Protein AF-0000000084543017 (afdb_homodimer)

Structure (mmCIF, N/CA/C/O backbone):
data_AF-0000000084543017-model_v1
#
loop_
_entity.id
_entity.type
_entity.pdbx_description
1 polymer Acetamidase/Formamidase
#
loop_
_atom_site.group_PDB
_atom_site.id
_atom_site.type_symbol
_atom_site.label_atom_id
_atom_site.label_alt_id
_atom_site.label_comp_id
_atom_site.label_asym_id
_atom_site.label_entity_id
_atom_site.label_seq_id
_atom_site.pdbx_PDB_ins_code
_atom_site.Cartn_x
_atom_site.Cartn_y
_atom_site.Cartn_z
_atom_site.occupancy
_atom_site.B_iso_or_equiv
_atom_site.auth_seq_id
_atom_site.auth_comp_id
_atom_site.auth_asym_id
_atom_site.auth_atom_id
_atom_site.pdbx_PDB_model_num
ATOM 1 N N . MET A 1 1 ? 18.016 24.344 24.625 1 84.81 1 MET A N 1
ATOM 2 C CA . MET A 1 1 ? 16.719 23.828 24.188 1 84.81 1 MET A CA 1
ATOM 3 C C . MET A 1 1 ? 15.578 24.469 24.969 1 84.81 1 MET A C 1
ATOM 5 O O . MET A 1 1 ? 15.594 24.484 26.203 1 84.81 1 MET A O 1
ATOM 9 N N . VAL A 1 2 ? 14.766 25.203 24.266 1 90.69 2 VAL A N 1
ATOM 10 C CA . VAL A 1 2 ? 13.633 25.891 24.875 1 90.69 2 VAL A CA 1
ATOM 11 C C . VAL A 1 2 ? 12.336 25.156 24.547 1 90.69 2 VAL A C 1
ATOM 13 O O . VAL A 1 2 ? 12.211 24.578 23.469 1 90.69 2 VAL A O 1
ATOM 16 N N . ASN A 1 3 ? 11.422 25.078 25.516 1 94.81 3 ASN A N 1
ATOM 17 C CA . ASN A 1 3 ? 10.086 24.531 25.312 1 94.81 3 ASN A CA 1
ATOM 18 C C . ASN A 1 3 ? 9.055 25.641 25.141 1 94.81 3 ASN A C 1
ATOM 20 O O . ASN A 1 3 ? 8.883 26.469 26.016 1 94.81 3 ASN A O 1
ATOM 24 N N . TYR A 1 4 ? 8.414 25.672 24.047 1 98 4 TYR A N 1
ATOM 25 C CA . TYR A 1 4 ? 7.391 26.672 23.75 1 98 4 TYR A CA 1
ATOM 26 C C . TYR A 1 4 ? 6 26.047 23.797 1 98 4 TYR A C 1
ATOM 28 O O . TYR A 1 4 ? 5.855 24.828 23.75 1 98 4 TYR A O 1
ATOM 36 N N . THR A 1 5 ? 5.066 26.891 24.031 1 98.5 5 THR A N 1
ATOM 37 C CA . THR A 1 5 ? 3.666 26.547 23.797 1 98.5 5 THR A CA 1
ATOM 38 C C . THR A 1 5 ? 3.082 27.422 22.688 1 98.5 5 THR A C 1
ATOM 40 O O . THR A 1 5 ? 3.16 28.656 22.75 1 98.5 5 THR A O 1
ATOM 43 N N . LEU A 1 6 ? 2.631 26.828 21.688 1 98.75 6 LEU A N 1
ATOM 44 C CA . LEU A 1 6 ? 1.973 27.531 20.594 1 98.75 6 LEU A CA 1
ATOM 45 C C . LEU A 1 6 ? 0.487 27.188 20.531 1 98.75 6 LEU A C 1
ATOM 47 O O . LEU A 1 6 ? 0.089 26.234 19.859 1 98.75 6 LEU A O 1
ATOM 51 N N . LYS A 1 7 ? -0.303 28.031 21.172 1 98.44 7 LYS A N 1
ATOM 52 C CA . LYS A 1 7 ? -1.754 27.859 21.172 1 98.44 7 LYS A CA 1
ATOM 53 C C . LYS A 1 7 ? -2.346 28.203 19.812 1 98.44 7 LYS A C 1
ATOM 55 O O . LYS A 1 7 ? -1.787 29.031 19.062 1 98.44 7 LYS A O 1
ATOM 60 N N . ALA A 1 8 ? -3.424 27.562 19.516 1 98.56 8 ALA A N 1
ATOM 61 C CA . ALA A 1 8 ? -4.16 27.906 18.297 1 98.56 8 ALA A CA 1
ATOM 62 C C . ALA A 1 8 ? -5.137 29.047 18.562 1 98.56 8 ALA A C 1
ATOM 64 O O . ALA A 1 8 ? -6.129 28.875 19.266 1 98.56 8 ALA A O 1
ATOM 65 N N . THR A 1 9 ? -4.855 30.172 18.078 1 98.06 9 THR A N 1
ATOM 66 C CA . THR A 1 9 ? -5.676 31.375 18.219 1 98.06 9 THR A CA 1
ATOM 67 C C . THR A 1 9 ? -5.828 32.094 16.875 1 98.06 9 THR A C 1
ATOM 69 O O . THR A 1 9 ? -5.25 31.656 15.867 1 98.06 9 THR A O 1
ATOM 72 N N . ALA A 1 10 ? -6.625 33.156 16.859 1 97.31 10 ALA A N 1
ATOM 73 C CA . ALA A 1 10 ? -6.844 33.938 15.633 1 97.31 10 ALA A CA 1
ATOM 74 C C . ALA A 1 10 ? -5.543 34.562 15.148 1 97.31 10 ALA A C 1
ATOM 76 O O . ALA A 1 10 ? -5.402 34.875 13.961 1 97.31 10 ALA A O 1
ATOM 77 N N . ASN A 1 11 ? -4.551 34.719 16.016 1 96.5 11 ASN A N 1
ATOM 78 C CA . ASN A 1 11 ? -3.293 35.375 15.672 1 96.5 11 ASN A CA 1
ATOM 79 C C . ASN A 1 11 ? -2.203 34.344 15.336 1 96.5 11 ASN A C 1
ATOM 81 O O . ASN A 1 11 ? -1.146 34.719 14.82 1 96.5 11 ASN A O 1
ATOM 85 N N . THR A 1 12 ? -2.467 33.094 15.609 1 98.5 12 THR A N 1
ATOM 86 C CA . THR A 1 12 ? -1.419 32.094 15.43 1 98.5 12 THR A CA 1
ATOM 87 C C . THR A 1 12 ? -1.845 31.031 14.414 1 98.5 12 THR A C 1
ATOM 89 O O . THR A 1 12 ? -1.14 30.047 14.203 1 98.5 12 THR A O 1
ATOM 92 N N . THR A 1 13 ? -3.023 31.172 13.859 1 98.69 13 THR A N 1
ATOM 93 C CA . THR A 1 13 ? -3.512 30.234 12.852 1 98.69 13 THR A CA 1
ATOM 94 C C . THR A 1 13 ? -3.779 30.953 11.531 1 98.69 13 THR A C 1
ATOM 96 O O . THR A 1 13 ? -3.828 32.188 11.484 1 98.69 13 THR A O 1
ATOM 99 N N . HIS A 1 14 ? -3.768 30.234 10.492 1 98.62 14 HIS A N 1
ATOM 100 C CA . HIS A 1 14 ? -4.117 30.734 9.164 1 98.62 14 HIS A CA 1
ATOM 101 C C . HIS A 1 14 ? -4.879 29.688 8.359 1 98.62 14 HIS A C 1
ATOM 103 O O . HIS A 1 14 ? -4.797 28.5 8.656 1 98.62 14 HIS A O 1
ATOM 109 N N . VAL A 1 15 ? -5.629 30.109 7.387 1 97.94 15 VAL A N 1
ATOM 110 C CA . VAL A 1 15 ? -6.492 29.203 6.641 1 97.94 15 VAL A CA 1
ATOM 111 C C . VAL A 1 15 ? -6.156 29.266 5.152 1 97.94 15 VAL A C 1
ATOM 113 O O . VAL A 1 15 ? -5.762 30.328 4.648 1 97.94 15 VAL A O 1
ATOM 116 N N . GLY A 1 16 ? -6.16 28.188 4.543 1 97.25 16 GLY A N 1
ATOM 117 C CA . GLY A 1 16 ? -6.273 28.172 3.094 1 97.25 16 GLY A CA 1
ATOM 118 C C . GLY A 1 16 ? -4.98 27.781 2.402 1 97.25 16 GLY A C 1
ATOM 119 O O . GLY A 1 16 ? -4.988 27.406 1.228 1 97.25 16 GLY A O 1
ATOM 120 N N . GLY A 1 17 ? -3.881 27.922 3.102 1 97.69 17 GLY A N 1
ATOM 121 C CA . GLY A 1 17 ? -2.637 27.578 2.432 1 97.69 17 GLY A CA 1
ATOM 122 C C . GLY A 1 17 ? -1.407 28.109 3.152 1 97.69 17 GLY A C 1
ATOM 123 O O . GLY A 1 17 ? -1.419 28.266 4.375 1 97.69 17 GLY A O 1
ATOM 124 N N . PHE A 1 18 ? -0.319 28.188 2.393 1 98.25 18 PHE A N 1
ATOM 125 C CA . PHE A 1 18 ? 0.977 28.656 2.861 1 98.25 18 PHE A CA 1
ATOM 126 C C . PHE A 1 18 ? 1.38 29.938 2.131 1 98.25 18 PHE A C 1
ATOM 128 O O . PHE A 1 18 ? 1.098 30.094 0.941 1 98.25 18 PHE A O 1
ATOM 135 N N . SER A 1 19 ? 2.004 30.828 2.867 1 97.94 19 SER A N 1
ATOM 136 C CA . SER A 1 19 ? 2.445 32.094 2.26 1 97.94 19 SER A CA 1
ATOM 137 C C . SER A 1 19 ? 3.705 32.625 2.936 1 97.94 19 SER A C 1
ATOM 139 O O . SER A 1 19 ? 3.83 32.562 4.16 1 97.94 19 SER A O 1
ATOM 141 N N . PRO A 1 20 ? 4.621 33.156 2.078 1 97.75 20 PRO A N 1
ATOM 142 C CA . PRO A 1 20 ? 5.801 33.781 2.678 1 97.75 20 PRO A CA 1
ATOM 143 C C . PRO A 1 20 ? 5.484 35.125 3.346 1 97.75 20 PRO A C 1
ATOM 145 O O . PRO A 1 20 ? 6.324 35.656 4.066 1 97.75 20 PRO A O 1
ATOM 148 N N . GLU A 1 21 ? 4.258 35.562 3.176 1 96.88 21 GLU A N 1
ATOM 149 C CA . GLU A 1 21 ? 3.885 36.906 3.676 1 96.88 21 GLU A CA 1
ATOM 150 C C . GLU A 1 21 ? 3.283 36.812 5.074 1 96.88 21 GLU A C 1
ATOM 152 O O . GLU A 1 21 ? 3.102 37.812 5.746 1 96.88 21 GLU A O 1
ATOM 157 N N . LEU A 1 22 ? 2.975 35.625 5.5 1 97.88 22 LEU A N 1
ATOM 158 C CA . LEU A 1 22 ? 2.355 35.438 6.812 1 97.88 22 LEU A CA 1
ATOM 159 C C . LEU A 1 22 ? 3.332 35.812 7.922 1 97.88 22 LEU A C 1
ATOM 161 O O . LEU A 1 22 ? 4.484 35.375 7.918 1 97.88 22 LEU A O 1
ATOM 165 N N . GLU A 1 23 ? 2.863 36.719 8.812 1 97.38 23 GLU A N 1
ATOM 166 C CA . GLU A 1 23 ? 3.648 36.969 10.016 1 97.38 23 GLU A CA 1
ATOM 167 C C . GLU A 1 23 ? 3.824 35.719 10.844 1 97.38 23 GLU A C 1
ATOM 169 O O . GLU A 1 23 ? 2.855 35 11.102 1 97.38 23 GLU A O 1
ATOM 174 N N . PRO A 1 24 ? 5.031 35.375 11.258 1 98.69 24 PRO A N 1
ATOM 175 C CA . PRO A 1 24 ? 5.234 34.188 12.07 1 98.69 24 PRO A CA 1
ATOM 176 C C . PRO A 1 24 ? 4.414 34.188 13.359 1 98.69 24 PRO A C 1
ATOM 178 O O . PRO A 1 24 ? 4.285 35.25 14 1 98.69 24 PRO A O 1
ATOM 181 N N . ALA A 1 25 ? 3.885 33.094 13.688 1 98.69 25 ALA A N 1
ATOM 182 C CA . ALA A 1 25 ? 3.184 32.906 14.953 1 98.69 25 ALA A CA 1
ATOM 183 C C . ALA A 1 25 ? 4.168 32.688 16.094 1 98.69 25 ALA A C 1
ATOM 185 O O . ALA A 1 25 ? 3.846 32.938 17.266 1 98.69 25 ALA A O 1
ATOM 186 N N . LEU A 1 26 ? 5.324 32.188 15.797 1 98.75 26 LEU A N 1
ATOM 187 C CA . LEU A 1 26 ? 6.371 31.844 16.766 1 98.75 26 LEU A CA 1
ATOM 188 C C . LEU A 1 26 ? 7.742 31.828 16.094 1 98.75 26 LEU A C 1
ATOM 190 O O . LEU A 1 26 ? 7.867 31.438 14.93 1 98.75 26 LEU A O 1
ATOM 194 N N . VAL A 1 27 ? 8.75 32.312 16.719 1 98.81 27 VAL A N 1
ATOM 195 C CA . VAL A 1 27 ? 10.141 32.25 16.281 1 98.81 27 VAL A CA 1
ATOM 196 C C . VAL A 1 27 ? 10.938 31.359 17.219 1 98.81 27 VAL A C 1
ATOM 198 O O . VAL A 1 27 ? 10.906 31.547 18.438 1 98.81 27 VAL A O 1
ATOM 201 N N . ILE A 1 28 ? 11.641 30.422 16.656 1 98.88 28 ILE A N 1
ATOM 202 C CA . ILE A 1 28 ? 12.359 29.484 17.516 1 98.88 28 ILE A CA 1
ATOM 203 C C . ILE A 1 28 ? 13.773 29.281 16.969 1 98.88 28 ILE A C 1
ATOM 205 O O . ILE A 1 28 ? 14.078 29.688 15.844 1 98.88 28 ILE A O 1
ATOM 209 N N . ALA A 1 29 ? 14.633 28.625 17.812 1 98.62 29 ALA A N 1
ATOM 210 C CA . ALA A 1 29 ? 15.953 28.156 17.391 1 98.62 29 ALA A CA 1
ATOM 211 C C . ALA A 1 29 ? 15.945 26.656 17.125 1 98.62 29 ALA A C 1
ATOM 213 O O . ALA A 1 29 ? 15.062 25.938 17.594 1 98.62 29 ALA A O 1
ATOM 214 N N . SER A 1 30 ? 16.922 26.234 16.328 1 98.06 30 SER A N 1
ATOM 215 C CA . SER A 1 30 ? 17.094 24.812 16.094 1 98.06 30 SER A CA 1
ATOM 216 C C . SER A 1 30 ? 17.188 24.031 17.406 1 98.06 30 SER A C 1
ATOM 218 O O . SER A 1 30 ? 17.922 24.438 18.328 1 98.06 30 SER A O 1
ATOM 220 N N . GLY A 1 31 ? 16.391 22.984 17.453 1 98.06 31 GLY A N 1
ATOM 221 C CA . GLY A 1 31 ? 16.453 22.141 18.641 1 98.06 31 GLY A CA 1
ATOM 222 C C . GLY A 1 31 ? 15.367 22.438 19.641 1 98.06 31 GLY A C 1
ATOM 223 O O . GLY A 1 31 ? 15.141 21.656 20.578 1 98.06 31 GLY A O 1
ATOM 224 N N . ASP A 1 32 ? 14.633 23.562 19.469 1 98.62 32 ASP A N 1
ATOM 225 C CA . ASP A 1 32 ? 13.57 23.922 20.391 1 98.62 32 ASP A CA 1
ATOM 226 C C . ASP A 1 32 ? 12.375 22.984 20.25 1 98.62 32 ASP A C 1
ATOM 228 O O . ASP A 1 32 ? 12.164 22.391 19.203 1 98.62 32 ASP A O 1
ATOM 232 N N . ARG A 1 33 ? 11.656 22.828 21.312 1 98.44 33 ARG A N 1
ATOM 233 C CA . ARG A 1 33 ? 10.469 21.984 21.422 1 98.44 33 ARG A CA 1
ATOM 234 C C . ARG A 1 33 ? 9.211 22.844 21.562 1 98.44 33 ARG A C 1
ATOM 236 O O . ARG A 1 33 ? 9.227 23.859 22.25 1 98.44 33 ARG A O 1
ATOM 243 N N . ILE A 1 34 ? 8.109 22.422 20.922 1 98.88 34 ILE A N 1
ATOM 244 C CA . ILE A 1 34 ? 6.883 23.219 20.891 1 98.88 34 ILE A CA 1
ATOM 245 C C . ILE A 1 34 ? 5.691 22.312 21.234 1 98.88 34 ILE A C 1
ATOM 247 O O . ILE A 1 34 ? 5.453 21.312 20.547 1 98.88 34 ILE A O 1
ATOM 251 N N . GLN A 1 35 ? 4.965 22.594 22.297 1 98.81 35 GLN A N 1
ATOM 252 C CA . GLN A 1 35 ? 3.609 22.078 22.453 1 98.81 35 GLN A CA 1
ATOM 253 C C . GLN A 1 35 ? 2.621 22.844 21.594 1 98.81 35 GLN A C 1
ATOM 255 O O . GLN A 1 35 ? 2.414 24.047 21.781 1 98.81 35 GLN A O 1
ATOM 260 N N . VAL A 1 36 ? 1.984 22.188 20.672 1 98.81 36 VAL A N 1
ATOM 261 C CA . VAL A 1 36 ? 1.21 22.891 19.656 1 98.81 36 VAL A CA 1
ATOM 262 C C . VAL A 1 36 ? -0.257 22.469 19.75 1 98.81 36 VAL A C 1
ATOM 264 O O . VAL A 1 36 ? -0.562 21.312 20.016 1 98.81 36 VAL A O 1
ATOM 267 N N . GLU A 1 37 ? -1.126 23.406 19.531 1 98.81 37 GLU A N 1
ATOM 268 C CA . GLU A 1 37 ? -2.561 23.188 19.375 1 98.81 37 GLU A CA 1
ATOM 269 C C . GLU A 1 37 ? -3.008 23.406 17.938 1 98.81 37 GLU A C 1
ATOM 271 O O . GLU A 1 37 ? -2.494 24.297 17.25 1 98.81 37 GLU A O 1
ATOM 276 N N . THR A 1 38 ? -3.91 22.609 17.484 1 98.81 38 THR A N 1
ATOM 277 C CA . THR A 1 38 ? -4.5 22.797 16.156 1 98.81 38 THR A CA 1
ATOM 278 C C . THR A 1 38 ? -6.016 22.625 16.219 1 98.81 38 THR A C 1
ATOM 280 O O . THR A 1 38 ? -6.531 21.938 17.094 1 98.81 38 THR A O 1
ATOM 283 N N . TYR A 1 39 ? -6.734 23.281 15.383 1 98.44 39 TYR A N 1
ATOM 284 C CA . TYR A 1 39 ? -8.156 23.094 15.141 1 98.44 39 TYR A CA 1
ATOM 285 C C . TYR A 1 39 ? -8.422 22.719 13.688 1 98.44 39 TYR A C 1
ATOM 287 O O . TYR A 1 39 ? -7.574 22.938 12.82 1 98.44 39 TYR A O 1
ATOM 295 N N . THR A 1 40 ? -9.539 22.141 13.438 1 97.69 40 THR A N 1
ATOM 296 C CA . THR A 1 40 ? -10.008 21.844 12.086 1 97.69 40 THR A CA 1
ATOM 297 C C . THR A 1 40 ? -11.492 22.172 11.945 1 97.69 40 THR A C 1
ATOM 299 O O . THR A 1 40 ? -12.172 22.422 12.938 1 97.69 40 THR A O 1
ATOM 302 N N . GLY A 1 41 ? -11.961 22.281 10.742 1 96.5 41 GLY A N 1
ATOM 303 C CA . GLY A 1 41 ? -13.383 22.469 10.492 1 96.5 41 GLY A CA 1
ATOM 304 C C . GLY A 1 41 ? -13.789 23.938 10.445 1 96.5 41 GLY A C 1
ATOM 305 O O . GLY A 1 41 ? -14.883 24.297 10.875 1 96.5 41 GLY A O 1
ATOM 306 N N . TYR A 1 42 ? -12.883 24.75 10.055 1 96.5 42 TYR A N 1
ATOM 307 C CA . TYR A 1 42 ? -13.109 26.188 9.984 1 96.5 42 TYR A CA 1
ATOM 308 C C . TYR A 1 42 ? -14.383 26.516 9.219 1 96.5 42 TYR A C 1
ATOM 310 O O . TYR A 1 42 ? -15.164 27.375 9.625 1 96.5 42 TYR A O 1
ATOM 318 N N . TYR A 1 43 ? -14.648 25.875 8.133 1 94.56 43 TYR A N 1
ATOM 319 C CA . TYR A 1 43 ? -15.805 26.188 7.293 1 94.56 43 TYR A CA 1
ATOM 320 C C . TYR A 1 43 ? -17.016 25.344 7.691 1 94.56 43 TYR A C 1
ATOM 322 O O . TYR A 1 43 ? -18.047 25.375 7.02 1 94.56 43 TYR A O 1
ATOM 330 N N . LEU A 1 44 ? -16.891 24.578 8.734 1 94.44 44 LEU A N 1
ATOM 331 C CA . LEU A 1 44 ? -17.969 23.688 9.133 1 94.44 44 LEU A CA 1
ATOM 332 C C . LEU A 1 44 ? -18.438 24.016 10.547 1 94.44 44 LEU A C 1
ATOM 334 O O . LEU A 1 44 ? -19.422 23.438 11.023 1 94.44 44 LEU A O 1
ATOM 338 N N . TYR A 1 45 ? -17.75 24.969 11.219 1 92.19 45 TYR A N 1
ATOM 339 C CA . TYR A 1 45 ? -17.969 25.141 12.656 1 92.19 45 TYR A CA 1
ATOM 340 C C . TYR A 1 45 ? -19.406 25.578 12.938 1 92.19 45 TYR A C 1
ATOM 342 O O . TYR A 1 45 ? -19.953 25.281 14 1 92.19 45 TYR A O 1
ATOM 350 N N . ASN A 1 46 ? -20.078 26.156 11.906 1 92.88 46 ASN A N 1
ATOM 351 C CA . ASN A 1 46 ? -21.453 26.609 12.125 1 92.88 46 ASN A CA 1
ATOM 352 C C . ASN A 1 46 ? -22.438 25.438 12.078 1 92.88 46 ASN A C 1
ATOM 354 O O . ASN A 1 46 ? -23.578 25.578 12.516 1 92.88 46 ASN A O 1
ATOM 358 N N . GLN A 1 47 ? -22.016 24.328 11.547 1 93.38 47 GLN A N 1
ATOM 359 C CA . GLN A 1 47 ? -22.859 23.156 11.422 1 93.38 47 GLN A CA 1
ATOM 360 C C . GLN A 1 47 ? -22.453 22.078 12.414 1 93.38 47 GLN A C 1
ATOM 362 O O . GLN A 1 47 ? -23.094 21.016 12.484 1 93.38 47 GLN A O 1
ATOM 367 N N . ALA A 1 48 ? -21.484 22.328 13.148 1 95 48 ALA A N 1
ATOM 368 C CA . ALA A 1 48 ? -20.875 21.297 13.984 1 95 48 ALA A CA 1
ATOM 369 C C . ALA A 1 48 ? -21.641 21.141 15.297 1 95 48 ALA A C 1
ATOM 371 O O . ALA A 1 48 ? -22.219 22.109 15.797 1 95 48 ALA A O 1
ATOM 372 N N . PRO A 1 49 ? -21.672 19.938 15.812 1 95.81 49 PRO A N 1
ATOM 373 C CA . PRO A 1 49 ? -22.266 19.75 17.141 1 95.81 49 PRO A CA 1
ATOM 374 C C . PRO A 1 49 ? -21.438 20.375 18.25 1 95.81 49 PRO A C 1
ATOM 376 O O . PRO A 1 49 ? -20.281 20.734 18.031 1 95.81 49 PRO A O 1
ATOM 379 N N . GLU A 1 50 ? -22.062 20.516 19.391 1 93.06 50 GLU A N 1
ATOM 380 C CA . GLU A 1 50 ? -21.438 21.188 20.531 1 93.06 50 GLU A CA 1
ATOM 381 C C . GLU A 1 50 ? -20.109 20.531 20.922 1 93.06 50 GLU A C 1
ATOM 383 O O . GLU A 1 50 ? -19.156 21.203 21.281 1 93.06 50 GLU A O 1
ATOM 388 N N . GLY A 1 51 ? -20.031 19.234 20.828 1 93.19 51 GLY A N 1
ATOM 389 C CA . GLY A 1 51 ? -18.828 18.516 21.203 1 93.19 51 GLY A CA 1
ATOM 390 C C . GLY A 1 51 ? -17.641 18.812 20.312 1 93.19 51 GLY A C 1
ATOM 391 O O . GLY A 1 51 ? -16.5 18.625 20.703 1 93.19 51 GLY A O 1
ATOM 392 N N . PHE A 1 52 ? -17.906 19.359 19.156 1 96.38 52 PHE A N 1
ATOM 393 C CA . PHE A 1 52 ? -16.875 19.688 18.188 1 96.38 52 PHE A CA 1
ATOM 394 C C . PHE A 1 52 ? -16.391 21.125 18.359 1 96.38 52 PHE A C 1
ATOM 396 O O . PHE A 1 52 ? -15.344 21.5 17.828 1 96.38 52 PHE A O 1
ATOM 403 N N . LEU A 1 53 ? -17.141 21.906 19.156 1 96.19 53 LEU A N 1
ATOM 404 C CA . LEU A 1 53 ? -16.891 23.328 19.266 1 96.19 53 LEU A CA 1
ATOM 405 C C . LEU A 1 53 ? -16.359 23.688 20.641 1 96.19 53 LEU A C 1
ATOM 407 O O . LEU A 1 53 ? -16.969 23.344 21.656 1 96.19 53 LEU A O 1
ATOM 411 N N . THR A 1 54 ? -15.18 24.234 20.734 1 96.44 54 THR A N 1
ATOM 412 C CA . THR A 1 54 ? -14.688 24.844 21.969 1 96.44 54 THR A CA 1
ATOM 413 C C . THR A 1 54 ? -14.812 26.359 21.906 1 96.44 54 THR A C 1
ATOM 415 O O . THR A 1 54 ? -14.859 26.938 20.812 1 96.44 54 THR A O 1
ATOM 418 N N . PRO A 1 55 ? -14.891 26.953 23.078 1 96.62 55 PRO A N 1
ATOM 419 C CA . PRO A 1 55 ? -14.938 28.422 23.047 1 96.62 55 PRO A CA 1
ATOM 420 C C . PRO A 1 55 ? -13.766 29.047 22.297 1 96.62 55 PRO A C 1
ATOM 422 O O . PRO A 1 55 ? -13.938 30.031 21.578 1 96.62 55 PRO A O 1
ATOM 425 N N . GLU A 1 56 ? -12.648 28.484 22.484 1 97.06 56 GLU A N 1
ATOM 426 C CA . GLU A 1 56 ? -11.453 29 21.812 1 97.06 56 GLU A CA 1
ATOM 427 C C . GLU A 1 56 ? -11.562 28.859 20.297 1 97.06 56 GLU A C 1
ATOM 429 O O . GLU A 1 56 ? -11.164 29.766 19.562 1 97.06 56 GLU A O 1
ATOM 434 N N . PHE A 1 57 ? -12.125 27.766 19.828 1 97.81 57 PHE A N 1
ATOM 435 C CA . PHE A 1 57 ? -12.281 27.531 18.406 1 97.81 57 PHE A CA 1
ATOM 436 C C . PHE A 1 57 ? -13.281 28.516 17.797 1 97.81 57 PHE A C 1
ATOM 438 O O . PHE A 1 57 ? -13.039 29.078 16.734 1 97.81 57 PHE A O 1
ATOM 445 N N . ILE A 1 58 ? -14.344 28.688 18.516 1 97.31 58 ILE A N 1
ATOM 446 C CA . ILE A 1 58 ? -15.359 29.625 18.062 1 97.31 58 ILE A CA 1
ATOM 447 C C . ILE A 1 58 ? -14.766 31.031 17.953 1 97.31 58 ILE A C 1
ATOM 449 O O . ILE A 1 58 ? -14.977 31.719 16.953 1 97.31 58 ILE A O 1
ATOM 453 N N . GLU A 1 59 ? -14.078 31.375 18.969 1 97.62 59 GLU A N 1
ATOM 454 C CA . GLU A 1 59 ? -13.445 32.688 18.969 1 97.62 59 GLU A CA 1
ATOM 455 C C . GLU A 1 59 ? -12.477 32.844 17.797 1 97.62 59 GLU A C 1
ATOM 457 O O . GLU A 1 59 ? -12.445 33.875 17.141 1 97.62 59 GLU A O 1
ATOM 462 N N . LEU A 1 60 ? -11.672 31.844 17.625 1 97.56 60 LEU A N 1
ATOM 463 C CA . LEU A 1 60 ? -10.727 31.812 16.516 1 97.56 60 LEU A CA 1
ATOM 464 C C . LEU A 1 60 ? -11.445 32.031 15.18 1 97.56 60 LEU A C 1
ATOM 466 O O . LEU A 1 60 ? -11.031 32.844 14.375 1 97.56 60 LEU A O 1
ATOM 470 N N . CYS A 1 61 ? -12.508 31.281 14.93 1 96.81 61 CYS A N 1
ATOM 471 C CA . CYS A 1 61 ? -13.242 31.344 13.672 1 96.81 61 CYS A CA 1
ATOM 472 C C . CYS A 1 61 ? -13.852 32.719 13.469 1 96.81 61 CYS A C 1
ATOM 474 O O . CYS A 1 61 ? -13.875 33.25 12.352 1 96.81 61 CYS A O 1
ATOM 476 N N . ARG A 1 62 ? -14.266 33.375 14.547 1 96.38 62 ARG A N 1
ATOM 477 C CA . ARG A 1 62 ? -14.938 34.656 14.469 1 96.38 62 ARG A CA 1
ATOM 478 C C . ARG A 1 62 ? -13.938 35.812 14.289 1 96.38 62 ARG A C 1
ATOM 480 O O . ARG A 1 62 ? -14.266 36.844 13.711 1 96.38 62 ARG A O 1
ATOM 487 N N . ARG A 1 63 ? -12.727 35.562 14.727 1 97.38 63 ARG A N 1
ATOM 488 C CA . ARG A 1 63 ? -11.805 36.688 14.836 1 97.38 63 ARG A CA 1
ATOM 489 C C . ARG A 1 63 ? -10.617 36.531 13.891 1 97.38 63 ARG A C 1
ATOM 491 O O . ARG A 1 63 ? -9.68 37.312 13.914 1 97.38 63 ARG A O 1
ATOM 498 N N . LEU A 1 64 ? -10.664 35.469 13.109 1 96.62 64 LEU A N 1
ATOM 499 C CA . LEU A 1 64 ? -9.539 35.25 12.195 1 96.62 64 LEU A CA 1
ATOM 500 C C . LEU A 1 64 ? -9.375 36.469 11.266 1 96.62 64 LEU A C 1
ATOM 502 O O . LEU A 1 64 ? -10.328 36.875 10.617 1 96.62 64 LEU A O 1
ATOM 506 N N . SER A 1 65 ? -8.156 37 11.234 1 93.25 65 SER A N 1
ATOM 507 C CA . SER A 1 65 ? -7.875 38.188 10.406 1 93.25 65 SER A CA 1
ATOM 508 C C . SER A 1 65 ? -7.887 37.844 8.922 1 93.25 65 SER A C 1
ATOM 510 O O . SER A 1 65 ? -7.434 36.75 8.531 1 93.25 65 SER A O 1
ATOM 512 N N . PRO A 1 66 ? -8.352 38.75 8.062 1 93.31 66 PRO A N 1
ATOM 513 C CA . PRO A 1 66 ? -8.312 38.531 6.621 1 93.31 66 PRO A CA 1
ATOM 514 C C . PRO A 1 66 ? -6.898 38.25 6.105 1 93.31 66 PRO A C 1
ATOM 516 O O . PRO A 1 66 ? -6.723 37.531 5.129 1 93.31 66 PRO A O 1
ATOM 519 N N . GLU A 1 67 ? -5.949 38.812 6.797 1 94.19 67 GLU A N 1
ATOM 520 C CA . GLU A 1 67 ? -4.555 38.656 6.391 1 94.19 67 GLU A CA 1
ATOM 521 C C . GLU A 1 67 ? -4.086 37.219 6.598 1 94.19 67 GLU A C 1
ATOM 523 O O . GLU A 1 67 ? -3.059 36.812 6.051 1 94.19 67 GLU A O 1
ATOM 528 N N . ARG A 1 68 ? -4.844 36.469 7.367 1 96.88 68 ARG A N 1
ATOM 529 C CA . ARG A 1 68 ? -4.453 35.094 7.672 1 96.88 68 ARG A CA 1
ATOM 530 C C . ARG A 1 68 ? -5.262 34.094 6.848 1 96.88 68 ARG A C 1
ATOM 532 O O . ARG A 1 68 ? -5.152 32.875 7.047 1 96.88 68 ARG A O 1
ATOM 539 N N . ILE A 1 69 ? -6.031 34.562 5.98 1 95.44 69 ILE A N 1
ATOM 540 C CA . ILE A 1 69 ? -6.652 33.75 4.93 1 95.44 69 ILE A CA 1
ATOM 541 C C . ILE A 1 69 ? -5.816 33.844 3.652 1 95.44 69 ILE A C 1
ATOM 543 O O . ILE A 1 69 ? -5.836 34.875 2.955 1 95.44 69 ILE A O 1
ATOM 547 N N . VAL A 1 70 ? -5.133 32.844 3.262 1 94.38 70 VAL A N 1
ATOM 548 C CA . VAL A 1 70 ? -4.07 33.031 2.279 1 94.38 70 VAL A CA 1
ATOM 549 C C . VAL A 1 70 ? -4.379 32.219 1.023 1 94.38 70 VAL A C 1
ATOM 551 O O . VAL A 1 70 ? -3.566 32.156 0.099 1 94.38 70 VAL A O 1
ATOM 554 N N . GLY A 1 71 ? -5.395 31.453 0.907 1 89.25 71 GLY A N 1
ATOM 555 C CA . GLY A 1 71 ? -5.73 30.672 -0.264 1 89.25 71 GLY A CA 1
ATOM 556 C C . GLY A 1 71 ? -7.078 29.984 -0.154 1 89.25 71 GLY A C 1
ATOM 557 O O . GLY A 1 71 ? -7.801 30.172 0.825 1 89.25 71 GLY A O 1
ATOM 558 N N . PRO A 1 72 ? -7.375 29.266 -1.118 1 88.69 72 PRO A N 1
ATOM 559 C CA . PRO A 1 72 ? -8.727 28.719 -1.226 1 88.69 72 PRO A CA 1
ATOM 560 C C . PRO A 1 72 ? -8.891 27.391 -0.475 1 88.69 72 PRO A C 1
ATOM 562 O O . PRO A 1 72 ? -10.016 26.891 -0.325 1 88.69 72 PRO A O 1
ATOM 565 N N . GLY A 1 73 ? -7.828 26.797 -0.028 1 94.44 73 GLY A N 1
ATOM 566 C CA . GLY A 1 73 ? -7.957 25.531 0.67 1 94.44 73 GLY A CA 1
ATOM 567 C C . GLY A 1 73 ? -8.758 25.641 1.954 1 94.44 73 GLY A C 1
ATOM 568 O O . GLY A 1 73 ? -8.812 26.703 2.576 1 94.44 73 GLY A O 1
ATOM 569 N N . PRO A 1 74 ? -9.336 24.609 2.367 1 96.06 74 PRO A N 1
ATOM 570 C CA . PRO A 1 74 ? -10.234 24.656 3.521 1 96.06 74 PRO A CA 1
ATOM 571 C C . PRO A 1 74 ? -9.508 24.453 4.848 1 96.06 74 PRO A C 1
ATOM 573 O O . PRO A 1 74 ? -10.133 24.5 5.91 1 96.06 74 PRO A O 1
ATOM 576 N N . HIS A 1 75 ? -8.266 24.281 4.91 1 98.38 75 HIS A N 1
ATOM 577 C CA . HIS A 1 75 ? -7.578 23.781 6.094 1 98.38 75 HIS A CA 1
ATOM 578 C C . HIS A 1 75 ? -7.117 24.938 6.984 1 98.38 75 HIS A C 1
ATOM 580 O O . HIS A 1 75 ? -6.496 25.875 6.508 1 98.38 75 HIS A O 1
ATOM 586 N N . LEU A 1 76 ? -7.457 24.844 8.211 1 98.44 76 LEU A N 1
ATOM 587 C CA . LEU A 1 76 ? -6.93 25.719 9.25 1 98.44 76 LEU A CA 1
ATOM 588 C C . LEU A 1 76 ? -5.613 25.172 9.797 1 98.44 76 LEU A C 1
ATOM 590 O O . LEU A 1 76 ? -5.539 24.031 10.234 1 98.44 76 LEU A O 1
ATOM 594 N N . LEU A 1 77 ? -4.566 25.984 9.789 1 98.75 77 LEU A N 1
ATOM 595 C CA . LEU A 1 77 ? -3.23 25.547 10.18 1 98.75 77 LEU A CA 1
ATOM 596 C C . LEU A 1 77 ? -2.682 26.422 11.305 1 98.75 77 LEU A C 1
ATOM 598 O O . LEU A 1 77 ? -2.947 27.625 11.344 1 98.75 77 LEU A O 1
ATOM 602 N N . THR A 1 78 ? -1.959 25.828 12.156 1 98.88 78 THR A N 1
ATOM 603 C CA . THR A 1 78 ? -1.246 26.578 13.188 1 98.88 78 THR A CA 1
ATOM 604 C C . THR A 1 78 ? 0.171 26.906 12.734 1 98.88 78 THR A C 1
ATOM 606 O O . THR A 1 78 ? 0.903 26.031 12.266 1 98.88 78 THR A O 1
ATOM 609 N N . GLY A 1 79 ? 0.573 28.094 12.977 1 98.62 79 GLY A N 1
ATOM 610 C CA . GLY A 1 79 ? 1.826 28.641 12.484 1 98.62 79 GLY A CA 1
ATOM 611 C C . GLY A 1 79 ? 1.649 29.953 11.742 1 98.62 79 GLY A C 1
ATOM 612 O O . GLY A 1 79 ? 0.635 30.641 11.898 1 98.62 79 GLY A O 1
ATOM 613 N N . PRO A 1 80 ? 2.59 30.312 10.938 1 98.81 80 PRO A N 1
ATOM 614 C CA . PRO A 1 80 ? 3.822 29.562 10.688 1 98.81 80 PRO A CA 1
ATOM 615 C C . PRO A 1 80 ? 4.855 29.75 11.797 1 98.81 80 PRO A C 1
ATOM 617 O O . PRO A 1 80 ? 4.812 30.734 12.539 1 98.81 80 PRO A O 1
ATOM 620 N N . ILE A 1 81 ? 5.656 28.812 11.938 1 98.94 81 ILE A N 1
ATOM 621 C CA . ILE A 1 81 ? 6.797 28.844 12.844 1 98.94 81 ILE A CA 1
ATOM 622 C C . ILE A 1 81 ? 8.055 29.234 12.07 1 98.94 81 ILE A C 1
ATOM 624 O O . ILE A 1 81 ? 8.414 28.594 11.086 1 98.94 81 ILE A O 1
ATOM 628 N N . TYR A 1 82 ? 8.672 30.312 12.477 1 98.94 82 TYR A N 1
ATOM 629 C CA . TYR A 1 82 ? 9.922 30.781 11.898 1 98.94 82 TYR A CA 1
ATOM 630 C C . TYR A 1 82 ? 11.125 30.172 12.609 1 98.94 82 TYR A C 1
ATOM 632 O O . TYR A 1 82 ? 11.258 30.312 13.828 1 98.94 82 TYR A O 1
ATOM 640 N N . ILE A 1 83 ? 11.945 29.5 11.891 1 98.88 83 ILE A N 1
ATOM 641 C CA . ILE A 1 83 ? 13.141 28.891 12.461 1 98.88 83 ILE A CA 1
ATOM 642 C C . ILE A 1 83 ? 14.352 29.781 12.203 1 98.88 83 ILE A C 1
ATOM 644 O O . ILE A 1 83 ? 14.742 30 11.055 1 98.88 83 ILE A O 1
ATOM 648 N N . GLU A 1 84 ? 14.992 30.188 13.266 1 98.62 84 GLU A N 1
ATOM 649 C CA . GLU A 1 84 ? 16.141 31.094 13.164 1 98.62 84 GLU A CA 1
ATOM 650 C C . GLU A 1 84 ? 17.25 30.469 12.32 1 98.62 84 GLU A C 1
ATOM 652 O O . GLU A 1 84 ? 17.547 29.281 12.453 1 98.62 84 GLU A O 1
ATOM 657 N N . ASN A 1 85 ? 17.812 31.234 11.375 1 97.75 85 ASN A N 1
ATOM 658 C CA . ASN A 1 85 ? 18.984 30.922 10.562 1 97.75 85 ASN A CA 1
ATOM 659 C C . ASN A 1 85 ? 18.641 29.953 9.438 1 97.75 85 ASN A C 1
ATOM 661 O O . ASN A 1 85 ? 19.516 29.578 8.641 1 97.75 85 ASN A O 1
ATOM 665 N N . ALA A 1 86 ? 17.406 29.516 9.367 1 97.75 86 ALA A N 1
ATOM 666 C CA . ALA A 1 86 ? 17.016 28.641 8.258 1 97.75 86 ALA A CA 1
ATOM 667 C C . ALA A 1 86 ? 17.031 29.391 6.934 1 97.75 86 ALA A C 1
ATOM 669 O O . ALA A 1 86 ? 16.5 30.5 6.844 1 97.75 86 ALA A O 1
ATOM 670 N N . GLN A 1 87 ? 17.688 28.844 5.934 1 96.44 87 GLN A N 1
ATOM 671 C CA . GLN A 1 87 ? 17.781 29.406 4.598 1 96.44 87 GLN A CA 1
ATOM 672 C C . GLN A 1 87 ? 17.484 28.359 3.527 1 96.44 87 GLN A C 1
ATOM 674 O O . GLN A 1 87 ? 17.672 27.172 3.756 1 96.44 87 GLN A O 1
ATOM 679 N N . PRO A 1 88 ? 16.969 28.859 2.363 1 94.94 88 PRO A N 1
ATOM 680 C CA . PRO A 1 88 ? 16.828 27.906 1.266 1 94.94 88 PRO A CA 1
ATOM 681 C C . PRO A 1 88 ? 18.094 27.062 1.061 1 94.94 88 PRO A C 1
ATOM 683 O O . PRO A 1 88 ? 19.203 27.594 1.061 1 94.94 88 PRO A O 1
ATOM 686 N N . GLY A 1 89 ? 17.906 25.766 0.858 1 91.88 89 GLY A N 1
ATOM 687 C CA . GLY A 1 89 ? 19.016 24.844 0.774 1 91.88 89 GLY A CA 1
ATOM 688 C C . GLY A 1 89 ? 19.219 24.016 2.037 1 91.88 89 GLY A C 1
ATOM 689 O O . GLY A 1 89 ? 19.922 23 2.025 1 91.88 89 GLY A O 1
ATOM 690 N N . ASP A 1 90 ? 18.641 24.469 3.146 1 95.19 90 ASP A N 1
ATOM 691 C CA . ASP A 1 90 ? 18.672 23.719 4.402 1 95.19 90 ASP A CA 1
ATOM 692 C C . ASP A 1 90 ? 17.5 22.734 4.473 1 95.19 90 ASP A C 1
ATOM 694 O O . ASP A 1 90 ? 16.641 22.719 3.588 1 95.19 90 ASP A O 1
ATOM 698 N N . ILE A 1 91 ? 17.562 21.906 5.512 1 97.12 91 ILE A N 1
ATOM 699 C CA . ILE A 1 91 ? 16.5 20.938 5.766 1 97.12 91 ILE A CA 1
ATOM 700 C C . ILE A 1 91 ? 15.961 21.109 7.184 1 97.12 91 ILE A C 1
ATOM 702 O O . ILE A 1 91 ? 16.734 21.297 8.125 1 97.12 91 ILE A O 1
ATOM 706 N N . LEU A 1 92 ? 14.648 21.188 7.277 1 97.44 92 LEU A N 1
ATOM 707 C CA . LEU A 1 92 ? 14.016 21.109 8.586 1 97.44 92 LEU A CA 1
ATOM 708 C C . LEU A 1 92 ? 13.656 19.656 8.938 1 97.44 92 LEU A C 1
ATOM 710 O O . LEU A 1 92 ? 12.961 18.984 8.172 1 97.44 92 LEU A O 1
ATOM 714 N N . GLU A 1 93 ? 14.18 19.203 10.016 1 97.62 93 GLU A N 1
ATOM 715 C CA . GLU A 1 93 ? 13.711 17.969 10.633 1 97.62 93 GLU A CA 1
ATOM 716 C C . GLU A 1 93 ? 12.648 18.25 11.688 1 97.62 93 GLU A C 1
ATOM 718 O O . GLU A 1 93 ? 12.898 18.984 12.656 1 97.62 93 GLU A O 1
ATOM 723 N N . ILE A 1 94 ? 11.445 17.797 11.492 1 98.75 94 ILE A N 1
ATOM 724 C CA . ILE A 1 94 ? 10.367 17.906 12.469 1 98.75 94 ILE A CA 1
ATOM 725 C C . ILE A 1 94 ? 10.164 16.562 13.156 1 98.75 94 IL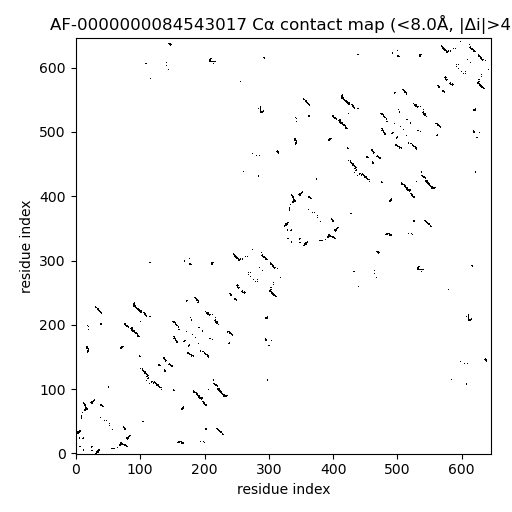E A C 1
ATOM 727 O O . ILE A 1 94 ? 9.711 15.594 12.539 1 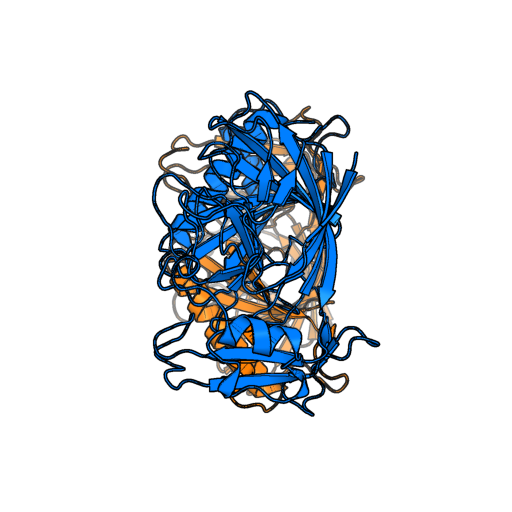98.75 94 ILE A O 1
ATOM 731 N N . GLN A 1 95 ? 10.5 16.516 14.406 1 98.75 95 GLN A N 1
ATOM 732 C CA . GLN A 1 95 ? 10.258 15.328 15.219 1 98.75 95 GLN A CA 1
ATOM 733 C C . GLN A 1 95 ? 8.875 15.375 15.859 1 98.75 95 GLN A C 1
ATOM 735 O O . GLN A 1 95 ? 8.555 16.312 16.594 1 98.75 95 GLN A O 1
ATOM 740 N N . LEU A 1 96 ? 8.062 14.406 15.547 1 98.94 96 LEU A N 1
ATOM 741 C CA . LEU A 1 96 ? 6.711 14.312 16.094 1 98.94 96 LEU A CA 1
ATOM 742 C C . LEU A 1 96 ? 6.703 13.492 17.391 1 98.94 96 LEU A C 1
ATOM 744 O O . LEU A 1 96 ? 6.637 12.266 17.344 1 98.94 96 LEU A O 1
ATOM 748 N N . GLU A 1 97 ? 6.648 14.156 18.484 1 98.81 97 GLU A N 1
ATOM 749 C CA . GLU A 1 97 ? 6.863 13.477 19.766 1 98.81 97 GLU A CA 1
ATOM 750 C C . GLU A 1 97 ? 5.551 12.953 20.344 1 98.81 97 GLU A C 1
ATOM 752 O O . GLU A 1 97 ? 5.512 11.875 20.938 1 98.81 97 GLU A O 1
ATOM 757 N N . SER A 1 98 ? 4.523 13.734 20.219 1 98.75 98 SER A N 1
ATOM 758 C CA . SER A 1 98 ? 3.189 13.305 20.625 1 98.75 98 SER A CA 1
ATOM 759 C C . SER A 1 98 ? 2.113 13.914 19.734 1 98.75 98 SER A C 1
ATOM 761 O O . SER A 1 98 ? 2.305 14.992 19.172 1 98.75 98 SER A O 1
ATOM 763 N N . ILE A 1 99 ? 1.062 13.266 19.547 1 98.88 99 ILE A N 1
ATOM 764 C CA . ILE A 1 99 ? -0.105 13.688 18.781 1 98.88 99 ILE A CA 1
ATOM 765 C C . ILE A 1 99 ? -1.36 13.023 19.344 1 98.88 99 ILE A C 1
ATOM 767 O O . ILE A 1 99 ? -1.429 11.797 19.453 1 98.88 99 ILE A O 1
ATOM 771 N N . TYR A 1 100 ? -2.379 13.766 19.688 1 98.62 100 TYR A N 1
ATOM 772 C CA . TYR A 1 100 ? -3.602 13.164 20.203 1 98.62 100 TYR A CA 1
ATOM 773 C C . TYR A 1 100 ? -4.793 14.094 20.016 1 98.62 100 TYR A C 1
ATOM 775 O O . TYR A 1 100 ? -4.641 15.32 20.047 1 98.62 100 TYR A O 1
ATOM 783 N N . PRO A 1 101 ? -5.938 13.523 19.781 1 98.56 101 PRO A N 1
ATOM 784 C CA . PRO A 1 101 ? -7.141 14.344 19.641 1 98.56 101 PRO A CA 1
ATOM 785 C C . PRO A 1 101 ? -7.422 15.195 20.875 1 98.56 101 PRO A C 1
ATOM 787 O O . PRO A 1 101 ? -7.289 14.711 22 1 98.56 101 PRO A O 1
ATOM 790 N N . ARG A 1 102 ? -7.766 16.438 20.594 1 95.88 102 ARG A N 1
ATOM 791 C CA . ARG A 1 102 ? -8.141 17.328 21.688 1 95.88 102 ARG A CA 1
ATOM 792 C C . ARG A 1 102 ? -9.633 17.234 21.984 1 95.88 102 ARG A C 1
ATOM 794 O O . ARG A 1 102 ? -10.094 17.688 23.031 1 95.88 102 ARG A O 1
ATOM 801 N N . LEU A 1 103 ? -10.352 16.703 21.094 1 97.19 103 LEU A N 1
ATOM 802 C CA . LEU A 1 103 ? -11.797 16.547 21.172 1 97.19 103 LEU A CA 1
ATOM 803 C C . LEU A 1 103 ? -12.203 15.086 21.047 1 97.19 103 LEU A C 1
ATOM 805 O O . LEU A 1 103 ? -11.477 14.281 20.453 1 97.19 103 LEU A O 1
ATOM 809 N N . ASN A 1 104 ? -13.367 14.742 21.547 1 97.62 104 ASN A N 1
ATOM 810 C CA . ASN A 1 104 ? -13.883 13.383 21.422 1 97.62 104 ASN A CA 1
ATOM 811 C C . ASN A 1 104 ? -14.844 13.25 20.25 1 97.62 104 ASN A C 1
ATOM 813 O O . ASN A 1 104 ? -15.688 12.352 20.234 1 97.62 104 ASN A O 1
ATOM 817 N N . VAL A 1 105 ? -14.75 14.188 19.359 1 97.94 105 VAL A N 1
ATOM 818 C CA . VAL A 1 105 ? -15.578 14.172 18.156 1 97.94 105 VAL A CA 1
ATOM 819 C C . VAL A 1 105 ? -14.742 14.602 16.953 1 97.94 105 VAL A C 1
ATOM 821 O O . VAL A 1 105 ? -13.906 15.508 17.047 1 97.94 105 VAL A O 1
ATOM 824 N N . GLY A 1 106 ? -14.852 13.922 15.867 1 98.31 106 GLY A N 1
ATOM 825 C CA . GLY A 1 106 ? -14.312 14.305 14.578 1 98.31 106 GLY A CA 1
ATOM 826 C C . GLY A 1 106 ? -15.352 14.289 13.469 1 98.31 106 GLY A C 1
ATOM 827 O O . GLY A 1 106 ? -16.547 14.141 13.734 1 98.31 106 GLY A O 1
ATOM 828 N N . PHE A 1 107 ? -14.922 14.547 12.289 1 98.44 107 PHE A N 1
ATOM 829 C CA . PHE A 1 107 ? -15.883 14.5 11.195 1 98.44 107 PHE A CA 1
ATOM 830 C C . PHE A 1 107 ? -15.273 13.852 9.961 1 98.44 107 PHE A C 1
ATOM 832 O O . PHE A 1 107 ? -14.047 13.742 9.852 1 98.44 107 PHE A O 1
ATOM 839 N N . ASN A 1 108 ? -16.062 13.367 9.109 1 98.75 108 ASN A N 1
ATOM 840 C CA . ASN A 1 108 ? -15.781 12.914 7.75 1 98.75 108 ASN A CA 1
ATOM 841 C C . ASN A 1 108 ? -16.75 13.523 6.746 1 98.75 108 ASN A C 1
ATOM 843 O O . ASN A 1 108 ? -17.938 13.703 7.043 1 98.75 108 ASN A O 1
ATOM 847 N N . ALA A 1 109 ? -16.219 13.82 5.547 1 98 109 ALA A N 1
ATOM 848 C CA . ALA A 1 109 ? -17.078 14.492 4.582 1 98 109 ALA A CA 1
ATOM 849 C C . ALA A 1 109 ? -16.891 13.922 3.182 1 98 109 ALA A C 1
ATOM 851 O O . ALA A 1 109 ? -15.758 13.703 2.742 1 98 109 ALA A O 1
ATOM 852 N N . ILE A 1 110 ? -17.953 13.578 2.514 1 97.88 110 ILE A N 1
ATOM 853 C CA . ILE A 1 110 ? -18 13.414 1.064 1 97.88 110 ILE A CA 1
ATOM 854 C C . ILE A 1 110 ? -18.328 14.758 0.405 1 97.88 110 ILE A C 1
ATOM 856 O O . ILE A 1 110 ? -19.281 15.438 0.795 1 97.88 110 ILE A O 1
ATOM 860 N N . ARG A 1 111 ? -17.516 15.156 -0.482 1 96.38 111 ARG A N 1
ATOM 861 C CA . ARG A 1 111 ? -17.734 16.406 -1.221 1 96.38 111 ARG A CA 1
ATOM 862 C C . ARG A 1 111 ? -18.078 16.109 -2.678 1 96.38 111 ARG A C 1
ATOM 864 O O . ARG A 1 111 ? -17.438 15.289 -3.326 1 96.38 111 ARG A O 1
ATOM 871 N N . THR A 1 112 ? -19.094 16.844 -3.125 1 96.62 112 THR A N 1
ATOM 872 C CA . THR A 1 112 ? -19.516 16.656 -4.508 1 96.62 112 THR A CA 1
ATOM 873 C C . THR A 1 112 ? -18.359 16.906 -5.465 1 96.62 112 THR A C 1
ATOM 875 O O . THR A 1 112 ? -17.688 17.938 -5.375 1 96.62 112 THR A O 1
ATOM 878 N N . GLY A 1 113 ? -18.172 15.945 -6.277 1 96.62 113 GLY A N 1
ATOM 879 C CA . GLY A 1 113 ? -17.156 16.094 -7.305 1 96.62 113 GLY A CA 1
ATOM 880 C C . GLY A 1 113 ? -15.766 15.688 -6.836 1 96.62 113 GLY A C 1
ATOM 881 O O . GLY A 1 113 ? -14.812 15.711 -7.613 1 96.62 113 GLY A O 1
ATOM 882 N N . TRP A 1 114 ? -15.633 15.367 -5.586 1 96.75 114 TRP A N 1
ATOM 883 C CA . TRP A 1 114 ? -14.336 15.008 -5.027 1 96.75 114 TRP A CA 1
ATOM 884 C C . TRP A 1 114 ? -14.312 13.531 -4.629 1 96.75 114 TRP A C 1
ATOM 886 O O . TRP A 1 114 ? -15.336 12.844 -4.715 1 96.75 114 TRP A O 1
ATOM 896 N N . GLY A 1 115 ? -13.102 13.086 -4.281 1 97.44 115 GLY A N 1
ATOM 897 C CA . GLY A 1 115 ? -12.953 11.711 -3.854 1 97.44 115 GLY A CA 1
ATOM 898 C C . GLY A 1 115 ? -12.57 10.766 -4.984 1 97.44 115 GLY A C 1
ATOM 899 O O . GLY A 1 115 ? -12.438 11.195 -6.133 1 97.44 115 GLY A O 1
ATOM 900 N N . ALA A 1 116 ? -12.414 9.516 -4.637 1 98.38 116 ALA A N 1
ATOM 901 C CA . ALA A 1 116 ? -11.953 8.508 -5.594 1 98.38 116 ALA A CA 1
ATOM 902 C C . ALA A 1 116 ? -13.078 8.086 -6.535 1 98.38 116 ALA A C 1
ATOM 904 O O . ALA A 1 116 ? -12.82 7.637 -7.652 1 98.38 116 ALA A O 1
ATOM 905 N N . LEU A 1 117 ? -14.367 8.219 -6.051 1 98.38 117 LEU A N 1
ATOM 906 C CA . LEU A 1 117 ? -15.516 7.781 -6.832 1 98.38 117 LEU A CA 1
ATOM 907 C C . LEU A 1 117 ? -16.578 8.867 -6.883 1 98.38 117 LEU A C 1
ATOM 909 O O . LEU A 1 117 ? -17.734 8.625 -6.496 1 98.38 117 LEU A O 1
ATOM 913 N N . PRO A 1 118 ? -16.25 10 -7.457 1 97.5 118 PRO A N 1
ATOM 914 C CA . PRO A 1 118 ? -17.203 11.109 -7.426 1 97.5 118 PRO A CA 1
ATOM 915 C C . PRO A 1 118 ? -18.469 10.828 -8.258 1 97.5 118 PRO A C 1
ATOM 917 O O . PRO A 1 118 ? -19.531 11.391 -7.98 1 97.5 118 PRO A O 1
ATOM 920 N N . GLN A 1 119 ? -18.375 9.953 -9.25 1 97.12 119 GLN A N 1
ATOM 921 C CA . GLN A 1 119 ? -19.547 9.648 -10.086 1 97.12 119 GLN A CA 1
ATOM 922 C C . GLN A 1 119 ? -20.531 8.75 -9.344 1 97.12 119 GLN A C 1
ATOM 924 O O . GLN A 1 119 ? -21.75 8.891 -9.508 1 97.12 119 GLN A O 1
ATOM 929 N N . ARG A 1 120 ? -19.969 7.855 -8.578 1 97.12 120 ARG A N 1
ATOM 930 C CA . ARG A 1 120 ? -20.812 6.93 -7.832 1 97.12 120 ARG A CA 1
ATOM 931 C C . ARG A 1 120 ? -21.391 7.598 -6.59 1 97.12 120 ARG A C 1
ATOM 933 O O . ARG A 1 120 ? -22.547 7.344 -6.227 1 97.12 120 ARG A O 1
ATOM 940 N N . PHE A 1 121 ? -20.578 8.375 -5.93 1 98.19 121 PHE A N 1
ATOM 941 C CA . PHE A 1 121 ? -21 9.086 -4.727 1 98.19 121 PHE A CA 1
ATOM 942 C C . PHE A 1 121 ? -20.984 10.594 -4.953 1 98.19 121 PHE A C 1
ATOM 944 O O . PHE A 1 121 ? -20.094 11.289 -4.465 1 98.19 121 PHE A O 1
ATOM 951 N N . SER A 1 122 ? -22.062 11.125 -5.551 1 96.75 122 SER A N 1
ATOM 952 C CA . SER A 1 122 ? -22.078 12.492 -6.051 1 96.75 122 SER A CA 1
ATOM 953 C C . SER A 1 122 ? -22.734 13.445 -5.051 1 96.75 122 SER A C 1
ATOM 955 O O . SER A 1 122 ? -22.609 14.664 -5.164 1 96.75 122 SER A O 1
ATOM 957 N N . GLN A 1 123 ? -23.453 12.93 -4.051 1 97.31 123 GLN A N 1
ATOM 958 C CA . GLN A 1 123 ? -24.125 13.773 -3.062 1 97.31 123 GLN A CA 1
ATOM 959 C C . GLN A 1 123 ? -23.219 14.039 -1.861 1 97.31 123 GLN A C 1
ATOM 961 O O . GLN A 1 123 ? -22.578 13.117 -1.341 1 97.31 123 GLN A O 1
ATOM 966 N N . PRO A 1 124 ? -23.188 15.273 -1.486 1 96.94 124 PRO A N 1
ATOM 967 C CA . PRO A 1 124 ? -22.391 15.578 -0.298 1 96.94 124 PRO A CA 1
ATOM 968 C C . PRO A 1 124 ? -22.953 14.938 0.971 1 96.94 124 PRO A C 1
ATOM 970 O O . PRO A 1 124 ? -24.172 14.781 1.099 1 96.94 124 PRO A O 1
ATOM 973 N N . LYS A 1 125 ? -22.078 14.547 1.81 1 96.81 125 LYS A N 1
ATOM 974 C CA . LYS A 1 125 ? -22.438 13.984 3.111 1 96.81 125 LYS A CA 1
ATOM 975 C C . LYS A 1 125 ? -21.438 14.406 4.184 1 96.81 125 LYS A C 1
ATOM 977 O O . LYS A 1 125 ? -20.219 14.391 3.947 1 96.81 125 LYS A O 1
ATOM 982 N N . LEU A 1 126 ? -21.969 14.898 5.359 1 97.62 126 LEU A N 1
ATOM 983 C CA . LEU A 1 126 ? -21.172 15.258 6.523 1 97.62 126 LEU A CA 1
ATOM 984 C C . LEU A 1 126 ? -21.531 14.391 7.723 1 97.62 126 LEU A C 1
ATOM 986 O O . LEU A 1 126 ? -22.703 14.32 8.117 1 97.62 126 LEU A O 1
ATOM 990 N N . ARG A 1 127 ? -20.516 13.633 8.188 1 97.56 127 ARG A N 1
ATOM 991 C CA . ARG A 1 127 ? -20.719 12.758 9.344 1 97.56 127 ARG A CA 1
ATOM 992 C C . ARG A 1 127 ? -19.844 13.18 10.516 1 97.56 127 ARG A C 1
ATOM 994 O O . ARG A 1 127 ? -18.625 13.281 10.375 1 97.56 127 ARG A O 1
ATOM 1001 N N . PHE A 1 128 ? -20.484 13.539 11.617 1 97.94 128 PHE A N 1
ATOM 1002 C CA . PHE A 1 128 ? -19.719 13.68 12.844 1 97.94 128 PHE A CA 1
ATOM 1003 C C . PHE A 1 128 ? -19.594 12.344 13.57 1 97.94 128 PHE A C 1
ATOM 1005 O O . PHE A 1 128 ? -20.562 11.57 13.617 1 97.94 128 PHE A O 1
ATOM 1012 N N . ILE A 1 129 ? -18.438 12 13.984 1 98.31 129 ILE A N 1
ATOM 1013 C CA . ILE A 1 129 ? -18.094 10.688 14.523 1 98.31 129 ILE A CA 1
ATOM 1014 C C . ILE A 1 129 ? -17.562 10.836 15.945 1 98.31 129 ILE A C 1
ATOM 1016 O O . ILE A 1 129 ? -16.594 11.57 16.172 1 98.31 129 ILE A O 1
ATOM 1020 N N . ASN A 1 130 ? -18.172 10.125 16.891 1 98.06 130 ASN A N 1
ATOM 1021 C CA . ASN A 1 130 ? -17.672 10.117 18.266 1 98.06 130 ASN A CA 1
ATOM 1022 C C . ASN A 1 130 ? -16.375 9.32 18.391 1 98.06 130 ASN A C 1
ATOM 1024 O O . ASN A 1 130 ? -16.234 8.258 17.766 1 98.06 130 ASN A O 1
ATOM 1028 N N . LEU A 1 131 ? -15.477 9.883 19.109 1 98.56 131 LEU A N 1
ATOM 1029 C CA . LEU A 1 131 ? -14.203 9.219 19.391 1 98.56 131 LEU A CA 1
ATOM 1030 C C . LEU A 1 131 ? -14.156 8.758 20.844 1 98.56 131 LEU A C 1
ATOM 1032 O O . LEU A 1 131 ? -14.305 9.562 21.766 1 98.56 131 LEU A O 1
ATOM 1036 N N . ASP A 1 132 ? -13.992 7.516 21.078 1 98.31 132 ASP A N 1
ATOM 1037 C CA . ASP A 1 132 ? -13.727 6.98 22.406 1 98.31 132 ASP A CA 1
ATOM 1038 C C . ASP A 1 132 ? -12.242 7.062 22.75 1 98.31 132 ASP A C 1
ATOM 1040 O O . ASP A 1 132 ? -11.484 6.121 22.5 1 98.31 132 ASP A O 1
ATOM 1044 N N . LEU A 1 133 ? -11.883 8.109 23.422 1 98.06 133 LEU A N 1
ATOM 1045 C CA . LEU A 1 133 ? -10.469 8.375 23.672 1 98.06 133 LEU A CA 1
ATOM 1046 C C . LEU A 1 133 ? -9.922 7.449 24.75 1 98.06 133 LEU A C 1
ATOM 1048 O O . LEU A 1 133 ? -8.711 7.23 24.828 1 98.06 133 LEU A O 1
ATOM 1052 N N . THR A 1 134 ? -10.836 6.957 25.594 1 97.94 134 THR A N 1
ATOM 1053 C CA . THR A 1 134 ? -10.422 6.012 26.625 1 97.94 134 THR A CA 1
ATOM 1054 C C . THR A 1 134 ? -10.055 4.668 26 1 97.94 134 THR A C 1
ATOM 1056 O O . THR A 1 134 ? -9.016 4.09 26.344 1 97.94 134 THR A O 1
ATOM 1059 N N . ARG A 1 135 ? -10.906 4.152 25.094 1 97.56 135 ARG A N 1
ATOM 1060 C CA . ARG A 1 135 ? -10.664 2.867 24.453 1 97.56 135 ARG A CA 1
ATOM 1061 C C . ARG A 1 135 ? -9.852 3.045 23.172 1 97.56 135 ARG A C 1
ATOM 1063 O O . ARG A 1 135 ? -9.438 2.062 22.547 1 97.56 135 ARG A O 1
ATOM 1070 N N . ASN A 1 136 ? -9.57 4.277 22.766 1 98.44 136 ASN A N 1
ATOM 1071 C CA . ASN A 1 136 ? -8.789 4.637 21.578 1 98.44 136 ASN A CA 1
ATOM 1072 C C . ASN A 1 136 ? -9.398 4.051 20.312 1 98.44 136 ASN A C 1
ATOM 1074 O O . ASN A 1 136 ? -8.695 3.416 19.516 1 98.44 136 ASN A O 1
ATOM 1078 N N . LEU A 1 137 ? -10.672 4.191 20.125 1 98.19 137 LEU A N 1
ATOM 1079 C CA . LEU A 1 137 ? -11.359 3.688 18.938 1 98.19 137 LEU A CA 1
ATOM 1080 C C . LEU A 1 137 ? -12.531 4.59 18.562 1 98.19 137 LEU A C 1
ATOM 1082 O O . LEU A 1 137 ? -12.977 5.406 19.375 1 98.19 137 LEU A O 1
ATOM 1086 N N . ALA A 1 138 ? -12.977 4.492 17.375 1 98.69 138 ALA A N 1
ATOM 1087 C CA . ALA A 1 138 ? -14.227 5.051 16.875 1 98.69 138 ALA A CA 1
ATOM 1088 C C . ALA A 1 138 ? -15.086 3.969 16.219 1 98.69 138 ALA A C 1
ATOM 1090 O O . ALA A 1 138 ? -14.57 3.09 15.531 1 98.69 138 ALA A O 1
ATOM 1091 N N . GLU A 1 139 ? -16.359 4.02 16.531 1 98.25 139 GLU A N 1
ATOM 1092 C CA . GLU A 1 139 ? -17.281 3.111 15.852 1 98.25 139 GLU A CA 1
ATOM 1093 C C . GLU A 1 139 ? -17.953 3.789 14.664 1 98.25 139 GLU A C 1
ATOM 1095 O O . GLU A 1 139 ? -18.531 4.863 14.805 1 98.25 139 GLU A O 1
ATOM 1100 N N . PHE A 1 140 ? -17.844 3.172 13.555 1 97.88 140 PHE A N 1
ATOM 1101 C CA . PHE A 1 140 ? -18.531 3.676 12.375 1 97.88 140 PHE A CA 1
ATOM 1102 C C . PHE A 1 140 ? -18.891 2.531 11.43 1 97.88 140 PHE A C 1
ATOM 1104 O O . PHE A 1 140 ? -18.062 1.661 11.156 1 97.88 140 PHE A O 1
ATOM 1111 N N . PRO A 1 141 ? -20.078 2.467 10.836 1 97.19 141 PRO A N 1
ATOM 1112 C CA . PRO A 1 141 ? -21.219 3.309 11.227 1 97.19 141 PRO A CA 1
ATOM 1113 C C . PRO A 1 141 ? -21.656 3.064 12.664 1 97.19 141 PRO A C 1
ATOM 1115 O O . PRO A 1 141 ? -21.312 2.045 13.266 1 97.19 141 PRO A O 1
ATOM 1118 N N . PRO A 1 142 ? -22.422 4.043 13.203 1 95.75 142 PRO A N 1
ATOM 1119 C CA . PRO A 1 142 ? -22.891 3.824 14.57 1 95.75 142 PRO A CA 1
ATOM 1120 C C . PRO A 1 142 ? -23.703 2.533 14.719 1 95.75 142 PRO A C 1
ATOM 1122 O O . PRO A 1 142 ? -24.484 2.188 13.828 1 95.75 142 PRO A O 1
ATOM 1125 N N . GLN A 1 143 ? -23.375 1.774 15.766 1 93.75 143 GLN A N 1
ATOM 1126 C CA . GLN A 1 143 ? -24.109 0.574 16.141 1 93.75 143 GLN A CA 1
ATOM 1127 C C . GLN A 1 143 ? -23.844 -0.569 15.172 1 93.75 143 GLN A C 1
ATOM 1129 O O . GLN A 1 143 ? -24.609 -1.531 15.109 1 93.75 143 GLN A O 1
ATOM 1134 N N . SER A 1 144 ? -22.812 -0.478 14.344 1 94.19 144 SER A N 1
ATOM 1135 C CA . SER A 1 144 ? -22.469 -1.529 13.391 1 94.19 144 SER A CA 1
ATOM 1136 C C . SER A 1 144 ? -21.578 -2.588 14.039 1 94.19 144 SER A C 1
ATOM 1138 O O . SER A 1 144 ? -21.438 -3.693 13.516 1 94.19 144 SER A O 1
ATOM 1140 N N . GLY A 1 145 ? -20.906 -2.24 15.133 1 96 145 GLY A N 1
ATOM 1141 C CA . GLY A 1 145 ? -19.922 -3.123 15.734 1 96 145 GLY A CA 1
ATOM 1142 C C . GLY A 1 145 ? -18.547 -2.986 15.125 1 96 145 GLY A C 1
ATOM 1143 O O . GLY A 1 145 ? -17.578 -3.584 15.609 1 96 145 GLY A O 1
ATOM 1144 N N . VAL A 1 146 ? -18.406 -2.191 14.086 1 98 146 VAL A N 1
ATOM 1145 C CA . VAL A 1 146 ? -17.109 -1.933 13.477 1 98 146 VAL A CA 1
ATOM 1146 C C . VAL A 1 146 ? -16.328 -0.945 14.344 1 98 146 VAL A C 1
ATOM 1148 O O . VAL A 1 146 ? -16.828 0.137 14.664 1 98 146 VAL A O 1
ATOM 1151 N N . LYS A 1 147 ? -15.125 -1.312 14.758 1 98.06 147 LYS A N 1
ATOM 1152 C CA . LYS A 1 147 ? -14.289 -0.494 15.633 1 98.06 147 LYS A CA 1
ATOM 1153 C C . LYS A 1 147 ? -12.984 -0.109 14.938 1 98.06 147 LYS A C 1
ATOM 1155 O O . LYS A 1 147 ? -12.117 -0.958 14.711 1 98.06 147 LYS A O 1
ATOM 1160 N N . ILE A 1 148 ? -12.852 1.134 14.672 1 98.62 148 ILE A N 1
ATOM 1161 C CA . ILE A 1 148 ? -11.68 1.672 14 1 98.62 148 ILE A CA 1
ATOM 1162 C C . ILE A 1 148 ? -10.68 2.193 15.031 1 98.62 148 ILE A C 1
ATOM 1164 O O . ILE A 1 148 ? -10.977 3.139 15.766 1 98.62 148 ILE A O 1
ATOM 1168 N N . PRO A 1 149 ? -9.523 1.564 15.141 1 98.62 149 PRO A N 1
ATOM 1169 C CA . PRO A 1 149 ? -8.531 2.109 16.078 1 98.62 149 PRO A CA 1
ATOM 1170 C C . PRO A 1 149 ? -8.102 3.529 15.719 1 98.62 149 PRO A C 1
ATOM 1172 O O . PRO A 1 149 ? -7.934 3.848 14.539 1 98.62 149 PRO A O 1
ATOM 1175 N N . LEU A 1 150 ? -8.008 4.395 16.719 1 98.75 150 LEU A N 1
ATOM 1176 C CA . LEU A 1 150 ? -7.453 5.727 16.5 1 98.75 150 LEU A CA 1
ATOM 1177 C C . LEU A 1 150 ? -5.938 5.66 16.344 1 98.75 150 LEU A C 1
ATOM 1179 O O . LEU A 1 150 ? -5.258 4.992 17.125 1 98.75 150 LEU A O 1
ATOM 1183 N N . ARG A 1 151 ? -5.402 6.262 15.312 1 98.56 151 ARG A N 1
ATOM 1184 C CA . ARG A 1 151 ? -3.986 6.414 15 1 98.56 151 ARG A CA 1
ATOM 1185 C C . ARG A 1 151 ? -3.672 7.844 14.562 1 98.56 151 ARG A C 1
ATOM 1187 O O . ARG A 1 151 ? -3.344 8.086 13.406 1 98.56 151 ARG A O 1
ATOM 1194 N N . PRO A 1 152 ? -3.654 8.711 15.477 1 98.88 152 PRO A N 1
ATOM 1195 C CA . PRO A 1 152 ? -3.674 10.141 15.172 1 98.88 152 PRO A CA 1
ATOM 1196 C C . PRO A 1 152 ? -2.391 10.617 14.492 1 98.88 152 PRO A C 1
ATOM 1198 O O . PRO A 1 152 ? -1.299 10.156 14.836 1 98.88 152 PRO A O 1
ATOM 1201 N N . PHE A 1 153 ? -2.5 11.516 13.578 1 98.88 153 PHE A N 1
ATOM 1202 C CA . PHE A 1 153 ? -1.384 12.203 12.93 1 98.88 153 PHE A CA 1
ATOM 1203 C C . PHE A 1 153 ? -1.836 13.523 12.328 1 98.88 153 PHE A C 1
ATOM 1205 O O . PHE A 1 153 ? -3.035 13.781 12.203 1 98.88 153 PHE A O 1
ATOM 1212 N N . PHE A 1 154 ? -0.907 14.406 12.031 1 98.94 154 PHE A N 1
ATOM 1213 C CA . PHE A 1 154 ? -1.199 15.641 11.305 1 98.94 154 PHE A CA 1
ATOM 1214 C C . PHE A 1 154 ? -1.191 15.391 9.805 1 98.94 154 PHE A C 1
ATOM 1216 O O . PHE A 1 154 ? -0.17 14.992 9.242 1 98.94 154 PHE A O 1
ATOM 1223 N N . GLY A 1 155 ? -2.283 15.641 9.133 1 98.75 155 GLY A N 1
ATOM 1224 C CA . GLY A 1 155 ? -2.352 15.461 7.691 1 98.75 155 GLY A CA 1
ATOM 1225 C C . GLY A 1 155 ? -1.5 16.453 6.926 1 98.75 155 GLY A C 1
ATOM 1226 O O . GLY A 1 155 ? -1.064 16.172 5.809 1 98.75 155 GLY A O 1
ATOM 1227 N N . ILE A 1 156 ? -1.334 17.641 7.562 1 98.88 156 ILE A N 1
ATOM 1228 C CA . ILE A 1 156 ? -0.585 18.688 6.891 1 98.88 156 ILE A CA 1
ATOM 1229 C C . ILE A 1 156 ? 0.652 19.047 7.711 1 98.88 156 ILE A C 1
ATOM 1231 O O . ILE A 1 156 ? 0.544 19.391 8.891 1 98.88 156 ILE A O 1
ATOM 1235 N N . LEU A 1 157 ? 1.76 18.891 7.199 1 98.88 157 LEU A N 1
ATOM 1236 C CA . LEU A 1 157 ? 3.082 19.359 7.605 1 98.88 157 LEU A CA 1
ATOM 1237 C C . LEU A 1 157 ? 3.799 20.047 6.449 1 98.88 157 LEU A C 1
ATOM 1239 O O . LEU A 1 157 ? 4.164 19.391 5.465 1 98.88 157 LEU A O 1
ATOM 1243 N N . GLY A 1 158 ? 3.957 21.344 6.555 1 98.69 158 GLY A N 1
ATOM 1244 C CA . GLY A 1 158 ? 4.5 21.984 5.367 1 98.69 158 GLY A CA 1
ATOM 1245 C C . GLY A 1 158 ? 5.18 23.312 5.656 1 98.69 158 GLY A C 1
ATOM 1246 O O . GLY A 1 158 ? 4.973 23.906 6.719 1 98.69 158 GLY A O 1
ATOM 1247 N N . VAL A 1 159 ? 5.992 23.75 4.73 1 98.62 159 VAL A N 1
ATOM 1248 C CA . VAL A 1 159 ? 6.691 25.031 4.793 1 98.62 159 VAL A CA 1
ATOM 1249 C C . VAL A 1 159 ? 6.145 25.969 3.723 1 98.62 159 VAL A C 1
ATOM 1251 O O . VAL A 1 159 ? 5.445 25.531 2.805 1 98.62 159 VAL A O 1
ATOM 1254 N N . ALA A 1 160 ? 6.441 27.234 3.908 1 98.44 160 ALA A N 1
ATOM 1255 C CA . ALA A 1 160 ? 6.066 28.188 2.873 1 98.44 160 ALA A CA 1
ATOM 1256 C C . ALA A 1 160 ? 7.066 28.172 1.718 1 98.44 160 ALA A C 1
ATOM 1258 O O . ALA A 1 160 ? 8.203 27.719 1.878 1 98.44 160 ALA A O 1
ATOM 1259 N N . SER A 1 161 ? 6.609 28.578 0.599 1 97 161 SER A N 1
ATOM 1260 C CA . SER A 1 161 ? 7.445 28.797 -0.582 1 97 161 SER A CA 1
ATOM 1261 C C . SER A 1 161 ? 7.375 30.234 -1.055 1 97 161 SER A C 1
ATOM 1263 O O . SER A 1 161 ? 6.703 31.062 -0.438 1 97 161 SER A O 1
ATOM 1265 N N . GLU A 1 162 ? 8.109 30.5 -2.098 1 96.62 162 GLU A N 1
ATOM 1266 C CA . GLU A 1 162 ? 8.188 31.875 -2.586 1 96.62 162 GLU A CA 1
ATOM 1267 C C . GLU A 1 162 ? 6.809 32.406 -3.008 1 96.62 162 GLU A C 1
ATOM 1269 O O . GLU A 1 162 ? 6.512 33.594 -2.861 1 96.62 162 GLU A O 1
ATOM 1274 N N . THR A 1 163 ? 6.051 31.469 -3.557 1 95.69 163 THR A N 1
ATOM 1275 C CA . THR A 1 163 ? 4.68 31.797 -3.92 1 95.69 163 THR A CA 1
ATOM 1276 C C . THR A 1 163 ? 3.688 31.078 -3.014 1 95.69 163 THR A C 1
ATOM 1278 O O . THR A 1 163 ? 3.963 29.969 -2.539 1 95.69 163 THR A O 1
ATOM 1281 N N . SER A 1 164 ? 2.572 31.766 -2.77 1 95.62 164 SER A N 1
ATOM 1282 C CA . SER A 1 164 ? 1.533 31.141 -1.95 1 95.62 164 SER A CA 1
ATOM 1283 C C . SER A 1 164 ? 1.029 29.844 -2.58 1 95.62 164 SER A C 1
ATOM 1285 O O . SER A 1 164 ? 0.889 29.766 -3.801 1 95.62 164 SER A O 1
ATOM 1287 N N . GLN A 1 165 ? 0.818 28.891 -1.727 1 95.94 165 GLN A N 1
ATOM 1288 C CA . GLN A 1 165 ? 0.316 27.594 -2.148 1 95.94 165 GLN A CA 1
ATOM 1289 C C . GLN A 1 165 ? -0.983 27.25 -1.43 1 95.94 165 GLN A C 1
ATOM 1291 O O . GLN A 1 165 ? -1.141 27.547 -0.243 1 95.94 165 GLN A O 1
ATOM 1296 N N . SER A 1 166 ? -1.948 26.656 -2.191 1 97.75 166 SER A N 1
ATOM 1297 C CA . SER A 1 166 ? -3.148 26.094 -1.576 1 97.75 166 SER A CA 1
ATOM 1298 C C . SER A 1 166 ? -2.797 25 -0.57 1 97.75 166 SER A C 1
ATOM 1300 O O . SER A 1 166 ? -1.794 24.297 -0.729 1 97.75 166 SER A O 1
ATOM 1302 N N . SER A 1 167 ? -3.607 24.875 0.461 1 97.88 167 SER A N 1
ATOM 1303 C CA . SER A 1 167 ? -3.391 23.812 1.442 1 97.88 167 SER A CA 1
ATOM 1304 C C . SER A 1 167 ? -3.875 22.469 0.918 1 97.88 167 SER A C 1
ATOM 1306 O O . SER A 1 167 ? -3.732 21.438 1.593 1 97.88 167 SER A O 1
ATOM 1308 N N . ILE A 1 168 ? -4.418 22.375 -0.297 1 98.12 168 ILE A N 1
ATOM 1309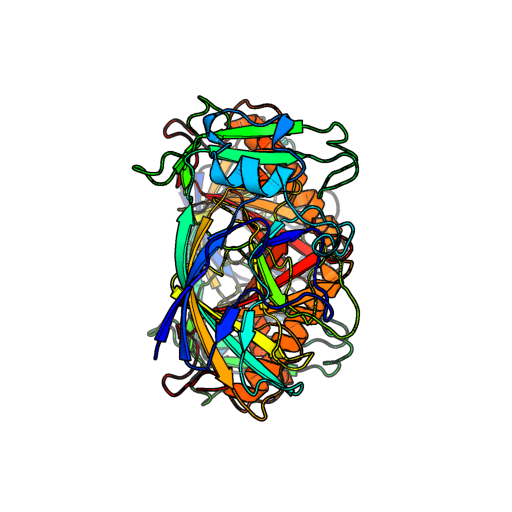 C CA . ILE A 1 168 ? -5.047 21.156 -0.784 1 98.12 168 ILE A CA 1
ATOM 1310 C C . ILE A 1 168 ? -3.979 20.188 -1.3 1 98.12 168 ILE A C 1
ATOM 1312 O O . ILE A 1 168 ? -3.842 19.078 -0.794 1 98.12 168 ILE A O 1
ATOM 1316 N N . PRO A 1 169 ? -3.23 20.578 -2.273 1 98 169 PRO A N 1
ATOM 1317 C CA . PRO A 1 169 ? -2.277 19.578 -2.771 1 98 169 PRO A CA 1
ATOM 1318 C C . PRO A 1 169 ? -0.985 19.547 -1.959 1 98 169 PRO A C 1
ATOM 1320 O O . PRO A 1 169 ? -0.533 20.578 -1.465 1 98 169 PRO A O 1
ATOM 1323 N N . PRO A 1 170 ? -0.379 18.406 -1.811 1 97.81 170 PRO A N 1
ATOM 1324 C CA . PRO A 1 170 ? 1.006 18.312 -1.34 1 97.81 170 PRO A CA 1
ATOM 1325 C C . PRO A 1 170 ? 2.021 18.625 -2.438 1 97.81 170 PRO A C 1
ATOM 1327 O O . PRO A 1 170 ? 1.667 18.672 -3.617 1 97.81 170 PRO A O 1
ATOM 1330 N N . GLY A 1 171 ? 3.182 18.828 -2.064 1 96.12 171 GLY A N 1
ATOM 1331 C CA . GLY A 1 171 ? 4.285 19.062 -2.98 1 96.12 171 GLY A CA 1
ATOM 1332 C C . GLY A 1 171 ? 5.641 19.047 -2.299 1 96.12 171 GLY A C 1
ATOM 1333 O O . GLY A 1 171 ? 5.789 18.484 -1.218 1 96.12 171 GLY A O 1
ATOM 1334 N N . VAL A 1 172 ? 6.582 19.672 -2.924 1 94.81 172 VAL A N 1
ATOM 1335 C CA . VAL A 1 172 ? 7.949 19.719 -2.408 1 94.81 172 VAL A CA 1
ATOM 1336 C C . VAL A 1 172 ? 7.957 20.391 -1.035 1 94.81 172 VAL A C 1
ATOM 1338 O O . VAL A 1 172 ? 8.781 20.062 -0.18 1 94.81 172 VAL A O 1
ATOM 1341 N N . TYR A 1 173 ? 6.988 21.203 -0.718 1 97.06 173 TYR A N 1
ATOM 1342 C CA . TYR A 1 173 ? 6.891 21.969 0.527 1 97.06 173 TYR A CA 1
ATOM 1343 C C . TYR A 1 173 ? 6.207 21.141 1.611 1 97.06 173 TYR A C 1
ATOM 1345 O O . TYR A 1 173 ? 5.977 21.625 2.721 1 97.06 173 TYR A O 1
ATOM 1353 N N . GLY A 1 174 ? 5.938 19.875 1.339 1 97.94 174 GLY A N 1
ATOM 1354 C CA . GLY A 1 174 ? 5.098 19.062 2.203 1 97.94 174 GLY A CA 1
ATOM 1355 C C . GLY A 1 174 ? 3.617 19.312 2.01 1 97.94 174 GLY A C 1
ATOM 1356 O O . GLY A 1 174 ? 3.049 18.953 0.975 1 97.94 174 GLY A O 1
ATOM 1357 N N . GLY A 1 175 ? 3.137 20.031 2.92 1 98.12 175 GLY A N 1
ATOM 1358 C CA . GLY A 1 175 ? 1.727 20.359 2.811 1 98.12 175 GLY A CA 1
ATOM 1359 C C . GLY A 1 175 ? 0.811 19.203 3.18 1 98.12 175 GLY A C 1
ATOM 1360 O O . GLY A 1 175 ? 0.999 18.562 4.215 1 98.12 175 GLY A O 1
ATOM 1361 N N . ASN A 1 176 ? -0.277 19.047 2.418 1 98.5 176 ASN A N 1
ATOM 1362 C CA . ASN A 1 176 ? -1.337 18.078 2.652 1 98.5 176 ASN A CA 1
ATOM 1363 C C . ASN A 1 176 ? -0.913 16.672 2.223 1 98.5 176 ASN A C 1
ATOM 1365 O O . ASN A 1 176 ? -1.503 16.094 1.31 1 98.5 176 ASN A O 1
ATOM 1369 N N . ILE A 1 177 ? 0.008 16.141 3.029 1 98.44 177 ILE A N 1
ATOM 1370 C CA . ILE A 1 177 ? 0.619 14.859 2.689 1 98.44 177 ILE A CA 1
ATOM 1371 C C . ILE A 1 177 ? -0.346 13.727 3.018 1 98.44 177 ILE A C 1
ATOM 1373 O O . ILE A 1 177 ? -0.398 12.719 2.303 1 98.44 177 ILE A O 1
ATOM 1377 N N . ASP A 1 178 ? -1.031 13.812 4.121 1 98.81 178 ASP A N 1
ATOM 1378 C CA . ASP A 1 178 ? -2.021 12.836 4.555 1 98.81 178 ASP A CA 1
ATOM 1379 C C . ASP A 1 178 ? -1.428 11.43 4.586 1 98.81 178 ASP A C 1
ATOM 1381 O O . ASP A 1 178 ? -2.037 10.477 4.086 1 98.81 178 ASP A O 1
ATOM 1385 N N . ASN A 1 179 ? -0.216 11.344 5.109 1 98.69 179 ASN A N 1
ATOM 1386 C CA . ASN A 1 179 ? 0.439 10.047 5.262 1 98.69 179 ASN A CA 1
ATOM 1387 C C . ASN A 1 179 ? 0.247 9.484 6.668 1 98.69 179 ASN A C 1
ATOM 1389 O O . ASN A 1 179 ? 0.849 9.977 7.625 1 98.69 179 ASN A O 1
ATOM 1393 N N . PRO A 1 180 ? -0.513 8.422 6.781 1 98.31 180 PRO A N 1
ATOM 1394 C CA . PRO A 1 180 ? -0.86 7.906 8.109 1 98.31 180 PRO A CA 1
ATOM 1395 C C . PRO A 1 180 ? 0.343 7.332 8.852 1 98.31 180 PRO A C 1
ATOM 1397 O O . PRO A 1 180 ? 0.253 7.035 10.047 1 98.31 180 PRO A O 1
ATOM 1400 N N . GLU A 1 181 ? 1.492 7.184 8.219 1 98 181 GLU A N 1
ATOM 1401 C CA . GLU A 1 181 ? 2.699 6.684 8.875 1 98 181 GLU A CA 1
ATOM 1402 C C . GLU A 1 181 ? 3.301 7.734 9.805 1 98 181 GLU A C 1
ATOM 1404 O O . GLU A 1 181 ? 4.105 7.406 10.68 1 98 181 GLU A O 1
ATOM 1409 N N . LEU A 1 182 ? 2.924 8.953 9.609 1 98.5 182 LEU A N 1
ATOM 1410 C CA . LEU A 1 182 ? 3.58 10.047 10.32 1 98.5 182 LEU A CA 1
ATOM 1411 C C . LEU A 1 182 ? 2.928 10.281 11.68 1 98.5 182 LEU A C 1
ATOM 1413 O O . LEU A 1 182 ? 2.488 11.398 11.977 1 98.5 182 LEU A O 1
ATOM 1417 N N . GLN A 1 183 ? 3.012 9.266 12.492 1 98.69 183 GLN A N 1
ATOM 1418 C CA . GLN A 1 183 ? 2.477 9.289 13.852 1 98.69 183 GLN A CA 1
ATOM 1419 C C . GLN A 1 183 ? 3.547 9.711 14.859 1 98.69 183 GLN A C 1
ATOM 1421 O O . GLN A 1 183 ? 4.691 9.969 14.484 1 98.69 183 GLN A O 1
ATOM 1426 N N . ALA A 1 184 ? 3.045 9.836 16.141 1 98.81 184 ALA A N 1
ATOM 1427 C CA . ALA A 1 184 ? 4.008 10.117 17.203 1 98.81 184 ALA A CA 1
ATOM 1428 C C . ALA A 1 184 ? 5.16 9.125 17.188 1 98.81 184 ALA A C 1
ATOM 1430 O O . ALA A 1 184 ? 4.945 7.922 16.984 1 98.81 184 ALA A O 1
ATOM 1431 N N . GLY A 1 185 ? 6.363 9.625 17.312 1 98.62 185 GLY A N 1
ATOM 1432 C CA . GLY A 1 185 ? 7.562 8.805 17.25 1 98.62 185 GLY A CA 1
ATOM 1433 C C . GLY A 1 185 ? 8.273 8.883 15.906 1 98.62 185 GLY A C 1
ATOM 1434 O O . GLY A 1 185 ? 9.43 8.477 15.789 1 98.62 185 GLY A O 1
ATOM 1435 N N . SER A 1 186 ? 7.645 9.445 14.93 1 98.38 186 SER A N 1
ATOM 1436 C CA . SER A 1 186 ? 8.25 9.609 13.609 1 98.38 186 SER A CA 1
ATOM 1437 C C . SER A 1 186 ? 8.852 10.992 13.445 1 98.38 186 SER A C 1
ATOM 1439 O O . SER A 1 186 ? 8.703 11.852 14.328 1 98.38 186 SER A O 1
ATOM 1441 N N . ARG A 1 187 ? 9.609 11.18 12.438 1 97.88 187 ARG A N 1
ATOM 1442 C CA . ARG A 1 187 ? 10.109 12.492 12.039 1 97.88 187 ARG A CA 1
ATOM 1443 C C . ARG A 1 187 ? 10.016 12.68 10.523 1 97.88 187 ARG A C 1
ATOM 1445 O O . ARG A 1 187 ? 10.086 11.711 9.773 1 97.88 187 ARG A O 1
ATOM 1452 N N . ILE A 1 188 ? 9.812 13.906 10.148 1 98.44 188 ILE A N 1
ATOM 1453 C CA . ILE A 1 188 ? 9.75 14.266 8.734 1 98.44 188 ILE A CA 1
ATOM 1454 C C . ILE A 1 188 ? 10.805 15.32 8.414 1 98.44 188 ILE A C 1
ATOM 1456 O O . ILE A 1 188 ? 11.148 16.141 9.273 1 98.44 188 ILE A O 1
ATOM 1460 N N . PHE A 1 189 ? 11.336 15.242 7.223 1 97.75 189 PHE A N 1
ATOM 1461 C CA . PHE A 1 189 ? 12.336 16.188 6.711 1 97.75 189 PHE A CA 1
ATOM 1462 C C . PHE A 1 189 ? 11.766 16.984 5.547 1 97.75 189 PHE A C 1
ATOM 1464 O O . PHE A 1 189 ? 11.305 16.422 4.559 1 97.75 189 PHE A O 1
ATOM 1471 N N . LEU A 1 190 ? 11.828 18.266 5.676 1 97.56 190 LEU A N 1
ATOM 1472 C CA . LEU A 1 190 ? 11.305 19.172 4.668 1 97.56 190 LEU A CA 1
ATOM 1473 C C . LEU A 1 190 ? 12.375 20.156 4.215 1 97.56 190 LEU A C 1
ATOM 1475 O O . LEU A 1 190 ? 13.195 20.594 5.02 1 97.56 190 LEU A O 1
ATOM 1479 N N . PRO A 1 191 ? 12.352 20.5 2.988 1 96.19 191 PRO A N 1
ATOM 1480 C CA . PRO A 1 191 ? 13.289 21.531 2.533 1 96.19 191 PRO A CA 1
ATOM 1481 C C . PRO A 1 191 ? 12.898 22.938 3.004 1 96.19 191 PRO A C 1
ATOM 1483 O O . PRO A 1 191 ? 11.711 23.234 3.168 1 96.19 191 PRO A O 1
ATOM 1486 N N . VAL A 1 192 ? 13.891 23.719 3.24 1 96.75 192 VAL A N 1
ATOM 1487 C CA . VAL A 1 192 ? 13.625 25.141 3.455 1 96.75 192 VAL A CA 1
ATOM 1488 C C . VAL A 1 192 ? 13.555 25.859 2.111 1 96.75 192 VAL A C 1
ATOM 1490 O O . VAL A 1 192 ? 14.5 25.812 1.321 1 96.75 192 VAL A O 1
ATOM 1493 N N . LEU A 1 193 ? 12.43 26.531 1.857 1 96.69 193 LEU A N 1
ATOM 1494 C CA . LEU A 1 193 ? 12.227 27.125 0.54 1 96.69 193 LEU A CA 1
ATOM 1495 C C . LEU A 1 193 ? 12.273 28.641 0.612 1 96.69 193 LEU A C 1
ATOM 1497 O O . LEU A 1 193 ? 12.469 29.312 -0.406 1 96.69 193 LEU A O 1
ATOM 1501 N N . VAL A 1 194 ? 12.039 29.234 1.779 1 98.06 194 VAL A N 1
ATOM 1502 C CA . VAL A 1 194 ? 12.18 30.656 2.059 1 98.06 194 VAL A CA 1
ATOM 1503 C C . VAL A 1 194 ? 12.875 30.859 3.4 1 98.06 194 VAL A C 1
ATOM 1505 O O . VAL A 1 194 ? 12.891 29.953 4.238 1 98.06 194 VAL A O 1
ATOM 1508 N N . PRO A 1 195 ? 13.477 32.031 3.627 1 98.06 195 PRO A N 1
ATOM 1509 C CA . PRO A 1 195 ? 14.125 32.25 4.918 1 98.06 195 PRO A CA 1
ATOM 1510 C C . PRO A 1 195 ? 13.203 31.984 6.102 1 98.06 195 PRO A C 1
ATOM 1512 O O . PRO A 1 195 ? 12.039 32.406 6.094 1 98.06 195 PRO A O 1
ATOM 1515 N N . GLY A 1 196 ? 13.711 31.188 7.039 1 98.44 196 GLY A N 1
ATOM 1516 C CA . GLY A 1 196 ? 12.961 30.859 8.242 1 98.44 196 GLY A CA 1
ATOM 1517 C C . GLY A 1 196 ? 12.102 29.609 8.078 1 98.44 196 GLY A C 1
ATOM 1518 O O . GLY A 1 196 ? 11.633 29.047 9.07 1 98.44 196 GLY A O 1
ATOM 1519 N N . GLY A 1 197 ? 11.836 29.188 6.824 1 98.25 197 GLY A N 1
ATOM 1520 C CA . GLY A 1 197 ? 11.094 27.969 6.535 1 98.25 197 GLY A CA 1
ATOM 1521 C C . GLY A 1 197 ? 9.586 28.156 6.637 1 98.25 197 GLY A C 1
ATOM 1522 O O . GLY A 1 197 ? 8.836 27.594 5.828 1 98.25 197 GLY A O 1
ATOM 1523 N N . LEU A 1 198 ? 9.211 28.938 7.738 1 98.88 198 LEU A N 1
ATOM 1524 C CA . LEU A 1 198 ? 7.801 29.234 7.957 1 98.88 198 LEU A CA 1
ATOM 1525 C C . LEU A 1 198 ? 6.965 27.969 7.934 1 98.88 198 LEU A C 1
ATOM 1527 O O . LEU A 1 198 ? 6.043 27.828 7.125 1 98.88 198 LEU A O 1
ATOM 1531 N N . PHE A 1 199 ? 7.207 27.125 8.875 1 98.94 199 PHE A N 1
ATOM 1532 C CA . PHE A 1 199 ? 6.566 25.812 9 1 98.94 199 PHE A CA 1
ATOM 1533 C C . PHE A 1 199 ? 5.188 25.953 9.633 1 98.94 199 PHE A C 1
ATOM 1535 O O . PHE A 1 199 ? 5.012 26.688 10.594 1 98.94 199 PHE A O 1
ATOM 1542 N N . SER A 1 200 ? 4.176 25.281 9.094 1 98.94 200 SER A N 1
ATOM 1543 C CA . SER A 1 200 ? 2.834 25.172 9.656 1 98.94 200 SER A CA 1
ATOM 1544 C C . SER A 1 200 ? 2.344 23.734 9.656 1 98.94 200 SER A C 1
ATOM 1546 O O . SER A 1 200 ? 2.818 22.906 8.867 1 98.94 200 SER A O 1
ATOM 1548 N N . LEU A 1 201 ? 1.463 23.422 10.562 1 98.88 201 LEU A N 1
ATOM 1549 C CA . LEU A 1 201 ? 0.897 22.078 10.633 1 98.88 201 LEU A CA 1
ATOM 1550 C C . LEU A 1 201 ? -0.567 22.125 11.062 1 98.88 201 LEU A C 1
ATOM 1552 O O . LEU A 1 201 ? -1.02 23.125 11.633 1 98.88 201 LEU A O 1
ATOM 1556 N N . GLY A 1 202 ? -1.296 21.125 10.805 1 98.75 202 GLY A N 1
ATOM 1557 C CA . GLY A 1 202 ? -2.689 20.969 11.188 1 98.75 202 GLY A CA 1
ATOM 1558 C C . GLY A 1 202 ? -3.387 19.828 10.461 1 98.75 202 GLY A C 1
ATOM 1559 O O . GLY A 1 202 ? -2.787 18.781 10.219 1 98.75 202 GLY A O 1
ATOM 1560 N N . ASP A 1 203 ? -4.738 20.031 10.328 1 98.56 203 ASP A N 1
ATOM 1561 C CA . ASP A 1 203 ? -5.551 19 9.664 1 98.56 203 ASP A CA 1
ATOM 1562 C C . ASP A 1 203 ? -5.41 17.656 10.367 1 98.56 203 ASP A C 1
ATOM 1564 O O . ASP A 1 203 ? -5.027 16.672 9.742 1 98.56 203 ASP A O 1
ATOM 1568 N N . GLY A 1 204 ? -5.777 17.625 11.617 1 98.81 204 GLY A N 1
ATOM 1569 C CA . GLY A 1 204 ? -5.629 16.438 12.43 1 98.81 204 GLY A CA 1
ATOM 1570 C C . GLY A 1 204 ? -6.5 15.281 11.961 1 98.81 204 GLY A C 1
ATOM 1571 O O . GLY A 1 204 ? -7.715 15.438 11.812 1 98.81 204 GLY A O 1
ATOM 1572 N N . HIS A 1 205 ? -5.863 14.117 11.719 1 98.94 205 HIS A N 1
ATOM 1573 C CA . HIS A 1 205 ? -6.535 12.875 11.375 1 98.94 205 HIS A CA 1
ATOM 1574 C C . HIS A 1 205 ? -6.523 11.898 12.555 1 98.94 205 HIS A C 1
ATOM 1576 O O . HIS A 1 205 ? -5.465 11.391 12.93 1 98.94 205 HIS A O 1
ATOM 1582 N N . ALA A 1 206 ? -7.75 11.625 13.062 1 98.88 206 ALA A N 1
ATOM 1583 C CA . ALA A 1 206 ? -7.816 10.641 14.141 1 98.88 206 ALA A CA 1
ATOM 1584 C C . ALA A 1 206 ? -7.633 9.227 13.602 1 98.88 206 ALA A C 1
ATOM 1586 O O . ALA A 1 206 ? -7.066 8.367 14.273 1 98.88 206 ALA A O 1
ATOM 1587 N N . ALA A 1 207 ? -8.125 9.008 12.469 1 98.81 207 ALA A N 1
ATOM 1588 C CA . ALA A 1 207 ? -7.969 7.742 11.75 1 98.81 207 ALA A CA 1
ATOM 1589 C C . ALA A 1 207 ? -8.102 7.949 10.242 1 98.81 207 ALA A C 1
ATOM 1591 O O . ALA A 1 207 ? -8.906 8.766 9.789 1 98.81 207 ALA A O 1
ATOM 1592 N N . GLN A 1 208 ? -7.332 7.258 9.539 1 98.81 208 GLN A N 1
ATOM 1593 C CA . GLN A 1 208 ? -7.344 7.316 8.086 1 98.81 208 GLN A CA 1
ATOM 1594 C C . GLN A 1 208 ? -6.938 5.98 7.473 1 98.81 208 GLN A C 1
ATOM 1596 O O . GLN A 1 208 ? -5.977 5.355 7.926 1 98.81 208 GLN A O 1
ATOM 1601 N N . GLY A 1 209 ? -7.688 5.473 6.582 1 98.06 209 GLY A N 1
ATOM 1602 C CA . GLY A 1 209 ? -7.246 4.359 5.762 1 98.06 209 GLY A CA 1
ATOM 1603 C C . GLY A 1 209 ? -6.242 4.762 4.699 1 98.06 209 GLY A C 1
ATOM 1604 O O . GLY A 1 209 ? -6.121 5.945 4.367 1 98.06 209 GLY A O 1
ATOM 1605 N N . GLY A 1 210 ? -5.48 3.732 4.156 1 96.12 210 GLY A N 1
ATOM 1606 C CA . GLY A 1 210 ? -4.598 3.988 3.031 1 96.12 210 GLY A CA 1
ATOM 1607 C C . GLY A 1 210 ? -5.336 4.383 1.769 1 96.12 210 GLY A C 1
ATOM 1608 O O . GLY A 1 210 ? -6.074 3.578 1.196 1 96.12 210 GLY A O 1
ATOM 1609 N N . GLY A 1 211 ? -5.121 5.605 1.324 1 97.31 211 GLY A N 1
ATOM 1610 C CA . GLY A 1 211 ? -5.812 6.125 0.156 1 97.31 211 GLY A CA 1
ATOM 1611 C C . GLY A 1 211 ? -6.66 7.344 0.461 1 97.31 211 GLY A C 1
ATOM 1612 O O . GLY A 1 211 ? -6.828 8.219 -0.389 1 97.31 211 GLY A O 1
ATOM 1613 N N . GLU A 1 212 ? -7.285 7.418 1.735 1 98.62 212 GLU A N 1
ATOM 1614 C CA . GLU A 1 212 ? -8.227 8.477 2.086 1 98.62 212 GLU A CA 1
ATOM 1615 C C . GLU A 1 212 ? -9.234 8.711 0.964 1 98.62 212 GLU A C 1
ATOM 1617 O O . GLU A 1 212 ? -9.312 9.812 0.412 1 98.62 212 GLU A O 1
ATOM 1622 N N . VAL A 1 213 ? -10.102 7.859 0.792 1 98.75 213 VAL A N 1
ATOM 1623 C CA . VAL A 1 213 ? -10.68 7.676 -0.537 1 98.75 213 VAL A CA 1
ATOM 1624 C C . VAL A 1 213 ? -11.898 8.586 -0.703 1 98.75 213 VAL A C 1
ATOM 1626 O O . VAL A 1 213 ? -12.266 8.938 -1.824 1 98.75 213 VAL A O 1
ATOM 1629 N N . ASN A 1 214 ? -12.555 8.953 0.391 1 98.5 214 ASN A N 1
ATOM 1630 C CA . ASN A 1 214 ? -13.789 9.711 0.216 1 98.5 214 ASN A CA 1
ATOM 1631 C C . ASN A 1 214 ? -13.586 11.188 0.55 1 98.5 214 ASN A C 1
ATOM 1633 O O . ASN A 1 214 ? -14.539 11.891 0.895 1 98.5 214 ASN A O 1
ATOM 1637 N N . THR A 1 215 ? -12.344 11.656 0.654 1 97.69 215 THR A N 1
ATOM 1638 C CA . THR A 1 215 ? -11.953 13.062 0.751 1 97.69 215 THR A CA 1
ATOM 1639 C C . THR A 1 215 ? -11.352 13.359 2.119 1 97.69 215 THR A C 1
ATOM 1641 O O . THR A 1 215 ? -10.383 14.125 2.221 1 97.69 215 THR A O 1
ATOM 1644 N N . THR A 1 216 ? -11.898 12.859 3.156 1 98.38 216 THR A N 1
ATOM 1645 C CA . THR A 1 216 ? -11.336 13.18 4.465 1 98.38 216 THR A CA 1
ATOM 1646 C C . THR A 1 216 ? -11.141 11.914 5.293 1 98.38 216 THR A C 1
ATOM 1648 O O . THR A 1 216 ? -11.781 10.891 5.031 1 98.38 216 THR A O 1
ATOM 1651 N N . ALA A 1 217 ? -10.242 12.039 6.266 1 98.75 217 ALA A N 1
ATOM 1652 C CA . ALA A 1 217 ? -10.125 11.109 7.387 1 98.75 217 ALA A CA 1
ATOM 1653 C C . ALA A 1 217 ? -11.18 11.383 8.445 1 98.75 217 ALA A C 1
ATOM 1655 O O . ALA A 1 217 ? -12.234 11.961 8.148 1 98.75 217 ALA A O 1
ATOM 1656 N N . ILE A 1 218 ? -11.031 10.781 9.625 1 98.88 218 ILE A N 1
ATOM 1657 C CA . ILE A 1 218 ? -11.703 11.383 10.773 1 98.88 218 ILE A CA 1
ATOM 1658 C C . ILE A 1 218 ? -10.93 12.625 11.227 1 98.88 218 ILE A C 1
ATOM 1660 O O . ILE A 1 218 ? -9.953 12.516 11.977 1 98.88 218 ILE A O 1
ATOM 1664 N N . GLU A 1 219 ? -11.43 13.75 10.758 1 98.69 219 GLU A N 1
ATOM 1665 C CA . GLU A 1 219 ? -10.75 15 11.07 1 98.69 219 GLU A CA 1
ATOM 1666 C C . GLU A 1 219 ? -11.164 15.531 12.438 1 98.69 219 GLU A C 1
ATOM 1668 O O . GLU A 1 219 ? -12.344 15.508 12.781 1 98.69 219 GLU A O 1
ATOM 1673 N N . THR A 1 220 ? -10.203 15.938 13.18 1 98.62 220 THR A N 1
ATOM 1674 C CA . THR A 1 220 ? -10.508 16.531 14.477 1 98.62 220 THR A CA 1
ATOM 1675 C C . THR A 1 220 ? -9.383 17.453 14.938 1 98.62 220 THR A C 1
ATOM 1677 O O . THR A 1 220 ? -8.312 17.484 14.328 1 98.62 220 THR A O 1
ATOM 1680 N N . SER A 1 221 ? -9.688 18.297 15.891 1 98.38 221 SER A N 1
ATOM 1681 C CA . SER A 1 221 ? -8.664 19.125 16.516 1 98.38 221 SER A CA 1
ATOM 1682 C C . SER A 1 221 ? -7.66 18.281 17.297 1 98.38 221 SER A C 1
ATOM 1684 O O . SER A 1 221 ? -8.031 17.297 17.922 1 98.38 221 SER A O 1
ATOM 1686 N N . MET A 1 222 ? -6.379 18.703 17.203 1 98.44 222 MET A N 1
ATOM 1687 C CA . MET A 1 222 ? -5.309 17.891 17.75 1 98.44 222 MET A CA 1
ATOM 1688 C C . MET A 1 222 ? -4.367 18.719 18.609 1 98.44 222 MET A C 1
ATOM 1690 O O . MET A 1 222 ? -4.203 19.922 18.375 1 98.44 222 MET A O 1
ATOM 1694 N N . ASN A 1 223 ? -3.832 18.094 19.594 1 98.62 223 ASN A N 1
ATOM 1695 C CA . ASN A 1 223 ? -2.648 18.578 20.297 1 98.62 223 ASN A CA 1
ATOM 1696 C C . ASN A 1 223 ? -1.416 17.75 19.953 1 98.62 223 ASN A C 1
ATOM 1698 O O . ASN A 1 223 ? -1.536 16.594 19.516 1 98.62 223 ASN A O 1
ATOM 1702 N N . GLY A 1 224 ? -0.307 18.375 20.047 1 98.62 224 GLY A N 1
ATOM 1703 C CA . GLY A 1 224 ? 0.928 17.641 19.812 1 98.62 224 GLY A CA 1
ATOM 1704 C C . GLY A 1 224 ? 2.146 18.328 20.406 1 98.62 224 GLY A C 1
ATOM 1705 O O . GLY A 1 224 ? 2.053 19.453 20.891 1 98.62 224 GLY A O 1
ATOM 1706 N N . THR A 1 225 ? 3.195 17.609 20.469 1 98.88 225 THR A N 1
ATOM 1707 C CA . THR A 1 225 ? 4.52 18.141 20.766 1 98.88 225 THR A CA 1
ATOM 1708 C C . THR A 1 225 ? 5.496 17.812 19.641 1 98.88 225 THR A C 1
ATOM 1710 O O . THR A 1 225 ? 5.598 16.672 19.203 1 98.88 225 THR A O 1
ATOM 1713 N N . ILE A 1 226 ? 6.203 18.844 19.219 1 98.88 226 ILE A N 1
ATOM 1714 C CA . ILE A 1 226 ? 7.172 18.641 18.141 1 98.88 226 ILE A CA 1
ATOM 1715 C C . ILE A 1 226 ? 8.508 19.281 18.531 1 98.88 226 ILE A C 1
ATOM 1717 O O . ILE A 1 226 ? 8.555 20.156 19.391 1 98.88 226 ILE A O 1
ATOM 1721 N N . LYS A 1 227 ? 9.516 18.75 18.031 1 98.81 227 LYS A N 1
ATOM 1722 C CA . LYS A 1 227 ? 10.852 19.328 18.062 1 98.81 227 LYS A CA 1
ATOM 1723 C C . LYS A 1 227 ? 11.375 19.578 16.656 1 98.81 227 LYS A C 1
ATOM 1725 O O . LYS A 1 227 ? 11.203 18.75 15.758 1 98.81 227 LYS A O 1
ATOM 1730 N N . ILE A 1 228 ? 12.016 20.75 16.438 1 98.75 228 ILE A N 1
ATOM 1731 C CA . ILE A 1 228 ? 12.484 21.094 15.094 1 98.75 228 ILE A CA 1
ATOM 1732 C C . ILE A 1 228 ? 14 21.266 15.094 1 98.75 228 ILE A C 1
ATOM 1734 O O . ILE A 1 228 ? 14.539 22.031 15.891 1 98.75 228 ILE A O 1
ATOM 1738 N N . ILE A 1 229 ? 14.664 20.531 14.273 1 97.88 229 ILE A N 1
ATOM 1739 C CA . ILE A 1 229 ? 16.109 20.625 14.102 1 97.88 229 ILE A CA 1
ATOM 1740 C C . ILE A 1 229 ? 16.438 21.141 12.703 1 97.88 229 ILE A C 1
ATOM 1742 O O . ILE A 1 229 ? 15.867 20.672 11.719 1 97.88 229 ILE A O 1
ATOM 1746 N N . LEU A 1 230 ? 17.281 22.125 12.656 1 97.25 230 LEU A N 1
ATOM 1747 C CA . LEU A 1 230 ? 17.734 22.688 11.391 1 97.25 230 LEU A CA 1
ATOM 1748 C C . LEU A 1 230 ? 19.031 22.031 10.945 1 97.25 230 LEU A C 1
ATOM 1750 O O . LEU A 1 230 ? 20.016 21.984 11.695 1 97.25 230 LEU A O 1
ATOM 1754 N N . HIS A 1 231 ? 19 21.391 9.781 1 96 231 HIS A N 1
ATOM 1755 C CA . HIS A 1 231 ? 20.203 20.844 9.156 1 96 231 HIS A CA 1
ATOM 1756 C C . HIS A 1 231 ? 20.719 21.781 8.055 1 96 231 HIS A C 1
ATOM 1758 O O . HIS A 1 231 ? 19.984 22.094 7.113 1 96 231 HIS A O 1
ATOM 1764 N N . LYS A 1 232 ? 22 22.031 8.094 1 93.44 232 LYS A N 1
ATOM 1765 C CA . LYS A 1 232 ? 22.594 22.969 7.141 1 93.44 232 LYS A CA 1
ATOM 1766 C C . LYS A 1 232 ? 23.234 22.219 5.977 1 93.44 232 LYS A C 1
ATOM 1768 O O . LYS A 1 232 ? 23.688 21.078 6.129 1 93.44 232 LYS A O 1
ATOM 1773 N N . ASN A 1 233 ? 23.328 22.844 4.789 1 79.75 233 ASN A N 1
ATOM 1774 C CA . ASN A 1 233 ? 24.047 22.453 3.592 1 79.75 233 ASN A CA 1
ATOM 1775 C C . ASN A 1 233 ? 23.672 21.047 3.143 1 79.75 233 ASN A C 1
ATOM 1777 O O . ASN A 1 233 ? 24.531 20.219 2.838 1 79.75 233 ASN A O 1
ATOM 1781 N N . CYS A 1 234 ? 22.453 20.719 3.25 1 76.94 234 CYS A N 1
ATOM 1782 C CA . CYS A 1 234 ? 21.891 19.484 2.734 1 76.94 234 CYS A CA 1
ATOM 1783 C C . CYS A 1 234 ? 20.641 19.75 1.905 1 76.94 234 CYS A C 1
ATOM 1785 O O . CYS A 1 234 ? 19.906 20.703 2.182 1 76.94 234 CYS A O 1
ATOM 1787 N N . SER A 1 235 ? 20.609 19.078 0.773 1 74.62 235 SER A N 1
ATOM 1788 C CA . SER A 1 235 ? 19.453 19.344 -0.075 1 74.62 235 SER A CA 1
ATOM 1789 C C . SER A 1 235 ? 18.5 18.156 -0.128 1 74.62 235 SER A C 1
ATOM 1791 O O . SER A 1 235 ? 18.938 17.016 0.036 1 74.62 235 SER A O 1
ATOM 1793 N N . LEU A 1 236 ? 17.25 18.484 -0.066 1 84.12 236 LEU A N 1
ATOM 1794 C CA . LEU A 1 236 ? 16.141 17.531 -0.193 1 84.12 236 LEU A CA 1
ATOM 1795 C C . LEU A 1 236 ? 15.109 18.016 -1.198 1 84.12 236 LEU A C 1
ATOM 1797 O O . LEU A 1 236 ? 14.641 19.156 -1.104 1 84.12 236 LEU A O 1
ATOM 1801 N N . ASP A 1 237 ? 14.805 17.203 -2.191 1 80.06 237 ASP A N 1
ATOM 1802 C CA . ASP A 1 237 ? 13.891 17.625 -3.248 1 80.06 237 ASP A CA 1
ATOM 1803 C C . ASP A 1 237 ? 12.445 17.312 -2.879 1 80.06 237 ASP A C 1
ATOM 1805 O O . ASP A 1 237 ? 11.516 17.922 -3.428 1 80.06 237 ASP A O 1
ATOM 1809 N N . VAL A 1 238 ? 12.258 16.375 -2.109 1 84.44 238 VAL A N 1
ATOM 1810 C CA . VAL A 1 238 ? 10.914 15.992 -1.683 1 84.44 238 VAL A CA 1
ATOM 1811 C C . VAL A 1 238 ? 10.953 15.508 -0.233 1 84.44 238 VAL A C 1
ATOM 1813 O O . VAL A 1 238 ? 12 15.078 0.259 1 84.44 238 VAL A O 1
ATOM 1816 N N . PRO A 1 239 ? 9.797 15.641 0.46 1 95.12 239 PRO A N 1
ATOM 1817 C CA . PRO A 1 239 ? 9.766 15.219 1.863 1 95.12 239 PRO A CA 1
ATOM 1818 C C . PRO A 1 239 ? 10.234 13.781 2.061 1 95.12 239 PRO A C 1
ATOM 1820 O O . PRO A 1 239 ? 10 12.93 1.203 1 95.12 239 PRO A O 1
ATOM 1823 N N . LEU A 1 240 ? 10.961 13.547 3.043 1 96.75 240 LEU A N 1
ATOM 1824 C CA . LEU A 1 240 ? 11.445 12.258 3.541 1 96.75 240 LEU A CA 1
ATOM 1825 C C . LEU A 1 240 ? 11.023 12.047 4.992 1 96.75 240 LEU A C 1
ATOM 1827 O O . LEU A 1 240 ? 10.859 13.016 5.742 1 96.75 240 LEU A O 1
ATOM 1831 N N . ALA A 1 241 ? 10.727 10.852 5.371 1 97.69 241 ALA A N 1
ATOM 1832 C CA . ALA A 1 241 ? 10.344 10.609 6.758 1 97.69 241 ALA A CA 1
ATOM 1833 C C . ALA A 1 241 ? 10.977 9.328 7.289 1 97.69 241 ALA A C 1
ATOM 1835 O O . ALA A 1 241 ? 11.57 8.562 6.527 1 97.69 241 ALA A O 1
ATOM 1836 N N . GLU A 1 242 ? 10.969 9.234 8.547 1 97.12 242 GLU A N 1
ATOM 1837 C CA . GLU A 1 242 ? 11.469 8.062 9.258 1 97.12 242 GLU A CA 1
ATOM 1838 C C . GLU A 1 242 ? 10.562 7.695 10.43 1 97.12 242 GLU A C 1
ATOM 1840 O O . GLU A 1 242 ? 10.164 8.562 11.203 1 97.12 242 GLU A O 1
ATOM 1845 N N . THR A 1 243 ? 10.125 6.484 10.453 1 97.44 243 THR A N 1
ATOM 1846 C CA . THR A 1 243 ? 9.406 5.926 11.594 1 97.44 243 THR A CA 1
ATOM 1847 C C . THR A 1 243 ? 10.312 5.004 12.406 1 97.44 243 THR A C 1
ATOM 1849 O O . THR A 1 243 ? 11.5 4.875 12.117 1 97.44 243 THR A O 1
ATOM 1852 N N . ALA A 1 244 ? 9.75 4.387 13.453 1 96.06 244 ALA A N 1
ATOM 1853 C CA . ALA A 1 244 ? 10.523 3.455 14.266 1 96.06 244 ALA A CA 1
ATOM 1854 C C . ALA A 1 244 ? 10.992 2.264 13.43 1 96.06 244 ALA A C 1
ATOM 1856 O O . ALA A 1 244 ? 12.078 1.726 13.664 1 96.06 244 ALA A O 1
ATOM 1857 N N . THR A 1 245 ? 10.266 1.97 12.359 1 96.88 245 THR A N 1
ATOM 1858 C CA . THR A 1 245 ? 10.547 0.709 11.68 1 96.88 245 THR A CA 1
ATOM 1859 C C . THR A 1 245 ? 10.977 0.955 10.234 1 96.88 245 THR A C 1
ATOM 1861 O O . THR A 1 245 ? 11.602 0.09 9.609 1 96.88 245 THR A O 1
ATOM 1864 N N . ASP A 1 246 ? 10.703 2.146 9.734 1 97.69 246 ASP A N 1
ATOM 1865 C CA . ASP A 1 246 ? 10.898 2.303 8.297 1 97.69 246 ASP A CA 1
ATOM 1866 C C . ASP A 1 246 ? 11.469 3.68 7.965 1 97.69 246 ASP A C 1
ATOM 1868 O O . ASP A 1 246 ? 11.258 4.641 8.711 1 97.69 246 ASP A O 1
ATOM 1872 N N . ILE A 1 247 ? 12.195 3.73 6.863 1 97.44 247 ILE A N 1
ATOM 1873 C CA . ILE A 1 247 ? 12.383 4.973 6.125 1 97.44 247 ILE A CA 1
ATOM 1874 C C . ILE A 1 247 ? 11.258 5.148 5.109 1 97.44 247 ILE A C 1
ATOM 1876 O O . ILE A 1 247 ? 10.938 4.215 4.367 1 97.44 247 ILE A O 1
ATOM 1880 N N . ILE A 1 248 ? 10.711 6.328 5.113 1 98.19 248 ILE A N 1
ATOM 1881 C CA . ILE A 1 248 ? 9.539 6.578 4.273 1 98.19 248 ILE A CA 1
ATOM 1882 C C . ILE A 1 248 ? 9.906 7.582 3.18 1 98.19 248 ILE A C 1
ATOM 1884 O O . ILE A 1 248 ? 10.219 8.742 3.471 1 98.19 248 ILE A O 1
ATOM 1888 N N . THR A 1 249 ? 9.859 7.145 1.921 1 97.56 249 THR A N 1
ATOM 1889 C CA . THR A 1 249 ? 9.953 8.055 0.784 1 97.56 249 THR A CA 1
ATOM 1890 C C . THR A 1 249 ? 8.57 8.406 0.256 1 97.56 249 THR A C 1
ATOM 1892 O O . THR A 1 249 ? 7.633 7.617 0.384 1 97.56 249 THR A O 1
ATOM 1895 N N . MET A 1 250 ? 8.422 9.586 -0.28 1 97.81 250 MET A N 1
ATOM 1896 C CA . MET A 1 250 ? 7.109 10.047 -0.732 1 97.81 250 MET A CA 1
ATOM 1897 C C . MET A 1 250 ? 7.195 10.641 -2.133 1 97.81 250 MET A C 1
ATOM 1899 O O . MET A 1 250 ? 8.195 11.273 -2.48 1 97.81 250 MET A O 1
ATOM 1903 N N . GLY A 1 251 ? 6.188 10.438 -2.887 1 97.81 251 GLY A N 1
ATOM 1904 C CA . GLY A 1 251 ? 6.023 11.023 -4.207 1 97.81 251 GLY A CA 1
ATOM 1905 C C . GLY A 1 251 ? 4.594 11.438 -4.5 1 97.81 251 GLY A C 1
ATOM 1906 O O . GLY A 1 251 ? 3.652 10.898 -3.916 1 97.81 251 GLY A O 1
ATOM 1907 N N . PHE A 1 252 ? 4.457 12.43 -5.34 1 98.06 252 PHE A N 1
ATOM 1908 C CA . PHE A 1 252 ? 3.172 13.008 -5.703 1 98.06 252 PHE A CA 1
ATOM 1909 C C . PHE A 1 252 ? 3.033 13.117 -7.219 1 98.06 252 PHE A C 1
ATOM 1911 O O . PHE A 1 252 ? 4.031 13.227 -7.93 1 98.06 252 PHE A O 1
ATOM 1918 N N . GLY A 1 253 ? 1.84 13.016 -7.684 1 98.31 253 GLY A N 1
ATOM 1919 C CA . GLY A 1 253 ? 1.537 13.164 -9.102 1 98.31 253 GLY A CA 1
ATOM 1920 C C . GLY A 1 253 ? 0.052 13.281 -9.383 1 98.31 253 GLY A C 1
ATOM 1921 O O . GLY A 1 253 ? -0.775 13 -8.516 1 98.31 253 GLY A O 1
ATOM 1922 N N . HIS A 1 254 ? -0.26 13.703 -10.625 1 98.38 254 HIS A N 1
ATOM 1923 C CA . HIS A 1 254 ? -1.654 13.875 -11.016 1 98.38 254 HIS A CA 1
ATOM 1924 C C . HIS A 1 254 ? -2.369 12.531 -11.117 1 98.38 254 HIS A C 1
ATOM 1926 O O . HIS A 1 254 ? -3.596 12.469 -11.008 1 98.38 254 HIS A O 1
ATOM 1932 N N . THR A 1 255 ? -1.588 11.461 -11.352 1 98.69 255 THR A N 1
ATOM 1933 C CA . THR A 1 255 ? -2.086 10.094 -11.375 1 98.69 255 THR A CA 1
ATOM 1934 C C . THR A 1 255 ? -1.327 9.227 -10.367 1 98.69 255 THR A C 1
ATOM 1936 O O . THR A 1 255 ? -0.237 9.594 -9.922 1 98.69 255 THR A O 1
ATOM 1939 N N . LEU A 1 256 ? -1.924 8.133 -10.023 1 98.81 256 LEU A N 1
ATOM 1940 C CA . LEU A 1 256 ? -1.211 7.199 -9.156 1 98.81 256 LEU A CA 1
ATOM 1941 C C . LEU A 1 256 ? 0.043 6.672 -9.844 1 98.81 256 LEU A C 1
ATOM 1943 O O . LEU A 1 256 ? 1.056 6.414 -9.188 1 98.81 256 LEU A O 1
ATOM 1947 N N . ASP A 1 257 ? -0.018 6.504 -11.18 1 98.75 257 ASP A N 1
ATOM 1948 C CA . ASP A 1 257 ? 1.165 6.07 -11.914 1 98.75 257 ASP A CA 1
ATOM 1949 C C . ASP A 1 257 ? 2.301 7.082 -11.773 1 98.75 257 ASP A C 1
ATOM 1951 O O . ASP A 1 257 ? 3.447 6.703 -11.516 1 98.75 257 ASP A O 1
ATOM 1955 N N . ASP A 1 258 ? 1.952 8.352 -11.93 1 98.56 258 ASP A N 1
ATOM 1956 C CA . ASP A 1 258 ? 2.967 9.398 -11.805 1 98.56 258 ASP A CA 1
ATOM 1957 C C . ASP A 1 258 ? 3.52 9.461 -10.383 1 98.56 258 ASP A C 1
ATOM 1959 O O . ASP A 1 258 ? 4.73 9.602 -10.188 1 98.56 258 ASP A O 1
ATOM 1963 N N . ALA A 1 259 ? 2.633 9.453 -9.414 1 98.56 259 ALA A N 1
ATOM 1964 C CA . ALA A 1 259 ? 3.049 9.484 -8.016 1 98.56 259 ALA A CA 1
ATOM 1965 C C . ALA A 1 259 ? 3.951 8.297 -7.688 1 98.56 259 ALA A C 1
ATOM 1967 O O . ALA A 1 259 ? 4.965 8.453 -7 1 98.56 259 ALA A O 1
ATOM 1968 N N . PHE A 1 260 ? 3.578 7.121 -8.172 1 98.81 260 PHE A N 1
ATOM 1969 C CA . PHE A 1 260 ? 4.348 5.902 -7.961 1 98.81 260 PHE A CA 1
ATOM 1970 C C . PHE A 1 260 ? 5.734 6.023 -8.578 1 98.81 260 PHE A C 1
ATOM 1972 O O . PHE A 1 260 ? 6.738 5.727 -7.926 1 98.81 260 PHE A O 1
ATOM 1979 N N . GLN A 1 261 ? 5.797 6.434 -9.797 1 98.5 261 GLN A N 1
ATOM 1980 C CA . GLN A 1 261 ? 7.082 6.566 -10.477 1 98.5 261 GLN A CA 1
ATOM 1981 C C . GLN A 1 261 ? 7.988 7.559 -9.75 1 98.5 261 GLN A C 1
ATOM 1983 O O . GLN A 1 261 ? 9.188 7.309 -9.586 1 98.5 261 GLN A O 1
ATOM 1988 N N . SER A 1 262 ? 7.402 8.648 -9.336 1 97.62 262 SER A N 1
ATOM 1989 C CA . SER A 1 262 ? 8.148 9.641 -8.578 1 97.62 262 SER A CA 1
ATOM 1990 C C . SER A 1 262 ? 8.711 9.055 -7.289 1 97.62 262 SER A C 1
ATOM 1992 O O . SER A 1 262 ? 9.883 9.258 -6.957 1 97.62 262 SER A O 1
ATOM 1994 N N . THR A 1 263 ? 7.898 8.344 -6.566 1 98.31 263 THR A N 1
ATOM 1995 C CA . THR A 1 263 ? 8.32 7.711 -5.316 1 98.31 263 THR A CA 1
ATOM 1996 C C . THR A 1 263 ? 9.43 6.699 -5.57 1 98.31 263 THR A C 1
ATOM 1998 O O . THR A 1 263 ? 10.414 6.652 -4.828 1 98.31 263 THR A O 1
ATOM 2001 N N . LEU A 1 264 ? 9.227 5.898 -6.586 1 98.69 264 LEU A N 1
ATOM 2002 C CA . LEU A 1 264 ? 10.203 4.867 -6.914 1 98.69 264 LEU A CA 1
ATOM 2003 C C . LEU A 1 264 ? 11.555 5.484 -7.246 1 98.69 264 LEU A C 1
ATOM 2005 O O . LEU A 1 264 ? 12.594 5.027 -6.754 1 98.69 264 LEU A O 1
ATOM 2009 N N . GLU A 1 265 ? 11.57 6.496 -8.078 1 98.06 265 GLU A N 1
ATOM 2010 C CA . GLU A 1 265 ? 12.812 7.176 -8.43 1 98.06 265 GLU A CA 1
ATOM 2011 C C . GLU A 1 265 ? 13.508 7.723 -7.188 1 98.06 265 GLU A C 1
ATOM 2013 O O . GLU A 1 265 ? 14.727 7.574 -7.035 1 98.06 265 GLU A O 1
ATOM 2018 N N . ARG A 1 266 ? 12.742 8.242 -6.32 1 96.62 266 ARG A N 1
ATOM 2019 C CA . ARG A 1 266 ? 13.297 8.789 -5.086 1 96.62 266 ARG A CA 1
ATOM 2020 C C . ARG A 1 266 ? 13.859 7.688 -4.195 1 96.62 266 ARG A C 1
ATOM 2022 O O . ARG A 1 266 ? 14.891 7.863 -3.555 1 96.62 266 ARG A O 1
ATOM 2029 N N . THR A 1 267 ? 13.164 6.629 -4.113 1 97.81 267 THR A N 1
ATOM 2030 C CA . THR A 1 267 ? 13.594 5.496 -3.305 1 97.81 267 THR A CA 1
ATOM 2031 C C . THR A 1 267 ? 14.914 4.934 -3.822 1 97.81 267 THR A C 1
ATOM 2033 O O . THR A 1 267 ? 15.836 4.68 -3.043 1 97.81 267 THR A O 1
ATOM 2036 N N . ILE A 1 268 ? 14.984 4.793 -5.121 1 98.19 268 ILE A N 1
ATOM 2037 C CA . ILE A 1 268 ? 16.219 4.309 -5.746 1 98.19 268 ILE A CA 1
ATOM 2038 C C . ILE A 1 268 ? 17.375 5.254 -5.41 1 98.19 268 ILE A C 1
ATOM 2040 O O . ILE A 1 268 ? 18.438 4.812 -4.965 1 98.19 268 ILE A O 1
ATOM 2044 N N . ASN A 1 269 ? 17.125 6.535 -5.602 1 95.88 269 ASN A N 1
ATOM 2045 C CA . ASN A 1 269 ? 18.172 7.516 -5.34 1 95.88 269 ASN A CA 1
ATOM 2046 C C . ASN A 1 269 ? 18.625 7.492 -3.881 1 95.88 269 ASN A C 1
ATOM 2048 O O . ASN A 1 269 ? 19.812 7.621 -3.584 1 95.88 269 ASN A O 1
ATOM 2052 N N . LEU A 1 270 ? 17.703 7.359 -2.979 1 94.94 270 LEU A N 1
ATOM 2053 C CA . LEU A 1 270 ? 18.016 7.293 -1.559 1 94.94 270 LEU A CA 1
ATOM 2054 C C . LEU A 1 270 ? 18.859 6.059 -1.255 1 94.94 270 LEU A C 1
ATOM 2056 O O . LEU A 1 270 ? 19.844 6.141 -0.517 1 94.94 270 LEU A O 1
ATOM 2060 N N . LEU A 1 271 ? 18.469 4.914 -1.774 1 95.94 271 LEU A N 1
ATOM 2061 C CA . LEU A 1 271 ? 19.188 3.674 -1.531 1 95.94 271 LEU A CA 1
ATOM 2062 C C . LEU A 1 271 ? 20.609 3.766 -2.066 1 95.94 271 LEU A C 1
ATOM 2064 O O . LEU A 1 271 ? 21.547 3.27 -1.436 1 95.94 271 LEU A O 1
ATOM 2068 N N . VAL A 1 272 ? 20.766 4.348 -3.264 1 95.38 272 VAL A N 1
ATOM 2069 C CA . VAL A 1 272 ? 22.094 4.566 -3.818 1 95.38 272 VAL A CA 1
ATOM 2070 C C . VAL A 1 272 ? 22.922 5.395 -2.844 1 95.38 272 VAL A C 1
ATOM 2072 O O . VAL A 1 272 ? 24.078 5.066 -2.576 1 95.38 272 VAL A O 1
ATOM 2075 N N . GLN A 1 273 ? 22.328 6.379 -2.303 1 91.25 273 GLN A N 1
ATOM 2076 C CA . GLN A 1 273 ? 23.031 7.297 -1.412 1 91.25 273 GLN A CA 1
ATOM 2077 C C . GLN A 1 273 ? 23.422 6.609 -0.107 1 91.25 273 GLN A C 1
ATOM 2079 O O . GLN A 1 273 ? 24.547 6.758 0.367 1 91.25 273 GLN A O 1
ATOM 2084 N N . ILE A 1 274 ? 22.578 5.824 0.477 1 91.25 274 ILE A N 1
ATOM 2085 C CA . ILE A 1 274 ? 22.812 5.348 1.835 1 91.25 274 ILE A CA 1
ATOM 2086 C C . ILE A 1 274 ? 23.609 4.043 1.793 1 91.25 274 ILE A C 1
ATOM 2088 O O . ILE A 1 274 ? 24.312 3.705 2.748 1 91.25 274 ILE A O 1
ATOM 2092 N N . LEU A 1 275 ? 23.5 3.324 0.698 1 93.94 275 LEU A N 1
ATOM 2093 C CA . LEU A 1 275 ? 24.141 2.016 0.657 1 93.94 275 LEU A CA 1
ATOM 2094 C C . LEU A 1 275 ? 25.391 2.055 -0.222 1 93.94 275 LEU A C 1
ATOM 2096 O O . LEU A 1 275 ? 26.219 1.138 -0.177 1 93.94 275 LEU A O 1
ATOM 2100 N N . GLY A 1 276 ? 25.484 3.045 -1.089 1 93.5 276 GLY A N 1
ATOM 2101 C CA . GLY A 1 276 ? 26.609 3.133 -2.008 1 93.5 276 GLY A CA 1
ATOM 2102 C C . GLY A 1 276 ? 26.562 2.102 -3.119 1 93.5 276 GLY A C 1
ATOM 2103 O O . GLY A 1 276 ? 27.594 1.643 -3.598 1 93.5 276 GLY A O 1
ATOM 2104 N N . ILE A 1 277 ? 25.391 1.677 -3.502 1 96.38 277 ILE A N 1
ATOM 2105 C CA . ILE A 1 277 ? 25.219 0.678 -4.551 1 96.38 277 ILE A CA 1
ATOM 2106 C C . ILE A 1 277 ? 24.812 1.363 -5.855 1 96.38 277 ILE A C 1
ATOM 2108 O O . ILE A 1 277 ? 24.531 2.562 -5.871 1 96.38 277 ILE A O 1
ATOM 2112 N N . SER A 1 278 ? 24.891 0.628 -6.992 1 97.81 278 SER A N 1
ATOM 2113 C CA . SER A 1 278 ? 24.5 1.207 -8.273 1 97.81 278 SER A CA 1
ATOM 2114 C C . SER A 1 278 ? 22.984 1.429 -8.352 1 97.81 278 SER A C 1
ATOM 2116 O O . SER A 1 278 ? 22.219 0.787 -7.629 1 97.81 278 SER A O 1
ATOM 2118 N N . PRO A 1 279 ? 22.531 2.346 -9.211 1 98.19 279 PRO A N 1
ATOM 2119 C CA . PRO A 1 279 ? 21.094 2.531 -9.414 1 98.19 279 PRO A CA 1
ATOM 2120 C C . PRO A 1 279 ? 20.375 1.244 -9.82 1 98.19 279 PRO A C 1
ATOM 2122 O O . PRO A 1 279 ? 19.25 1 -9.398 1 98.19 279 PRO A O 1
ATOM 2125 N N . GLU A 1 280 ? 21.047 0.473 -10.617 1 98.25 280 GLU A N 1
ATOM 2126 C CA . GLU A 1 280 ? 20.469 -0.785 -11.062 1 98.25 280 GLU A CA 1
ATOM 2127 C C . GLU A 1 280 ? 20.25 -1.739 -9.891 1 98.25 280 GLU A C 1
ATOM 2129 O O . GLU A 1 280 ? 19.188 -2.355 -9.773 1 98.25 280 GLU A O 1
ATOM 2134 N N . GLU A 1 281 ? 21.25 -1.867 -9.055 1 98.31 281 GLU A N 1
ATOM 2135 C CA . GLU A 1 281 ? 21.125 -2.711 -7.875 1 98.31 281 GLU A CA 1
ATOM 2136 C C . GLU A 1 281 ? 20.031 -2.182 -6.938 1 98.31 281 GLU A C 1
ATOM 2138 O O . GLU A 1 281 ? 19.281 -2.961 -6.348 1 98.31 281 GLU A O 1
ATOM 2143 N N . ALA A 1 282 ? 19.938 -0.882 -6.801 1 98.5 282 ALA A N 1
ATOM 2144 C CA . ALA A 1 282 ? 18.891 -0.27 -5.984 1 98.5 282 ALA A CA 1
ATOM 2145 C C . ALA A 1 282 ? 17.5 -0.566 -6.555 1 98.5 282 ALA A C 1
ATOM 2147 O O . ALA A 1 282 ? 16.562 -0.815 -5.805 1 98.5 282 ALA A O 1
ATOM 2148 N N . TYR A 1 283 ? 17.391 -0.493 -7.902 1 98.81 283 TYR A N 1
ATOM 2149 C CA . TYR A 1 283 ? 16.141 -0.807 -8.594 1 98.81 283 TYR A CA 1
ATOM 2150 C C . TYR A 1 283 ? 15.719 -2.244 -8.32 1 98.81 283 TYR A C 1
ATOM 2152 O O . TYR A 1 283 ? 14.555 -2.504 -7.996 1 98.81 283 TYR A O 1
ATOM 2160 N N . ILE A 1 284 ? 16.656 -3.186 -8.367 1 98.81 284 ILE A N 1
ATOM 2161 C CA . ILE A 1 284 ? 16.406 -4.59 -8.062 1 98.81 284 ILE A CA 1
ATOM 2162 C C . ILE A 1 284 ? 16 -4.734 -6.594 1 98.81 284 ILE A C 1
ATOM 2164 O O . ILE A 1 284 ? 15.023 -5.414 -6.281 1 98.81 284 ILE A O 1
ATOM 2168 N N . LEU A 1 285 ? 16.734 -4.059 -5.742 1 98.69 285 LEU A N 1
ATOM 2169 C CA . LEU A 1 285 ? 16.438 -4.129 -4.316 1 98.69 285 LEU A CA 1
ATOM 2170 C C . LEU A 1 285 ? 15.016 -3.65 -4.039 1 98.69 285 LEU A C 1
ATOM 2172 O O . LEU A 1 285 ? 14.32 -4.215 -3.191 1 98.69 285 LEU A O 1
ATOM 2176 N N . CYS A 1 286 ? 14.547 -2.598 -4.723 1 98.81 286 CYS A N 1
ATOM 2177 C CA . CYS A 1 286 ? 13.18 -2.129 -4.57 1 98.81 286 CYS A CA 1
ATOM 2178 C C . CYS A 1 286 ? 12.18 -3.227 -4.93 1 98.81 286 CYS A C 1
ATOM 2180 O O . CYS A 1 286 ? 11.172 -3.404 -4.242 1 98.81 286 CYS A O 1
ATOM 2182 N N . SER A 1 287 ? 12.445 -3.98 -5.961 1 98.88 287 SER A N 1
ATOM 2183 C CA . SER A 1 287 ? 11.562 -5.043 -6.43 1 98.88 287 SER A CA 1
ATOM 2184 C C . SER A 1 287 ? 11.5 -6.191 -5.426 1 98.88 287 SER A C 1
ATOM 2186 O O . SER A 1 287 ? 10.5 -6.91 -5.359 1 98.88 287 SER A O 1
ATOM 2188 N N . LEU A 1 288 ? 12.555 -6.332 -4.613 1 98.81 288 LEU A N 1
ATOM 2189 C CA . LEU A 1 288 ? 12.703 -7.5 -3.754 1 98.81 288 LEU A CA 1
ATOM 2190 C C . LEU A 1 288 ? 12.234 -7.199 -2.336 1 98.81 288 LEU A C 1
ATOM 2192 O O . LEU A 1 288 ? 11.797 -8.102 -1.618 1 98.81 288 LEU A O 1
ATOM 2196 N N . GLY A 1 289 ? 12.336 -5.879 -1.99 1 98.31 289 GLY A N 1
ATOM 2197 C CA . GLY A 1 289 ? 12.195 -5.742 -0.549 1 98.31 289 GLY A CA 1
ATOM 2198 C C . GLY A 1 289 ? 11.617 -4.406 -0.132 1 98.31 289 GLY A C 1
ATOM 2199 O O . GLY A 1 289 ? 11.523 -4.105 1.061 1 98.31 289 GLY A O 1
ATOM 2200 N N . VAL A 1 290 ? 11.25 -3.537 -1.014 1 98.62 290 VAL A N 1
ATOM 2201 C CA . VAL A 1 290 ? 10.648 -2.258 -0.651 1 98.62 290 VAL A CA 1
ATOM 2202 C C . VAL A 1 290 ? 9.156 -2.275 -0.967 1 98.62 290 VAL A C 1
ATOM 2204 O O . VAL A 1 290 ? 8.742 -2.762 -2.023 1 98.62 290 VAL A O 1
ATOM 2207 N N . ASP A 1 291 ? 8.391 -1.761 -0.045 1 98.31 291 ASP A N 1
ATOM 2208 C CA . ASP A 1 291 ? 6.941 -1.746 -0.244 1 98.31 291 ASP A CA 1
ATOM 2209 C C . ASP A 1 291 ? 6.461 -0.358 -0.662 1 98.31 291 ASP A C 1
ATOM 2211 O O . ASP A 1 291 ? 6.852 0.646 -0.065 1 98.31 291 ASP A O 1
ATOM 2215 N N . PHE A 1 292 ? 5.637 -0.303 -1.667 1 98.56 292 PHE A N 1
ATOM 2216 C CA . PHE A 1 292 ? 5.008 0.937 -2.109 1 98.56 292 PHE A CA 1
ATOM 2217 C C . PHE A 1 292 ? 3.512 0.917 -1.828 1 98.56 292 PHE A C 1
ATOM 2219 O O . PHE A 1 292 ? 2.838 -0.078 -2.098 1 98.56 292 PHE A O 1
ATOM 2226 N N . ARG A 1 293 ? 3.006 1.991 -1.259 1 98.25 293 ARG A N 1
ATOM 2227 C CA . ARG A 1 293 ? 1.626 2.062 -0.788 1 98.25 293 ARG A CA 1
ATOM 2228 C C . ARG A 1 293 ? 0.947 3.34 -1.272 1 98.25 293 ARG A C 1
ATOM 2230 O O . ARG A 1 293 ? 1.612 4.348 -1.521 1 98.25 293 ARG A O 1
ATOM 2237 N N . ILE A 1 294 ? -0.351 3.236 -1.4 1 98.81 294 ILE A N 1
ATOM 2238 C CA . ILE A 1 294 ? -1.127 4.414 -1.776 1 98.81 294 ILE A CA 1
ATOM 2239 C C . ILE A 1 294 ? -1.387 5.273 -0.542 1 98.81 294 ILE A C 1
ATOM 2241 O O . ILE A 1 294 ? -2.006 4.82 0.422 1 98.81 294 ILE A O 1
ATOM 2245 N N . THR A 1 295 ? -0.955 6.5 -0.565 1 98.69 295 THR A N 1
ATOM 2246 C CA . THR A 1 295 ? -1.049 7.398 0.579 1 98.69 295 THR A CA 1
ATOM 2247 C C . THR A 1 295 ? -2.414 8.078 0.62 1 98.69 295 THR A C 1
ATOM 2249 O O . THR A 1 295 ? -3.117 8.008 1.63 1 98.69 295 THR A O 1
ATOM 2252 N N . GLN A 1 296 ? -2.77 8.75 -0.413 1 98.81 296 GLN A N 1
ATOM 2253 C CA . GLN A 1 296 ? -4.047 9.438 -0.586 1 98.81 296 GLN A CA 1
ATOM 2254 C C . GLN A 1 296 ? -4.352 9.664 -2.064 1 98.81 296 GLN A C 1
ATOM 2256 O O . GLN A 1 296 ? -3.436 9.797 -2.879 1 98.81 296 GLN A O 1
ATOM 2261 N N . VAL A 1 297 ? -5.629 9.781 -2.377 1 98.75 297 VAL A N 1
ATOM 2262 C CA . VAL A 1 297 ? -5.996 9.945 -3.779 1 98.75 297 VAL A CA 1
ATOM 2263 C C . VAL A 1 297 ? -6.938 11.133 -3.932 1 98.75 297 VAL A C 1
ATOM 2265 O O . VAL A 1 297 ? -7.633 11.258 -4.941 1 98.75 297 VAL A O 1
ATOM 2268 N N . VAL A 1 298 ? -6.977 12.031 -2.91 1 97.94 298 VAL A N 1
ATOM 2269 C CA . VAL A 1 298 ? -8.102 12.969 -2.922 1 97.94 298 VAL A CA 1
ATOM 2270 C C . VAL A 1 298 ? -7.578 14.398 -2.883 1 97.94 298 VAL A C 1
ATOM 2272 O O . VAL A 1 298 ? -8.359 15.352 -2.855 1 97.94 298 VAL A O 1
ATOM 2275 N N . ASN A 1 299 ? -6.262 14.617 -2.77 1 97.75 299 ASN A N 1
ATOM 2276 C CA . ASN A 1 299 ? -5.707 15.961 -2.645 1 97.75 299 ASN A CA 1
ATOM 2277 C C . ASN A 1 299 ? -5.387 16.562 -4.008 1 97.75 299 ASN A C 1
ATOM 2279 O O . ASN A 1 299 ? -4.227 16.859 -4.309 1 97.75 299 ASN A O 1
ATOM 2283 N N . SER A 1 300 ? -6.371 16.891 -4.75 1 95.56 300 SER A N 1
ATOM 2284 C CA . SER A 1 300 ? -6.266 17.359 -6.129 1 95.56 300 SER A CA 1
ATOM 2285 C C . SER A 1 300 ? -5.418 18.625 -6.219 1 95.56 300 SER A C 1
ATOM 2287 O O . SER A 1 300 ? -5.52 19.5 -5.367 1 95.56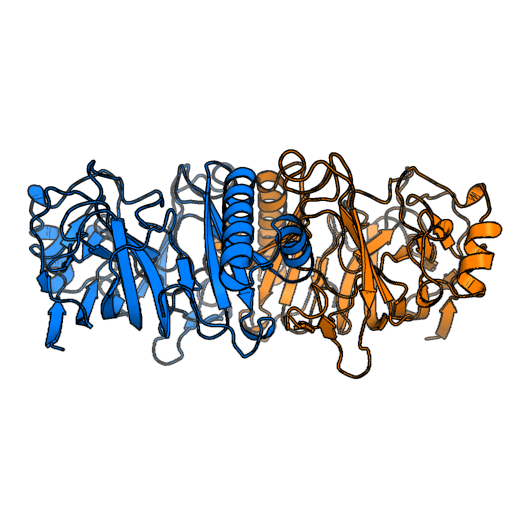 300 SER A O 1
ATOM 2289 N N . PRO A 1 301 ? -4.625 18.672 -7.207 1 97.25 301 PRO A N 1
ATOM 2290 C CA . PRO A 1 301 ? -4.504 17.719 -8.312 1 97.25 301 PRO A CA 1
ATOM 2291 C C . PRO A 1 301 ? -3.484 16.609 -8.031 1 97.25 301 PRO A C 1
ATOM 2293 O O . PRO A 1 301 ? -3.148 15.836 -8.93 1 97.25 301 PRO A O 1
ATOM 2296 N N . GLN A 1 302 ? -2.934 16.547 -6.801 1 97.88 302 GLN A N 1
ATOM 2297 C CA . GLN A 1 302 ? -1.854 15.602 -6.52 1 97.88 302 GLN A CA 1
ATOM 2298 C C . GLN A 1 302 ? -2.369 14.391 -5.754 1 97.88 302 GLN A C 1
ATOM 2300 O O . GLN A 1 302 ? -3.029 14.531 -4.723 1 97.88 302 GLN A O 1
ATOM 2305 N N . LYS A 1 303 ? -2.088 13.234 -6.316 1 98.56 303 LYS A N 1
ATOM 2306 C CA . LYS A 1 303 ? -2.17 12.008 -5.531 1 98.56 303 LYS A CA 1
ATOM 2307 C C . LYS A 1 303 ? -0.821 11.656 -4.91 1 98.56 303 LYS A C 1
ATOM 2309 O O . LYS A 1 303 ? 0.205 12.234 -5.273 1 98.56 303 LYS A O 1
ATOM 2314 N N . GLY A 1 304 ? -0.896 10.797 -3.889 1 98.5 304 GLY A N 1
ATOM 2315 C CA . GLY A 1 304 ? 0.333 10.461 -3.186 1 98.5 304 GLY A CA 1
ATOM 2316 C C . GLY A 1 304 ? 0.569 8.969 -3.062 1 98.5 304 GLY A C 1
ATOM 2317 O O . GLY A 1 304 ? -0.372 8.203 -2.848 1 98.5 304 GLY A O 1
ATOM 2318 N N . VAL A 1 305 ? 1.827 8.555 -3.25 1 98.75 305 VAL A N 1
ATOM 2319 C CA . VAL A 1 305 ? 2.357 7.23 -2.965 1 98.75 305 VAL A CA 1
ATOM 2320 C C . VAL A 1 305 ? 3.578 7.344 -2.055 1 98.75 305 VAL A C 1
ATOM 2322 O O . VAL A 1 305 ? 4.309 8.336 -2.105 1 98.75 305 VAL A O 1
ATOM 2325 N N . HIS A 1 306 ? 3.742 6.359 -1.151 1 98.69 306 HIS A N 1
ATOM 2326 C CA . HIS A 1 306 ? 4.977 6.359 -0.373 1 98.69 306 HIS A CA 1
ATOM 2327 C C . HIS A 1 306 ? 5.645 4.988 -0.4 1 98.69 306 HIS A C 1
ATOM 2329 O O . HIS A 1 306 ? 4.973 3.973 -0.589 1 98.69 306 HIS A O 1
ATOM 2335 N N . GLY A 1 307 ? 6.934 5.035 -0.406 1 98.5 307 GLY A N 1
ATOM 2336 C CA . GLY A 1 307 ? 7.738 3.834 -0.231 1 98.5 307 GLY A CA 1
ATOM 2337 C C . GLY A 1 307 ? 8.156 3.604 1.207 1 98.5 307 GLY A C 1
ATOM 2338 O O . GLY A 1 307 ? 8.469 4.555 1.929 1 98.5 307 GLY A O 1
ATOM 2339 N N . ALA A 1 308 ? 8.141 2.383 1.65 1 98.56 308 ALA A N 1
ATOM 2340 C CA . ALA A 1 308 ? 8.578 1.991 2.99 1 98.56 308 ALA A CA 1
ATOM 2341 C C . ALA A 1 308 ? 9.773 1.049 2.926 1 98.56 308 ALA A C 1
ATOM 2343 O O . ALA A 1 308 ? 9.656 -0.091 2.473 1 98.56 308 ALA A O 1
ATOM 2344 N N . ILE A 1 309 ? 10.898 1.513 3.289 1 98.06 309 ILE A N 1
ATOM 2345 C CA . ILE A 1 309 ? 12.109 0.713 3.426 1 98.06 309 ILE A CA 1
ATOM 2346 C C . ILE A 1 309 ? 12.273 0.259 4.875 1 98.06 309 ILE A C 1
ATOM 2348 O O . ILE A 1 309 ? 12.602 1.062 5.75 1 98.06 309 ILE A O 1
ATOM 2352 N N . ALA A 1 310 ? 12.07 -1 5.125 1 97.94 310 ALA A N 1
ATOM 2353 C CA . ALA A 1 310 ? 12.25 -1.505 6.484 1 97.94 310 ALA A CA 1
ATOM 2354 C C . ALA A 1 310 ? 13.688 -1.34 6.949 1 97.94 310 ALA A C 1
ATOM 2356 O O . ALA A 1 310 ? 14.625 -1.766 6.266 1 97.94 310 ALA A O 1
ATOM 2357 N N . LYS A 1 311 ? 13.828 -0.771 8.109 1 96.12 311 LYS A N 1
ATOM 2358 C CA . LYS A 1 311 ? 15.172 -0.598 8.664 1 96.12 311 LYS A CA 1
ATOM 2359 C C . LYS A 1 311 ? 15.828 -1.946 8.945 1 96.12 311 LYS A C 1
ATOM 2361 O O . LYS A 1 311 ? 17.047 -2.076 8.875 1 96.12 311 LYS A O 1
ATOM 2366 N N . SER A 1 312 ? 15.062 -2.949 9.18 1 96.56 312 SER A N 1
ATOM 2367 C CA . SER A 1 312 ? 15.547 -4.281 9.523 1 96.56 312 SER A CA 1
ATOM 2368 C C . SER A 1 312 ? 16.297 -4.914 8.359 1 96.56 312 SER A C 1
ATOM 2370 O O . SER A 1 312 ? 17.094 -5.836 8.562 1 96.56 312 SER A O 1
ATOM 2372 N N . ILE A 1 313 ? 16.062 -4.473 7.098 1 97.69 313 ILE A N 1
ATOM 2373 C CA . ILE A 1 313 ? 16.75 -5.109 5.98 1 97.69 313 ILE A CA 1
ATOM 2374 C C . ILE A 1 313 ? 18.078 -4.402 5.723 1 97.69 313 ILE A C 1
ATOM 2376 O O . ILE A 1 313 ? 18.922 -4.902 4.977 1 97.69 313 ILE A O 1
ATOM 2380 N N . LEU A 1 314 ? 18.25 -3.242 6.254 1 97.12 314 LEU A N 1
ATOM 2381 C CA . LEU A 1 314 ? 19.453 -2.443 6.023 1 97.12 314 LEU A CA 1
ATOM 2382 C C . LEU A 1 314 ? 20.609 -2.934 6.887 1 97.12 314 LEU A C 1
ATOM 2384 O O . LEU A 1 314 ? 20.391 -3.582 7.91 1 97.12 314 LEU A O 1
ATOM 2388 N N . PRO A 1 315 ? 21.859 -2.588 6.441 1 95.38 315 PRO A N 1
ATOM 2389 C CA . PRO A 1 315 ? 23 -2.988 7.254 1 95.38 315 PRO A CA 1
ATOM 2390 C C . PRO A 1 315 ? 22.969 -2.404 8.664 1 95.38 315 PRO A C 1
ATOM 2392 O O . PRO A 1 315 ? 22.484 -1.282 8.859 1 95.38 315 PRO A O 1
ATOM 2395 N N . GLU A 1 316 ? 23.484 -3.125 9.547 1 87.06 316 GLU A N 1
ATOM 2396 C CA . GLU A 1 316 ? 23.531 -2.678 10.938 1 87.06 316 GLU A CA 1
ATOM 2397 C C . GLU A 1 316 ? 24.266 -1.349 11.07 1 87.06 316 GLU A C 1
ATOM 2399 O O . GLU A 1 316 ? 23.984 -0.565 11.977 1 87.06 316 GLU A O 1
ATOM 2404 N N . THR A 1 317 ? 25.109 -1.11 10.141 1 81.88 317 THR A N 1
ATOM 2405 C CA . THR A 1 317 ? 25.953 0.082 10.195 1 81.88 317 THR A CA 1
ATOM 2406 C C . THR A 1 317 ? 25.25 1.269 9.539 1 81.88 317 THR A C 1
ATOM 2408 O O . THR A 1 317 ? 25.766 2.385 9.539 1 81.88 317 THR A O 1
ATOM 2411 N N . PHE A 1 318 ? 24.016 0.936 9.078 1 82.44 318 PHE A N 1
ATOM 2412 C CA . PHE A 1 318 ? 23.297 1.991 8.367 1 82.44 318 PHE A CA 1
ATOM 2413 C C . PHE A 1 318 ? 23 3.162 9.289 1 82.44 318 PHE A C 1
ATOM 2415 O O . PHE A 1 318 ? 22.609 2.963 10.445 1 82.44 318 PHE A O 1
ATOM 2422 N N . GLN A 1 319 ? 23.312 4.355 8.75 1 76.5 319 GLN A N 1
ATOM 2423 C CA . GLN A 1 319 ? 22.906 5.594 9.406 1 76.5 319 GLN A CA 1
ATOM 2424 C C . GLN A 1 319 ? 22.047 6.445 8.469 1 76.5 319 GLN A C 1
ATOM 2426 O O . GLN A 1 319 ? 22.359 6.598 7.289 1 76.5 319 GLN A O 1
ATOM 2431 N N . PHE A 1 320 ? 20.875 6.922 8.969 1 75 320 PHE A N 1
ATOM 2432 C CA . PHE A 1 320 ? 20.016 7.789 8.18 1 75 320 PHE A CA 1
ATOM 2433 C C . PHE A 1 320 ? 20.781 9.016 7.695 1 75 320 PHE A C 1
ATOM 2435 O O . PHE A 1 320 ? 21.562 9.594 8.438 1 75 320 PHE A O 1
ATOM 2442 N N . PRO A 1 321 ? 20.375 9.328 6.367 1 66.81 321 PRO A N 1
ATOM 2443 C CA . PRO A 1 321 ? 21.109 10.484 5.859 1 66.81 321 PRO A CA 1
ATOM 2444 C C . PRO A 1 321 ? 20.812 11.766 6.641 1 66.81 321 PRO A C 1
ATOM 2446 O O . PRO A 1 321 ? 19.703 11.93 7.156 1 66.81 321 PRO A O 1
ATOM 2449 N N . LEU A 1 322 ? 21.703 12.461 7.16 1 67.06 322 LEU A N 1
ATOM 2450 C CA . LEU A 1 322 ? 21.641 13.742 7.863 1 67.06 322 LEU A CA 1
ATOM 2451 C C . LEU A 1 322 ? 22.047 13.578 9.328 1 67.06 322 LEU A C 1
ATOM 2453 O O . LEU A 1 322 ? 22.141 14.562 10.062 1 67.06 322 LEU A O 1
ATOM 2457 N N . ASN A 1 323 ? 22.031 12.125 9.812 1 59.62 323 ASN A N 1
ATOM 2458 C CA . ASN A 1 323 ? 22.562 11.969 11.164 1 59.62 323 ASN A CA 1
ATOM 2459 C C . ASN A 1 323 ? 24.078 12.18 11.195 1 59.62 323 ASN A C 1
ATOM 2461 O O . ASN A 1 323 ? 24.766 11.875 10.227 1 59.62 323 ASN A O 1
ATOM 2465 N N . MET B 1 1 ? -11.367 -37.062 2.945 1 84 1 MET B N 1
ATOM 2466 C CA . MET B 1 1 ? -10.258 -36.188 2.6 1 84 1 MET B CA 1
ATOM 2467 C C . MET B 1 1 ? -9.031 -37 2.18 1 84 1 MET B C 1
ATOM 2469 O O . MET B 1 1 ? -8.602 -37.906 2.898 1 84 1 MET B O 1
ATOM 2473 N N . VAL B 1 2 ? -8.664 -36.844 0.934 1 90.5 2 VAL B N 1
ATOM 2474 C CA . VAL B 1 2 ? -7.516 -37.562 0.391 1 90.5 2 VAL B CA 1
ATOM 2475 C C . VAL B 1 2 ? -6.32 -36.625 0.275 1 90.5 2 VAL B C 1
ATOM 2477 O O . VAL B 1 2 ? -6.492 -35.406 0.032 1 90.5 2 VAL B O 1
ATOM 2480 N N . ASN B 1 3 ? -5.129 -37.125 0.575 1 94.81 3 ASN B N 1
ATOM 2481 C CA . ASN B 1 3 ? -3.881 -36.406 0.378 1 94.81 3 ASN B CA 1
ATOM 2482 C C . ASN B 1 3 ? -3.17 -36.844 -0.899 1 94.81 3 ASN B C 1
ATOM 2484 O O . ASN B 1 3 ? -2.834 -38 -1.055 1 94.81 3 ASN B O 1
ATOM 2488 N N . TYR B 1 4 ? -2.98 -35.938 -1.791 1 98.06 4 TYR B N 1
ATOM 2489 C CA . TYR B 1 4 ? -2.305 -36.219 -3.053 1 98.06 4 TYR B CA 1
ATOM 2490 C C . TYR B 1 4 ? -0.905 -35.625 -3.068 1 98.06 4 TYR B C 1
ATOM 2492 O O . TYR B 1 4 ? -0.588 -34.75 -2.254 1 98.06 4 TYR B O 1
ATOM 2500 N N . THR B 1 5 ? -0.091 -36.219 -3.871 1 98.5 5 THR B N 1
ATOM 2501 C CA . THR B 1 5 ? 1.168 -35.594 -4.262 1 98.5 5 THR B CA 1
ATOM 2502 C C . THR B 1 5 ? 1.172 -35.25 -5.75 1 98.5 5 THR B C 1
ATOM 2504 O O . THR B 1 5 ? 0.914 -36.125 -6.582 1 98.5 5 THR B O 1
ATOM 2507 N N . LEU B 1 6 ? 1.346 -34.062 -6.07 1 98.75 6 LEU B N 1
ATOM 2508 C CA . LEU B 1 6 ? 1.449 -33.625 -7.457 1 98.75 6 LEU B CA 1
ATOM 2509 C C . LEU B 1 6 ? 2.855 -33.125 -7.762 1 98.75 6 LEU B C 1
ATOM 2511 O O . LEU B 1 6 ? 3.146 -31.938 -7.594 1 98.75 6 LEU B O 1
ATOM 2515 N N . LYS B 1 7 ? 3.67 -34 -8.289 1 98.44 7 LYS B N 1
ATOM 2516 C CA . LYS B 1 7 ? 5.031 -33.656 -8.68 1 98.44 7 LYS B CA 1
ATOM 2517 C C . LYS B 1 7 ? 5.039 -32.812 -9.938 1 98.44 7 LYS B C 1
ATOM 2519 O O . LYS B 1 7 ? 4.137 -32.906 -10.773 1 98.44 7 LYS B O 1
ATOM 2524 N N . ALA B 1 8 ? 6.023 -31.984 -10.023 1 98.56 8 ALA B N 1
ATOM 2525 C CA . ALA B 1 8 ? 6.215 -31.219 -11.242 1 98.56 8 ALA B CA 1
ATOM 2526 C C . ALA B 1 8 ? 7.023 -32 -12.273 1 98.56 8 ALA B C 1
ATOM 2528 O O . ALA B 1 8 ? 8.219 -32.25 -12.078 1 98.56 8 ALA B O 1
ATOM 2529 N N . THR B 1 9 ? 6.414 -32.438 -13.273 1 98.06 9 THR B N 1
ATOM 2530 C CA . THR B 1 9 ? 7.023 -33.219 -14.359 1 98.06 9 THR B CA 1
ATOM 2531 C C . THR B 1 9 ? 6.578 -32.656 -15.711 1 98.06 9 THR B C 1
ATOM 2533 O O . THR B 1 9 ? 5.754 -31.75 -15.781 1 98.06 9 THR B O 1
ATOM 2536 N N . ALA B 1 10 ? 7.133 -33.25 -16.781 1 97.31 10 ALA B N 1
ATOM 2537 C CA . ALA B 1 10 ? 6.777 -32.844 -18.141 1 97.31 10 ALA B CA 1
ATOM 2538 C C . ALA B 1 10 ? 5.305 -33.125 -18.438 1 97.31 10 ALA B C 1
ATOM 2540 O O . ALA B 1 10 ? 4.711 -32.469 -19.312 1 97.31 10 ALA B O 1
ATOM 2541 N N . ASN B 1 11 ? 4.672 -34 -17.672 1 96.5 11 ASN B N 1
ATOM 2542 C CA . ASN B 1 11 ? 3.285 -34.406 -17.922 1 96.5 11 ASN B CA 1
ATOM 2543 C C . ASN B 1 11 ? 2.328 -33.656 -16.984 1 96.5 11 ASN B C 1
ATOM 2545 O O . ASN B 1 11 ? 1.112 -33.688 -17.188 1 96.5 11 ASN B O 1
ATOM 2549 N N . THR B 1 12 ? 2.871 -32.969 -16 1 98.44 12 THR B N 1
ATOM 2550 C CA . THR B 1 12 ? 2.002 -32.344 -15.008 1 98.44 12 THR B CA 1
ATOM 2551 C C . THR B 1 12 ? 2.207 -30.828 -14.984 1 98.44 12 THR B C 1
ATOM 2553 O O . THR B 1 12 ? 1.636 -30.125 -14.141 1 98.44 12 THR B O 1
ATOM 2556 N N . THR B 1 13 ? 3.078 -30.328 -15.82 1 98.69 13 THR B N 1
ATOM 2557 C CA . THR B 1 13 ? 3.326 -28.891 -15.898 1 98.69 13 THR B CA 1
ATOM 2558 C C . THR B 1 13 ? 2.994 -28.359 -17.297 1 98.69 13 THR B C 1
ATOM 2560 O O . THR B 1 13 ? 2.834 -29.141 -18.234 1 98.69 13 THR B O 1
ATOM 2563 N N . HIS B 1 14 ? 2.725 -27.125 -17.375 1 98.62 14 HIS B N 1
ATOM 2564 C CA . HIS B 1 14 ? 2.496 -26.438 -18.641 1 98.62 14 HIS B CA 1
ATOM 2565 C C . HIS B 1 14 ? 3.086 -25.031 -18.609 1 98.62 14 HIS B C 1
ATOM 2567 O O . HIS B 1 14 ? 3.314 -24.469 -17.547 1 98.62 14 HIS B O 1
ATOM 2573 N N . VAL B 1 15 ? 3.365 -24.469 -19.75 1 97.94 15 VAL B N 1
ATOM 2574 C CA . VAL B 1 15 ? 4.051 -23.188 -19.828 1 97.94 15 VAL B CA 1
ATOM 2575 C C . VAL B 1 15 ? 3.209 -22.188 -20.641 1 97.94 15 VAL B C 1
ATOM 2577 O O . VAL B 1 15 ? 2.498 -22.594 -21.562 1 97.94 15 VAL B O 1
ATOM 2580 N N . GLY B 1 16 ? 3.166 -21.031 -20.188 1 97.38 16 GLY B N 1
ATOM 2581 C CA . GLY B 1 16 ? 2.766 -19.938 -21.062 1 97.38 16 GLY B CA 1
ATOM 2582 C C . GLY B 1 16 ? 1.393 -19.375 -20.734 1 97.38 16 GLY B C 1
ATOM 2583 O O . GLY B 1 16 ? 1.045 -18.281 -21.156 1 97.38 16 GLY B O 1
ATOM 2584 N N . GLY B 1 17 ? 0.601 -20.172 -20.047 1 97.75 17 GLY B N 1
ATOM 2585 C CA . GLY B 1 17 ? -0.727 -19.656 -19.75 1 97.75 17 GLY B CA 1
ATOM 2586 C C . GLY B 1 17 ? -1.688 -20.719 -19.281 1 97.75 17 GLY B C 1
ATOM 2587 O O . GLY B 1 17 ? -1.271 -21.719 -18.672 1 97.75 17 GLY B O 1
ATOM 2588 N N . PHE B 1 18 ? -2.98 -20.406 -19.391 1 98.31 18 PHE B N 1
ATOM 2589 C CA . PHE B 1 18 ? -4.086 -21.266 -19 1 98.31 18 PHE B CA 1
ATOM 2590 C C . PHE B 1 18 ? -4.922 -21.656 -20.219 1 98.31 18 PHE B C 1
ATOM 2592 O O . PHE B 1 18 ? -5.105 -20.844 -21.125 1 98.31 18 PHE B O 1
ATOM 2599 N N . SER B 1 19 ? -5.383 -22.891 -20.219 1 98 19 SER B N 1
ATOM 2600 C CA . SER B 1 19 ? -6.211 -23.344 -21.328 1 98 19 SER B CA 1
ATOM 2601 C C . SER B 1 19 ? -7.219 -24.391 -20.875 1 98 19 SER B C 1
ATOM 2603 O O . SER B 1 19 ? -6.895 -25.266 -20.062 1 98 19 SER B O 1
ATOM 2605 N N . PRO B 1 20 ? -8.453 -24.281 -21.453 1 97.75 20 PRO B N 1
ATOM 2606 C CA . PRO B 1 20 ? -9.438 -25.312 -21.141 1 97.75 20 PRO B CA 1
ATOM 2607 C C . PRO B 1 20 ? -9.125 -26.641 -21.828 1 97.75 20 PRO B C 1
ATOM 2609 O O . PRO B 1 20 ? -9.734 -27.672 -21.516 1 97.75 20 PRO B O 1
ATOM 2612 N N . GLU B 1 21 ? -8.125 -26.625 -22.703 1 96.94 21 GLU B N 1
ATOM 2613 C CA . GLU B 1 21 ? -7.828 -27.812 -23.516 1 96.94 21 GLU B CA 1
ATOM 2614 C C . GLU B 1 21 ? -6.766 -28.672 -22.844 1 96.94 21 GLU B C 1
ATOM 2616 O O . GLU B 1 21 ? -6.531 -29.812 -23.25 1 96.94 21 GLU B O 1
ATOM 2621 N N . LEU B 1 22 ? -6.145 -28.156 -21.828 1 97.88 22 LEU B N 1
ATOM 2622 C CA . LEU B 1 22 ? -5.086 -28.906 -21.172 1 97.88 22 LEU B CA 1
ATOM 2623 C C . LEU B 1 22 ? -5.648 -30.125 -20.453 1 97.88 22 LEU B C 1
ATOM 2625 O O . LEU B 1 22 ? -6.645 -30.016 -19.719 1 97.88 22 LEU B O 1
ATOM 2629 N N . GLU B 1 23 ? -5.043 -31.281 -20.734 1 97.44 23 GLU B N 1
ATOM 2630 C CA . GLU B 1 23 ? -5.379 -32.469 -19.938 1 97.44 23 GLU B CA 1
ATOM 2631 C C . GLU B 1 23 ? -5.043 -32.25 -18.469 1 97.44 23 GLU B C 1
ATOM 2633 O O . GLU B 1 23 ? -3.939 -31.797 -18.141 1 97.44 23 GLU B O 1
ATOM 2638 N N . PRO B 1 24 ? -5.961 -32.531 -17.578 1 98.69 24 PRO B N 1
ATOM 2639 C CA . PRO B 1 24 ? -5.668 -32.344 -16.141 1 98.69 24 PRO B CA 1
ATOM 2640 C C . PRO B 1 24 ? -4.469 -33.188 -15.688 1 98.69 24 PRO B C 1
ATOM 2642 O O . PRO B 1 24 ? -4.297 -34.312 -16.109 1 98.69 24 PRO B O 1
ATOM 2645 N N . ALA B 1 25 ? -3.674 -32.594 -14.875 1 98.69 25 ALA B N 1
ATOM 2646 C CA . ALA B 1 25 ? -2.555 -33.312 -14.25 1 98.69 25 ALA B CA 1
ATOM 2647 C C . ALA B 1 25 ? -3.023 -34.156 -13.07 1 98.69 25 ALA B C 1
ATOM 2649 O O . ALA B 1 25 ? -2.359 -35.125 -12.688 1 98.69 25 ALA B O 1
ATOM 2650 N N . LEU B 1 26 ? -4.121 -33.781 -12.461 1 98.75 26 LEU B N 1
ATOM 2651 C CA . LEU B 1 26 ? -4.688 -34.406 -11.281 1 98.75 26 LEU B CA 1
ATOM 2652 C C . LEU B 1 26 ? -6.188 -34.125 -11.188 1 98.75 26 LEU B C 1
ATOM 2654 O O . LEU B 1 26 ? -6.648 -33.062 -11.531 1 98.75 26 LEU B O 1
ATOM 2658 N N . VAL B 1 27 ? -6.973 -35.094 -10.805 1 98.81 27 VAL B N 1
ATOM 2659 C CA . VAL B 1 27 ? -8.398 -34.938 -10.523 1 98.81 27 VAL B CA 1
ATOM 2660 C C . VAL B 1 27 ? -8.664 -35.156 -9.039 1 98.81 27 VAL B C 1
ATOM 2662 O O . VAL B 1 27 ? -8.227 -36.156 -8.461 1 98.81 27 VAL B O 1
ATOM 2665 N N . ILE B 1 28 ? -9.344 -34.25 -8.438 1 98.88 28 ILE B N 1
ATOM 2666 C CA . ILE B 1 28 ? -9.555 -34.344 -6.996 1 98.88 28 ILE B CA 1
ATOM 2667 C C . ILE B 1 28 ? -11.016 -34.062 -6.664 1 98.88 28 ILE B C 1
ATOM 2669 O O . ILE B 1 28 ? -11.758 -33.562 -7.512 1 98.88 28 ILE B O 1
ATOM 2673 N N . ALA B 1 29 ? -11.398 -34.375 -5.398 1 98.62 29 ALA B N 1
ATOM 2674 C CA . ALA B 1 29 ? -12.68 -33.969 -4.836 1 98.62 29 ALA B CA 1
ATOM 2675 C C . ALA B 1 29 ? -12.523 -32.781 -3.898 1 98.62 29 ALA B C 1
ATOM 2677 O O . ALA B 1 29 ? -11.43 -32.5 -3.414 1 98.62 29 ALA B O 1
ATOM 2678 N N . SER B 1 30 ? -13.641 -32.062 -3.711 1 98.06 30 SER B N 1
ATOM 2679 C CA . SER B 1 30 ? -13.648 -30.984 -2.744 1 98.06 30 SER B CA 1
ATOM 2680 C C . SER B 1 30 ? -13.148 -31.438 -1.38 1 98.06 30 SER B C 1
ATOM 2682 O O . SER B 1 30 ? -13.562 -32.5 -0.886 1 98.06 30 SER B O 1
ATOM 2684 N N . GLY B 1 31 ? -12.227 -30.625 -0.86 1 98.06 31 GLY B N 1
ATOM 2685 C CA . GLY B 1 31 ? -11.734 -30.953 0.47 1 98.06 31 GLY B CA 1
ATOM 2686 C C . GLY B 1 31 ? -10.422 -31.703 0.452 1 98.06 31 GLY B C 1
ATOM 2687 O O . GLY B 1 31 ? -9.758 -31.828 1.483 1 98.06 31 GLY B O 1
ATOM 2688 N N . ASP B 1 32 ? -9.992 -32.188 -0.732 1 98.62 32 ASP B N 1
ATOM 2689 C CA . ASP B 1 32 ? -8.742 -32.969 -0.831 1 98.62 32 ASP B CA 1
ATOM 2690 C C . ASP B 1 32 ? -7.535 -32.031 -0.651 1 98.62 32 ASP B C 1
ATOM 2692 O O . ASP B 1 32 ? -7.617 -30.844 -0.908 1 98.62 32 ASP B O 1
ATOM 2696 N N . ARG B 1 33 ? -6.477 -32.594 -0.169 1 98.44 33 ARG B N 1
ATOM 2697 C CA . ARG B 1 33 ? -5.207 -31.922 0.08 1 98.44 33 ARG B CA 1
ATOM 2698 C C . ARG B 1 33 ? -4.137 -32.406 -0.902 1 98.44 33 ARG B C 1
ATOM 2700 O O . ARG B 1 33 ? -4.074 -33.562 -1.24 1 98.44 33 ARG B O 1
ATOM 2707 N N . ILE B 1 34 ? -3.281 -31.469 -1.366 1 98.88 34 ILE B N 1
ATOM 2708 C CA . ILE B 1 34 ? -2.285 -31.781 -2.387 1 98.88 34 ILE B CA 1
ATOM 2709 C C . ILE B 1 34 ? -0.924 -31.234 -1.962 1 98.88 34 ILE B C 1
ATOM 2711 O O . ILE B 1 34 ? -0.78 -30.031 -1.711 1 98.88 34 ILE B O 1
ATOM 2715 N N . GLN B 1 35 ? 0.083 -32.062 -1.786 1 98.81 35 GLN B N 1
ATOM 2716 C CA . GLN B 1 35 ? 1.473 -31.625 -1.795 1 98.81 35 GLN B CA 1
ATOM 2717 C C . GLN B 1 35 ? 1.952 -31.344 -3.215 1 98.81 35 GLN B C 1
ATOM 2719 O O . GLN B 1 35 ? 2.01 -32.25 -4.047 1 98.81 35 GLN B O 1
ATOM 2724 N N . VAL B 1 36 ? 2.324 -30.141 -3.508 1 98.81 36 VAL B N 1
ATOM 2725 C CA . VAL B 1 36 ? 2.57 -29.734 -4.887 1 98.81 36 VAL B CA 1
ATOM 2726 C C . VAL B 1 36 ? 4.023 -29.297 -5.047 1 98.81 36 VAL B C 1
ATOM 2728 O O . VAL B 1 36 ? 4.594 -28.688 -4.141 1 98.81 36 VAL B O 1
ATOM 2731 N N . GLU B 1 37 ? 4.594 -29.609 -6.16 1 98.81 37 GLU B N 1
ATOM 2732 C CA . GLU B 1 37 ? 5.898 -29.125 -6.586 1 98.81 37 GLU B CA 1
ATOM 2733 C C . GLU B 1 37 ? 5.77 -28.141 -7.754 1 98.81 37 GLU B C 1
ATOM 2735 O O . GLU B 1 37 ? 4.91 -28.328 -8.625 1 98.81 37 GLU B O 1
ATOM 2740 N N . THR B 1 38 ? 6.574 -27.141 -7.762 1 98.81 38 THR B N 1
ATOM 2741 C CA . THR B 1 38 ? 6.621 -26.219 -8.883 1 98.81 38 THR B CA 1
ATOM 2742 C C . THR B 1 38 ? 8.062 -25.891 -9.25 1 98.81 38 THR B C 1
ATOM 2744 O O . THR B 1 38 ? 8.961 -25.984 -8.414 1 98.81 38 THR B O 1
ATOM 2747 N N . TYR B 1 39 ? 8.32 -25.594 -10.477 1 98.44 39 TYR B N 1
ATOM 2748 C CA . TYR B 1 39 ? 9.586 -25.062 -10.984 1 98.44 39 TYR B CA 1
ATOM 2749 C C . TYR B 1 39 ? 9.375 -23.719 -11.656 1 98.44 39 TYR B C 1
ATOM 2751 O O . TYR B 1 39 ? 8.25 -23.375 -12.039 1 98.44 39 TYR B O 1
ATOM 2759 N N . THR B 1 40 ? 10.406 -22.969 -11.773 1 97.69 40 THR B N 1
ATOM 2760 C CA . THR B 1 40 ? 10.414 -21.703 -12.516 1 97.69 40 THR B CA 1
ATOM 2761 C C . THR B 1 40 ? 11.68 -21.578 -13.352 1 97.69 40 THR B C 1
ATOM 2763 O O . THR B 1 40 ? 12.617 -22.375 -13.203 1 97.69 40 THR B O 1
ATOM 2766 N N . GLY B 1 41 ? 11.672 -20.703 -14.305 1 96.5 41 GLY B N 1
ATOM 2767 C CA . GLY B 1 41 ? 12.867 -20.422 -15.086 1 96.5 41 GLY B CA 1
ATOM 2768 C C . GLY B 1 41 ? 12.984 -21.281 -16.328 1 96.5 41 GLY B C 1
ATOM 2769 O O . GLY B 1 41 ? 14.086 -21.656 -16.734 1 96.5 41 GLY B O 1
ATOM 2770 N N . TYR B 1 42 ? 11.883 -21.688 -16.844 1 96.5 42 TYR B N 1
ATOM 2771 C CA . TYR B 1 42 ? 11.828 -22.562 -18.016 1 96.5 42 TYR B CA 1
ATOM 2772 C C . TYR B 1 42 ? 12.68 -22 -19.141 1 96.5 42 TYR B C 1
ATOM 2774 O O . TYR B 1 42 ? 13.391 -22.75 -19.828 1 96.5 42 TYR B O 1
ATOM 2782 N N . TYR B 1 43 ? 12.648 -20.75 -19.391 1 94.44 43 TYR B N 1
ATOM 2783 C CA . TYR B 1 43 ? 13.359 -20.141 -20.516 1 94.44 43 TYR B CA 1
ATOM 2784 C C . TYR B 1 43 ? 14.75 -19.688 -20.109 1 94.44 43 TYR B C 1
ATOM 2786 O O . TYR B 1 43 ? 15.453 -19.047 -20.891 1 94.44 43 TYR B O 1
ATOM 2794 N N . LEU B 1 44 ? 15.117 -19.953 -18.891 1 94.31 44 LEU B N 1
ATOM 2795 C CA . LEU B 1 44 ? 16.406 -19.484 -18.391 1 94.31 44 LEU B CA 1
ATOM 2796 C C . LEU B 1 44 ? 17.281 -20.656 -17.969 1 94.31 44 LEU B C 1
ATOM 2798 O O . LEU B 1 44 ? 18.453 -20.469 -17.609 1 94.31 44 LEU B O 1
ATOM 2802 N N . TYR B 1 45 ? 16.734 -21.891 -18.047 1 92.12 45 TYR B N 1
ATOM 2803 C CA . TYR B 1 45 ? 17.406 -23.016 -17.422 1 92.12 45 TYR B CA 1
ATOM 2804 C C . TYR B 1 45 ? 18.766 -23.297 -18.078 1 92.12 45 TYR B C 1
ATOM 2806 O O . TYR B 1 45 ? 19.688 -23.781 -17.438 1 92.12 45 TYR B O 1
ATOM 2814 N N . ASN B 1 46 ? 18.922 -22.812 -19.328 1 92.75 46 ASN B N 1
ATOM 2815 C CA . ASN B 1 46 ? 20.203 -23.031 -20.016 1 92.75 46 ASN B CA 1
ATOM 2816 C C . ASN B 1 46 ? 21.281 -22.078 -19.531 1 92.75 46 ASN B C 1
ATOM 2818 O O . ASN B 1 46 ? 22.469 -22.297 -19.781 1 92.75 46 ASN B O 1
ATOM 2822 N N . GLN B 1 47 ? 20.875 -21.031 -18.891 1 93.12 47 GLN B N 1
ATOM 2823 C CA . GLN B 1 47 ? 21.812 -20.016 -18.406 1 93.12 47 GLN B CA 1
ATOM 2824 C C . GLN B 1 47 ? 21.953 -20.078 -16.891 1 93.12 47 GLN B C 1
ATOM 2826 O O . GLN B 1 47 ? 22.734 -19.328 -16.297 1 93.12 47 GLN B O 1
ATOM 2831 N N . ALA B 1 48 ? 21.266 -20.953 -16.297 1 94.81 48 ALA B N 1
ATOM 2832 C CA . ALA B 1 48 ? 21.172 -20.984 -14.836 1 94.81 48 ALA B CA 1
ATOM 2833 C C . ALA B 1 48 ? 22.359 -21.719 -14.227 1 94.81 48 ALA B C 1
ATOM 2835 O O . ALA B 1 48 ? 22.922 -22.625 -14.844 1 94.81 48 ALA B O 1
ATOM 2836 N N . PRO B 1 49 ? 22.781 -21.297 -13.055 1 95.62 49 PRO B N 1
ATOM 2837 C CA . PRO B 1 49 ? 23.812 -22.031 -12.352 1 95.62 49 PRO B CA 1
ATOM 2838 C C . PRO B 1 49 ? 23.344 -23.406 -11.875 1 95.62 49 PRO B C 1
ATOM 2840 O O . PRO B 1 49 ? 22.141 -23.672 -11.844 1 95.62 49 PRO B O 1
ATOM 2843 N N . GLU B 1 50 ? 24.297 -24.234 -11.523 1 92.94 50 GLU B N 1
ATOM 2844 C CA . GLU B 1 50 ? 24.016 -25.609 -11.133 1 92.94 50 GLU B CA 1
ATOM 2845 C C . GLU B 1 50 ? 23.047 -25.672 -9.961 1 92.94 50 GLU B C 1
ATOM 2847 O O . GLU B 1 50 ? 22.188 -26.547 -9.914 1 92.94 50 GLU B O 1
ATOM 2852 N N . GLY B 1 51 ? 23.156 -24.766 -9.039 1 93 51 GLY B N 1
ATOM 2853 C CA . GLY B 1 51 ? 22.297 -24.766 -7.863 1 93 51 GLY B CA 1
ATOM 2854 C C . GLY B 1 51 ? 20.828 -24.516 -8.195 1 93 51 GLY B C 1
ATOM 2855 O O . GLY B 1 51 ? 19.938 -24.875 -7.418 1 93 51 GLY B O 1
ATOM 2856 N N . PHE B 1 52 ? 20.578 -24 -9.367 1 96.31 52 PHE B N 1
ATOM 2857 C CA . PHE B 1 52 ? 19.234 -23.672 -9.805 1 96.31 52 PHE B CA 1
ATOM 2858 C C . PHE B 1 52 ? 18.609 -24.828 -10.586 1 96.31 52 PHE B C 1
ATOM 2860 O O . PHE B 1 52 ? 17.406 -24.875 -10.797 1 96.31 52 PHE B O 1
ATOM 2867 N N . LEU B 1 53 ? 19.469 -25.797 -10.969 1 96.19 53 LEU B N 1
ATOM 2868 C CA . LEU B 1 53 ? 19.062 -26.859 -11.875 1 96.19 53 LEU B CA 1
ATOM 2869 C C . LEU B 1 53 ? 19 -28.203 -11.148 1 96.19 53 LEU B C 1
ATOM 2871 O O . LEU B 1 53 ? 20.031 -28.688 -10.656 1 96.19 53 LEU B O 1
ATOM 2875 N N . THR B 1 54 ? 17.844 -28.781 -11 1 96.5 54 THR B N 1
ATOM 2876 C CA . THR B 1 54 ? 17.734 -30.156 -10.547 1 96.5 54 THR B CA 1
ATOM 2877 C C . THR B 1 54 ? 17.578 -31.094 -11.742 1 96.5 54 THR B C 1
ATOM 2879 O O . THR B 1 54 ? 17.141 -30.688 -12.812 1 96.5 54 THR B O 1
ATOM 2882 N N . PRO B 1 55 ? 17.953 -32.344 -11.516 1 96.62 55 PRO B N 1
ATOM 2883 C CA . PRO B 1 55 ? 17.766 -33.281 -12.609 1 96.62 55 PRO B CA 1
ATOM 2884 C C . PRO B 1 55 ? 16.312 -33.344 -13.094 1 96.62 55 PRO B C 1
ATOM 2886 O O . PRO B 1 55 ? 16.062 -33.469 -14.297 1 96.62 55 PRO B O 1
ATOM 2889 N N . GLU B 1 56 ? 15.43 -33.281 -12.18 1 97 56 GLU B N 1
ATOM 2890 C CA . GLU B 1 56 ? 14.008 -33.344 -12.523 1 97 56 GLU B CA 1
ATOM 2891 C C . GLU B 1 56 ? 13.602 -32.125 -13.352 1 97 56 GLU B C 1
ATOM 2893 O O . GLU B 1 56 ? 12.828 -32.25 -14.305 1 97 56 GLU B O 1
ATOM 2898 N N . PHE B 1 57 ? 14.141 -30.953 -13.039 1 97.81 57 PHE B N 1
ATOM 2899 C CA . PHE B 1 57 ? 13.812 -29.734 -13.773 1 97.81 57 PHE B CA 1
ATOM 2900 C C . PHE B 1 57 ? 14.359 -29.797 -15.195 1 97.81 57 PHE B C 1
ATOM 2902 O O . PHE B 1 57 ? 13.672 -29.422 -16.141 1 97.81 57 PHE B O 1
ATOM 2909 N N . ILE B 1 58 ? 15.57 -30.266 -15.273 1 97.31 58 ILE B N 1
ATOM 2910 C CA . ILE B 1 58 ? 16.188 -30.391 -16.578 1 97.31 58 ILE B CA 1
ATOM 2911 C C . ILE B 1 58 ? 15.375 -31.344 -17.453 1 97.31 58 ILE B C 1
ATOM 2913 O O . ILE B 1 58 ? 15.102 -31.047 -18.625 1 97.31 58 ILE B O 1
ATOM 2917 N N . GLU B 1 59 ? 15.039 -32.406 -16.859 1 97.56 59 GLU B N 1
ATOM 2918 C CA . GLU B 1 59 ? 14.242 -33.406 -17.594 1 97.56 59 GLU B CA 1
ATOM 2919 C C . GLU B 1 59 ? 12.914 -32.781 -18.047 1 97.56 59 GLU B C 1
ATOM 2921 O O . GLU B 1 59 ? 12.477 -33 -19.172 1 97.56 59 GLU B O 1
ATOM 2926 N N . LEU B 1 60 ? 12.266 -32.125 -17.156 1 97.56 60 LEU B N 1
ATOM 2927 C CA . LEU B 1 60 ? 11.008 -31.453 -17.453 1 97.56 60 LEU B CA 1
ATOM 2928 C C . LEU B 1 60 ? 11.172 -30.5 -18.641 1 97.56 60 LEU B C 1
ATOM 2930 O O . LEU B 1 60 ? 10.367 -30.531 -19.562 1 97.56 60 LEU B O 1
ATOM 2934 N N . CYS B 1 61 ? 12.188 -29.656 -18.609 1 96.75 61 CYS B N 1
ATOM 2935 C CA . CYS B 1 61 ? 12.414 -28.656 -19.656 1 96.75 61 CYS B CA 1
ATOM 2936 C C . CYS B 1 61 ? 12.672 -29.344 -21 1 96.75 61 CYS B C 1
ATOM 2938 O O . CYS B 1 61 ? 12.219 -28.859 -22.031 1 96.75 61 CYS B O 1
ATOM 2940 N N . ARG B 1 62 ? 13.328 -30.484 -21 1 96.38 62 ARG B N 1
ATOM 2941 C CA . ARG B 1 62 ? 13.711 -31.188 -22.219 1 96.38 62 ARG B CA 1
ATOM 2942 C C . ARG B 1 62 ? 12.531 -31.969 -22.797 1 96.38 62 ARG B C 1
ATOM 2944 O O . ARG B 1 62 ? 12.461 -32.188 -24 1 96.38 62 ARG B O 1
ATOM 2951 N N . ARG B 1 63 ? 11.617 -32.312 -21.938 1 97.38 63 ARG B N 1
ATOM 2952 C CA . ARG B 1 63 ? 10.625 -33.281 -22.359 1 97.38 63 ARG B CA 1
ATOM 2953 C C . ARG B 1 63 ? 9.227 -32.688 -22.375 1 97.38 63 ARG B C 1
ATOM 2955 O O . ARG B 1 63 ? 8.234 -33.375 -22.609 1 97.38 63 ARG B O 1
ATOM 2962 N N . LEU B 1 64 ? 9.164 -31.391 -22.078 1 96.62 64 LEU B N 1
ATOM 2963 C CA . LEU B 1 64 ? 7.84 -30.781 -22.062 1 96.62 64 LEU B CA 1
ATOM 2964 C C . LEU B 1 64 ? 7.164 -30.922 -23.422 1 96.62 64 LEU B C 1
ATOM 2966 O O . LEU B 1 64 ? 7.746 -30.578 -24.453 1 96.62 64 LEU B O 1
ATOM 2970 N N . SER B 1 65 ? 5.938 -31.453 -23.422 1 93.25 65 SER B N 1
ATOM 2971 C CA . SER B 1 65 ? 5.195 -31.672 -24.656 1 93.25 65 SER B CA 1
ATOM 2972 C C . SER B 1 65 ? 4.742 -30.359 -25.281 1 93.25 65 SER B C 1
ATOM 2974 O O . SER B 1 65 ? 4.363 -29.422 -24.562 1 93.25 65 SER B O 1
ATOM 2976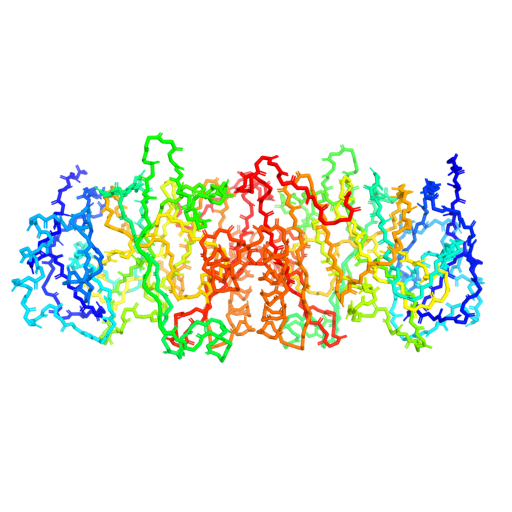 N N . PRO B 1 66 ? 4.715 -30.266 -26.625 1 93.38 66 PRO B N 1
ATOM 2977 C CA . PRO B 1 66 ? 4.203 -29.062 -27.281 1 93.38 66 PRO B CA 1
ATOM 2978 C C . PRO B 1 66 ? 2.764 -28.75 -26.891 1 93.38 66 PRO B C 1
ATOM 2980 O O . PRO B 1 66 ? 2.375 -27.578 -26.875 1 93.38 66 PRO B O 1
ATOM 2983 N N . GLU B 1 67 ? 2.037 -29.781 -26.562 1 94.19 67 GLU B N 1
ATOM 2984 C CA . GLU B 1 67 ? 0.637 -29.609 -26.188 1 94.19 67 GLU B CA 1
ATOM 2985 C C . GLU B 1 67 ? 0.511 -28.875 -24.844 1 94.19 67 GLU B C 1
ATOM 2987 O O . GLU B 1 67 ? -0.563 -28.375 -24.5 1 94.19 67 GLU B O 1
ATOM 2992 N N . ARG B 1 68 ? 1.611 -28.797 -24.125 1 96.88 68 ARG B N 1
ATOM 2993 C CA . ARG B 1 68 ? 1.582 -28.172 -22.797 1 96.88 68 ARG B CA 1
ATOM 2994 C C . ARG B 1 68 ? 2.195 -26.781 -22.844 1 96.88 68 ARG B C 1
ATOM 2996 O O . ARG B 1 68 ? 2.359 -26.141 -21.812 1 96.88 68 ARG B O 1
ATOM 3003 N N . ILE B 1 69 ? 2.521 -26.328 -23.969 1 95.5 69 ILE B N 1
ATOM 3004 C CA . ILE B 1 69 ? 2.854 -24.938 -24.219 1 95.5 69 ILE B CA 1
ATOM 3005 C C . ILE B 1 69 ? 1.614 -24.188 -24.734 1 95.5 69 ILE B C 1
ATOM 3007 O O . ILE B 1 69 ? 1.216 -24.344 -25.891 1 95.5 69 ILE B O 1
ATOM 3011 N N . VAL B 1 70 ? 1.01 -23.359 -23.969 1 94.56 70 VAL B N 1
ATOM 3012 C CA . VAL B 1 70 ? -0.35 -22.938 -24.297 1 94.56 70 VAL B CA 1
ATOM 3013 C C . VAL B 1 70 ? -0.382 -21.438 -24.547 1 94.56 70 VAL B C 1
ATOM 3015 O O . VAL B 1 70 ? -1.452 -20.859 -24.734 1 94.56 70 VAL B O 1
ATOM 3018 N N . GLY B 1 71 ? 0.625 -20.672 -24.422 1 89.62 71 GLY B N 1
ATOM 3019 C CA . GLY B 1 71 ? 0.645 -19.234 -24.641 1 89.62 71 GLY B CA 1
ATOM 3020 C C . GLY B 1 71 ? 2.039 -18.641 -24.562 1 89.62 71 GLY B C 1
ATOM 3021 O O . GLY B 1 71 ? 3.021 -19.375 -24.391 1 89.62 71 GLY B O 1
ATOM 3022 N N . PRO B 1 72 ? 2.092 -17.406 -24.703 1 89.25 72 PRO B N 1
ATOM 3023 C CA . PRO B 1 72 ? 3.389 -16.75 -24.859 1 89.25 72 PRO B CA 1
ATOM 3024 C C . PRO B 1 72 ? 4.031 -16.391 -23.516 1 89.25 72 PRO B C 1
ATOM 3026 O O . PRO B 1 72 ? 5.195 -15.992 -23.484 1 89.25 72 PRO B O 1
ATOM 3029 N N . GLY B 1 73 ? 3.303 -16.5 -22.438 1 94.62 73 GLY B N 1
ATOM 3030 C CA . GLY B 1 73 ? 3.883 -16.156 -21.156 1 94.62 73 GLY B CA 1
ATOM 3031 C C . GLY B 1 73 ? 5.055 -17.031 -20.766 1 94.62 73 GLY B C 1
ATOM 3032 O O . GLY B 1 73 ? 5.137 -18.188 -21.188 1 94.62 73 GLY B O 1
ATOM 3033 N N . PRO B 1 74 ? 5.906 -16.547 -19.984 1 96.12 74 PRO B N 1
ATOM 3034 C CA . PRO B 1 74 ? 7.133 -17.281 -19.672 1 96.12 74 PRO B CA 1
ATOM 3035 C C . PRO B 1 74 ? 6.965 -18.234 -18.484 1 96.12 74 PRO B C 1
ATOM 3037 O O . PRO B 1 74 ? 7.902 -18.953 -18.125 1 96.12 74 PRO B O 1
ATOM 3040 N N . HIS B 1 75 ? 5.867 -18.359 -17.891 1 98.38 75 HIS B N 1
ATOM 3041 C CA . HIS B 1 75 ? 5.738 -19.016 -16.578 1 98.38 75 HIS B CA 1
ATOM 3042 C C . HIS B 1 75 ? 5.441 -20.5 -16.734 1 98.38 75 HIS B C 1
ATOM 3044 O O . HIS B 1 75 ? 4.547 -20.891 -17.5 1 98.38 75 HIS B O 1
ATOM 3050 N N . LEU B 1 76 ? 6.199 -21.266 -16.062 1 98.44 76 LEU B N 1
ATOM 3051 C CA . LEU B 1 76 ? 5.934 -22.703 -15.914 1 98.44 76 LEU B CA 1
ATOM 3052 C C . LEU B 1 76 ? 5.004 -22.953 -14.734 1 98.44 76 LEU B C 1
ATOM 3054 O O . LEU B 1 76 ? 5.277 -22.531 -13.609 1 98.44 76 LEU B O 1
ATOM 3058 N N . LEU B 1 77 ? 3.9 -23.656 -14.961 1 98.75 77 LEU B N 1
ATOM 3059 C CA . LEU B 1 77 ? 2.875 -23.875 -13.945 1 98.75 77 LEU B CA 1
ATOM 3060 C C . LEU B 1 77 ? 2.621 -25.359 -13.727 1 98.75 77 LEU B C 1
ATOM 3062 O O . LEU B 1 77 ? 2.674 -26.141 -14.68 1 98.75 77 LEU B O 1
ATOM 3066 N N . THR B 1 78 ? 2.355 -25.703 -12.547 1 98.88 78 THR B N 1
ATOM 3067 C CA . THR B 1 78 ? 1.947 -27.078 -12.227 1 98.88 78 THR B CA 1
ATOM 3068 C C . THR B 1 78 ? 0.426 -27.203 -12.234 1 98.88 78 THR B C 1
ATOM 3070 O O . THR B 1 78 ? -0.274 -26.391 -11.617 1 98.88 78 THR B O 1
ATOM 3073 N N . GLY B 1 79 ? -0.053 -28.219 -12.82 1 98.62 79 GLY B N 1
ATOM 3074 C CA . GLY B 1 79 ? -1.471 -28.438 -13.07 1 98.62 79 GLY B CA 1
ATOM 3075 C C . GLY B 1 79 ? -1.784 -28.734 -14.523 1 98.62 79 GLY B C 1
ATOM 3076 O O . GLY B 1 79 ? -0.902 -29.141 -15.281 1 98.62 79 GLY B O 1
ATOM 3077 N N . PRO B 1 80 ? -2.992 -28.547 -14.922 1 98.81 80 PRO B N 1
ATOM 3078 C CA . PRO B 1 80 ? -4.09 -28.062 -14.086 1 98.81 80 PRO B CA 1
ATOM 3079 C C . PRO B 1 80 ? -4.684 -29.141 -13.195 1 98.81 80 PRO B C 1
ATOM 3081 O O . PRO B 1 80 ? -4.547 -30.328 -13.492 1 98.81 80 PRO B O 1
ATOM 3084 N N . ILE B 1 81 ? -5.223 -28.75 -12.148 1 98.94 81 ILE B N 1
ATOM 3085 C CA . ILE B 1 81 ? -5.965 -29.625 -11.25 1 98.94 81 ILE B CA 1
ATOM 3086 C C . ILE B 1 81 ? -7.457 -29.531 -11.539 1 98.94 81 ILE B C 1
ATOM 3088 O O . ILE B 1 81 ? -8.031 -28.438 -11.516 1 98.94 81 ILE B O 1
ATOM 3092 N N . TYR B 1 82 ? -8.062 -30.625 -11.859 1 98.94 82 TYR B N 1
ATOM 3093 C CA . TYR B 1 82 ? -9.492 -30.719 -12.102 1 98.94 82 TYR B CA 1
ATOM 3094 C C . TYR B 1 82 ? -10.25 -31.031 -10.812 1 98.94 82 TYR B C 1
ATOM 3096 O O . TYR B 1 82 ? -9.969 -32.031 -10.156 1 98.94 82 TYR B O 1
ATOM 3104 N N . ILE B 1 83 ? -11.156 -30.188 -10.445 1 98.88 83 ILE B N 1
ATOM 3105 C CA . ILE B 1 83 ? -11.953 -30.391 -9.25 1 98.88 83 ILE B CA 1
ATOM 3106 C C . ILE B 1 83 ? -13.305 -31 -9.625 1 98.88 83 ILE B C 1
ATOM 3108 O O . ILE B 1 83 ? -14.109 -30.359 -10.312 1 98.88 83 ILE B O 1
ATOM 3112 N N . GLU B 1 84 ? -13.594 -32.156 -9.07 1 98.62 84 GLU B N 1
ATOM 3113 C CA . GLU B 1 84 ? -14.836 -32.844 -9.383 1 98.62 84 GLU B CA 1
ATOM 3114 C C . GLU B 1 84 ? -16.047 -32 -9.039 1 98.62 84 GLU B C 1
ATOM 3116 O O . GLU B 1 84 ? -16.094 -31.344 -7.984 1 98.62 84 GLU B O 1
ATOM 3121 N N . ASN B 1 85 ? -17.031 -31.906 -9.953 1 97.81 85 ASN B N 1
ATOM 3122 C CA . ASN B 1 85 ? -18.359 -31.297 -9.789 1 97.81 85 ASN B CA 1
ATOM 3123 C C . ASN B 1 85 ? -18.281 -29.781 -9.852 1 97.81 85 ASN B C 1
ATOM 3125 O O . ASN B 1 85 ? -19.297 -29.094 -9.75 1 97.81 85 ASN B O 1
ATOM 3129 N N . ALA B 1 86 ? -17.078 -29.234 -10.016 1 97.81 86 ALA B N 1
ATOM 3130 C CA . ALA B 1 86 ? -16.984 -27.781 -10.164 1 97.81 86 ALA B CA 1
ATOM 3131 C C . ALA B 1 86 ? -17.578 -27.312 -11.492 1 97.81 86 ALA B C 1
ATOM 3133 O O . ALA B 1 86 ? -17.297 -27.906 -12.539 1 97.81 86 ALA B O 1
ATOM 3134 N N . GLN B 1 87 ? -18.438 -26.328 -11.438 1 96.5 87 GLN B N 1
ATOM 3135 C CA . GLN B 1 87 ? -19.094 -25.734 -12.602 1 96.5 87 GLN B CA 1
ATOM 3136 C C . GLN B 1 87 ? -19.031 -24.219 -12.57 1 96.5 87 GLN B C 1
ATOM 3138 O O . GLN B 1 87 ? -18.922 -23.625 -11.5 1 96.5 87 GLN B O 1
ATOM 3143 N N . PRO B 1 88 ? -19.047 -23.625 -13.805 1 95 88 PRO B N 1
ATOM 3144 C CA . PRO B 1 88 ? -19.141 -22.156 -13.797 1 95 88 PRO B CA 1
ATOM 3145 C C . PRO B 1 88 ? -20.219 -21.641 -12.859 1 95 88 PRO B C 1
ATOM 3147 O O . PRO B 1 88 ? -21.344 -22.172 -12.844 1 95 88 PRO B O 1
ATOM 3150 N N . GLY B 1 89 ? -19.906 -20.609 -12.094 1 92 89 GLY B N 1
ATOM 3151 C CA . GLY B 1 89 ? -20.812 -20.109 -11.07 1 92 89 GLY B CA 1
ATOM 3152 C C . GLY B 1 89 ? -20.422 -20.516 -9.664 1 92 89 GLY B C 1
ATOM 3153 O O . GLY B 1 89 ? -20.891 -19.953 -8.688 1 92 89 GLY B O 1
ATOM 3154 N N . ASP B 1 90 ? -19.578 -21.547 -9.547 1 95.25 90 ASP B N 1
ATOM 3155 C CA . ASP B 1 90 ? -19.031 -21.969 -8.258 1 95.25 90 ASP B CA 1
ATOM 3156 C C . ASP B 1 90 ? -17.781 -21.172 -7.906 1 95.25 90 ASP B C 1
ATOM 3158 O O . ASP B 1 90 ? -17.297 -20.375 -8.711 1 95.25 90 ASP B O 1
ATOM 3162 N N . ILE B 1 91 ? -17.328 -21.391 -6.672 1 97.19 91 ILE B N 1
ATOM 3163 C CA . ILE B 1 91 ? -16.094 -20.766 -6.188 1 97.19 91 ILE B CA 1
ATOM 3164 C C . ILE B 1 91 ? -15.141 -21.844 -5.68 1 97.19 91 ILE B C 1
ATOM 3166 O O . ILE B 1 91 ? -15.547 -22.766 -4.992 1 97.19 91 ILE B O 1
ATOM 3170 N N . LEU B 1 92 ? -13.906 -21.734 -6.133 1 97.5 92 LEU B N 1
ATOM 3171 C CA . LEU B 1 92 ? -12.852 -22.531 -5.527 1 97.5 92 LEU B CA 1
ATOM 3172 C C . LEU B 1 92 ? -12.164 -21.781 -4.398 1 97.5 92 LEU B C 1
ATOM 3174 O O . LEU B 1 92 ? -11.688 -20.656 -4.602 1 97.5 92 LEU B O 1
ATOM 3178 N N . GLU B 1 93 ? -12.188 -22.344 -3.246 1 97.69 93 GLU B N 1
ATOM 3179 C CA . GLU B 1 93 ? -11.328 -21.906 -2.146 1 97.69 93 GLU B CA 1
ATOM 3180 C C . GLU B 1 93 ? -10.023 -22.688 -2.111 1 97.69 93 GLU B C 1
ATOM 3182 O O . GLU B 1 93 ? -10.039 -23.922 -1.992 1 97.69 93 GLU B O 1
ATOM 3187 N N . ILE B 1 94 ? -8.914 -22.047 -2.326 1 98.75 94 ILE B N 1
ATOM 3188 C CA . ILE B 1 94 ? -7.594 -22.656 -2.215 1 98.75 94 ILE B CA 1
ATOM 3189 C C . ILE B 1 94 ? -6.941 -22.234 -0.898 1 98.75 94 ILE B C 1
ATOM 3191 O O . ILE B 1 94 ? -6.582 -21.078 -0.718 1 98.75 94 ILE B O 1
ATOM 3195 N N . GLN B 1 95 ? -6.809 -23.172 -0.016 1 98.75 95 GLN B N 1
ATOM 3196 C CA . GLN B 1 95 ? -6.105 -22.938 1.24 1 98.75 95 GLN B CA 1
ATOM 3197 C C . GLN B 1 95 ? -4.613 -23.219 1.098 1 98.75 95 GLN B C 1
ATOM 3199 O O . GLN B 1 95 ? -4.215 -24.328 0.731 1 98.75 95 GLN B O 1
ATOM 3204 N N . LEU B 1 96 ? -3.818 -22.219 1.328 1 98.94 96 LEU B N 1
ATOM 3205 C CA . LEU B 1 96 ? -2.367 -22.344 1.245 1 98.94 96 LEU B CA 1
ATOM 3206 C C . LEU B 1 96 ? -1.774 -22.734 2.594 1 98.94 96 LEU B C 1
ATOM 3208 O O . LEU B 1 96 ? -1.535 -21.875 3.447 1 98.94 96 LEU B O 1
ATOM 3212 N N . GLU B 1 97 ? -1.44 -23.969 2.744 1 98.81 97 GLU B N 1
ATOM 3213 C CA . GLU B 1 97 ? -1.075 -24.484 4.062 1 98.81 97 GLU B CA 1
ATOM 3214 C C . GLU B 1 97 ? 0.423 -24.344 4.312 1 98.81 97 GLU B C 1
ATOM 3216 O O . GLU B 1 97 ? 0.845 -24.047 5.434 1 98.81 97 GLU B O 1
ATOM 3221 N N . SER B 1 98 ? 1.199 -24.609 3.314 1 98.75 98 SER B N 1
ATOM 3222 C CA . SER B 1 98 ? 2.643 -24.406 3.396 1 98.75 98 SER B CA 1
ATOM 3223 C C . SER B 1 98 ? 3.219 -23.984 2.051 1 98.75 98 SER B C 1
ATOM 3225 O O . SER B 1 98 ? 2.668 -24.312 1 1 98.75 98 SER B O 1
ATOM 3227 N N . ILE B 1 99 ? 4.23 -23.25 2.039 1 98.88 99 ILE B N 1
ATOM 3228 C CA . ILE B 1 99 ? 4.965 -22.781 0.871 1 98.88 99 ILE B CA 1
ATOM 3229 C C . ILE B 1 99 ? 6.426 -22.547 1.241 1 98.88 99 ILE B C 1
ATOM 3231 O O . ILE B 1 99 ? 6.727 -21.797 2.176 1 98.88 99 ILE B O 1
ATOM 3235 N N . TYR B 1 100 ? 7.367 -23.125 0.541 1 98.62 100 TYR B N 1
ATOM 3236 C CA . TYR B 1 100 ? 8.773 -22.906 0.85 1 98.62 100 TYR B CA 1
ATOM 3237 C C . TYR B 1 100 ? 9.648 -23.188 -0.364 1 98.62 100 TYR B C 1
ATOM 3239 O O . TYR B 1 100 ? 9.32 -24.047 -1.187 1 98.62 100 TYR B O 1
ATOM 3247 N N . PRO B 1 101 ? 10.719 -22.469 -0.494 1 98.62 101 PRO B N 1
ATOM 3248 C CA . PRO B 1 101 ? 11.641 -22.703 -1.608 1 98.62 101 PRO B CA 1
ATOM 3249 C C . PRO B 1 101 ? 12.195 -24.141 -1.62 1 98.62 101 PRO B C 1
ATOM 3251 O O . PRO B 1 101 ? 12.539 -24.672 -0.566 1 98.62 101 PRO B O 1
ATOM 3254 N N . ARG B 1 102 ? 12.203 -24.672 -2.816 1 96.06 102 ARG B N 1
ATOM 3255 C CA . ARG B 1 102 ? 12.781 -26 -3.014 1 96.06 102 ARG B CA 1
ATOM 3256 C C . ARG B 1 102 ? 14.281 -25.922 -3.262 1 96.06 102 ARG B C 1
ATOM 3258 O O . ARG B 1 102 ? 14.992 -26.922 -3.141 1 96.06 102 ARG B O 1
ATOM 3265 N N . LEU B 1 103 ? 14.719 -24.797 -3.625 1 97.38 103 LEU B N 1
ATOM 3266 C CA . LEU B 1 103 ? 16.109 -24.531 -3.971 1 97.38 103 LEU B CA 1
ATOM 3267 C C . LEU B 1 103 ? 16.688 -23.406 -3.115 1 97.38 103 LEU B C 1
ATOM 3269 O O . LEU B 1 103 ? 15.938 -22.547 -2.623 1 97.38 103 LEU B O 1
ATOM 3273 N N . ASN B 1 104 ? 17.984 -23.359 -2.959 1 97.69 104 ASN B N 1
ATOM 3274 C CA . ASN B 1 104 ? 18.641 -22.297 -2.213 1 97.69 104 ASN B CA 1
ATOM 3275 C C . ASN B 1 104 ? 19.141 -21.188 -3.141 1 97.69 104 ASN B C 1
ATOM 3277 O O . ASN B 1 104 ? 20.062 -20.438 -2.793 1 97.69 104 ASN B O 1
ATOM 3281 N N . VAL B 1 105 ? 18.594 -21.172 -4.316 1 97.94 105 VAL B N 1
ATOM 3282 C CA . VAL B 1 105 ? 18.922 -20.141 -5.297 1 97.94 105 VAL B CA 1
ATOM 3283 C C . VAL B 1 105 ? 17.672 -19.688 -6.027 1 97.94 105 VAL B C 1
ATOM 3285 O O . VAL B 1 105 ? 16.797 -20.5 -6.336 1 97.94 105 VAL B O 1
ATOM 3288 N N . GLY B 1 106 ? 17.5 -18.422 -6.207 1 98.31 106 GLY B N 1
ATOM 3289 C CA . GLY B 1 106 ? 16.484 -17.828 -7.059 1 98.31 106 GLY B CA 1
ATOM 3290 C C . GLY B 1 106 ? 17.062 -16.828 -8.055 1 98.31 106 GLY B C 1
ATOM 3291 O O . GLY B 1 106 ? 18.281 -16.719 -8.203 1 98.31 106 GLY B O 1
ATOM 3292 N N . PHE B 1 107 ? 16.203 -16.219 -8.789 1 98.44 107 PHE B N 1
ATOM 3293 C CA . PHE B 1 107 ? 16.719 -15.234 -9.742 1 98.44 107 PHE B CA 1
ATOM 3294 C C . PHE B 1 107 ? 15.82 -14 -9.766 1 98.44 107 PHE B C 1
ATOM 3296 O O . PHE B 1 107 ? 14.672 -14.047 -9.328 1 98.44 107 PHE B O 1
ATOM 3303 N N . ASN B 1 108 ? 16.312 -12.93 -10.188 1 98.69 108 ASN B N 1
ATOM 3304 C CA . ASN B 1 108 ? 15.656 -11.68 -10.555 1 98.69 108 ASN B CA 1
ATOM 3305 C C . ASN B 1 108 ? 16.094 -11.195 -11.938 1 98.69 108 ASN B C 1
ATOM 3307 O O . ASN B 1 108 ? 17.266 -11.336 -12.305 1 98.69 108 ASN B O 1
ATOM 3311 N N . ALA B 1 109 ? 15.133 -10.602 -12.656 1 98 109 ALA B N 1
ATOM 3312 C CA . ALA B 1 109 ? 15.484 -10.203 -14.016 1 98 109 ALA B CA 1
ATOM 3313 C C . ALA B 1 109 ? 14.898 -8.836 -14.359 1 98 109 ALA B C 1
ATOM 3315 O O . ALA B 1 109 ? 13.734 -8.555 -14.062 1 98 109 ALA B O 1
ATOM 3316 N N . ILE B 1 110 ? 15.711 -7.945 -14.867 1 97.88 110 ILE B N 1
ATOM 3317 C CA . ILE B 1 110 ? 15.266 -6.777 -15.617 1 97.88 110 ILE B CA 1
ATOM 3318 C C . ILE B 1 110 ? 15.109 -7.133 -17.094 1 97.88 110 ILE B C 1
ATOM 3320 O O . ILE B 1 110 ? 16.016 -7.711 -17.703 1 97.88 110 ILE B O 1
ATOM 3324 N N . ARG B 1 111 ? 13.992 -6.887 -17.625 1 96.38 111 ARG B N 1
ATOM 3325 C CA . ARG B 1 111 ? 13.727 -7.137 -19.031 1 96.38 111 ARG B CA 1
ATOM 3326 C C . ARG B 1 111 ? 13.578 -5.828 -19.812 1 96.38 111 ARG B C 1
ATOM 3328 O O . ARG B 1 111 ? 12.891 -4.914 -19.359 1 96.38 111 ARG B O 1
ATOM 3335 N N . THR B 1 112 ? 14.242 -5.82 -20.969 1 96.62 112 THR B N 1
ATOM 3336 C CA . THR B 1 112 ? 14.172 -4.617 -21.781 1 96.62 112 THR B CA 1
ATOM 3337 C C . THR B 1 112 ? 12.727 -4.273 -22.125 1 96.62 112 THR B C 1
ATOM 3339 O O . THR B 1 112 ? 11.969 -5.133 -22.578 1 96.62 112 THR B O 1
ATOM 3342 N N . GLY B 1 113 ? 12.422 -3.068 -21.812 1 96.62 113 GLY B N 1
ATOM 3343 C CA . GLY B 1 113 ? 11.102 -2.582 -22.172 1 96.62 113 GLY B CA 1
ATOM 3344 C C . GLY B 1 113 ? 10.055 -2.877 -21.109 1 96.62 113 GLY B C 1
ATOM 3345 O O . GLY B 1 113 ? 8.898 -2.471 -21.234 1 96.62 113 GLY B O 1
ATOM 3346 N N . TRP B 1 114 ? 10.422 -3.604 -20.109 1 96.75 114 TRP B N 1
ATOM 3347 C CA . TRP B 1 114 ? 9.484 -3.975 -19.047 1 96.75 114 TRP B CA 1
ATOM 3348 C C . TRP B 1 114 ? 9.844 -3.289 -17.734 1 96.75 114 TRP B C 1
ATOM 3350 O O . TRP B 1 114 ? 10.867 -2.607 -17.641 1 96.75 114 TRP B O 1
ATOM 3360 N N . GLY B 1 115 ? 8.922 -3.434 -16.781 1 97.5 115 GLY B N 1
ATOM 3361 C CA . GLY B 1 115 ? 9.164 -2.852 -15.461 1 97.5 115 GLY B CA 1
ATOM 3362 C C . GLY B 1 115 ? 8.57 -1.464 -15.305 1 97.5 115 GLY B C 1
ATOM 3363 O O . GLY B 1 115 ? 7.973 -0.931 -16.25 1 97.5 115 GLY B O 1
ATOM 3364 N N . ALA B 1 116 ? 8.75 -0.911 -14.133 1 98.38 116 ALA B N 1
ATOM 3365 C CA . ALA B 1 116 ? 8.156 0.378 -13.797 1 98.38 116 ALA B CA 1
ATOM 3366 C C . ALA B 1 116 ? 8.93 1.526 -14.438 1 98.38 116 ALA B C 1
ATOM 3368 O O . ALA B 1 116 ? 8.375 2.604 -14.672 1 98.38 116 ALA B O 1
ATOM 3369 N N . LEU B 1 117 ? 10.266 1.291 -14.703 1 98.38 117 LEU B N 1
ATOM 3370 C CA . LEU B 1 117 ? 11.117 2.34 -15.242 1 98.38 117 LEU B CA 1
ATOM 3371 C C . LEU B 1 117 ? 11.914 1.83 -16.438 1 98.38 117 LEU B C 1
ATOM 3373 O O . LEU B 1 117 ? 13.148 1.891 -16.438 1 98.38 117 LEU B O 1
ATOM 3377 N N . PRO B 1 118 ? 11.227 1.438 -17.5 1 97.56 118 PRO B N 1
ATOM 3378 C CA . PRO B 1 118 ? 11.938 0.835 -18.625 1 97.56 118 PRO B CA 1
ATOM 3379 C C . PRO B 1 118 ? 12.844 1.827 -19.344 1 97.56 118 PRO B C 1
ATOM 3381 O O . PRO B 1 118 ? 13.828 1.425 -19.969 1 97.56 118 PRO B O 1
ATOM 3384 N N . GLN B 1 119 ? 12.562 3.125 -19.25 1 97.19 119 GLN B N 1
ATOM 3385 C CA . GLN B 1 119 ? 13.391 4.121 -19.938 1 97.19 119 GLN B CA 1
ATOM 3386 C C . GLN B 1 119 ? 14.703 4.34 -19.188 1 97.19 119 GLN B C 1
ATOM 3388 O O . GLN B 1 119 ? 15.742 4.562 -19.812 1 97.19 119 GLN B O 1
ATOM 3393 N N . ARG B 1 120 ? 14.594 4.281 -17.875 1 97.06 120 ARG B N 1
ATOM 3394 C CA . ARG B 1 120 ? 15.789 4.492 -17.078 1 97.06 120 ARG B CA 1
ATOM 3395 C C . ARG B 1 120 ? 16.656 3.236 -17.031 1 97.06 120 ARG B C 1
ATOM 3397 O O . ARG B 1 120 ? 17.891 3.322 -17.047 1 97.06 120 ARG B O 1
ATOM 3404 N N . PHE B 1 121 ? 16.016 2.105 -16.938 1 98.19 121 PHE B N 1
ATOM 3405 C CA . PHE B 1 121 ? 16.703 0.823 -16.891 1 98.19 121 PHE B CA 1
ATOM 3406 C C . PHE B 1 121 ? 16.359 -0.018 -18.109 1 98.19 121 PHE B C 1
ATOM 3408 O O . PHE B 1 121 ? 15.594 -0.982 -18.016 1 98.19 121 PHE B O 1
ATOM 3415 N N . SER B 1 122 ? 17.062 0.245 -19.234 1 96.75 122 SER B N 1
ATOM 3416 C CA . SER B 1 122 ? 16.672 -0.297 -20.531 1 96.75 122 SER B CA 1
ATOM 3417 C C . SER B 1 122 ? 17.484 -1.553 -20.859 1 96.75 122 SER B C 1
ATOM 3419 O O . SER B 1 122 ? 17.109 -2.305 -21.766 1 96.75 122 SER B O 1
ATOM 3421 N N . GLN B 1 123 ? 18.562 -1.827 -20.172 1 97.31 123 GLN B N 1
ATOM 3422 C CA . GLN B 1 123 ? 19.406 -2.996 -20.438 1 97.31 123 GLN B CA 1
ATOM 3423 C C . GLN B 1 123 ? 18.938 -4.199 -19.625 1 97.31 123 GLN B C 1
ATOM 3425 O O . GLN B 1 123 ? 18.672 -4.07 -18.422 1 97.31 123 GLN B O 1
ATOM 3430 N N . PRO B 1 124 ? 18.859 -5.297 -20.297 1 96.94 124 PRO B N 1
ATOM 3431 C CA . PRO B 1 124 ? 18.484 -6.496 -19.531 1 96.94 124 PRO B CA 1
ATOM 3432 C C . PRO B 1 124 ? 19.547 -6.902 -18.531 1 96.94 124 PRO B C 1
ATOM 3434 O O . PRO B 1 124 ? 20.75 -6.684 -18.75 1 96.94 124 PRO B O 1
ATOM 3437 N N . LYS B 1 125 ? 19.109 -7.402 -17.438 1 96.81 125 LYS B N 1
ATOM 3438 C CA . LYS B 1 125 ? 19.984 -7.922 -16.391 1 96.81 125 LYS B CA 1
ATOM 3439 C C . LYS B 1 125 ? 19.375 -9.148 -15.719 1 96.81 125 LYS B C 1
ATOM 3441 O O . LYS B 1 125 ? 18.172 -9.164 -15.422 1 96.81 125 LYS B O 1
ATOM 3446 N N . LEU B 1 126 ? 20.203 -10.242 -15.578 1 97.62 126 LEU B N 1
ATOM 3447 C CA . LEU B 1 126 ? 19.812 -11.461 -14.875 1 97.62 126 LEU B CA 1
ATOM 3448 C C . LEU B 1 126 ? 20.719 -11.703 -13.664 1 97.62 126 LEU B C 1
ATOM 3450 O O . LEU B 1 126 ? 21.938 -11.75 -13.797 1 97.62 126 LEU B O 1
ATOM 3454 N N . ARG B 1 127 ? 20.062 -11.711 -12.492 1 97.56 127 ARG B N 1
ATOM 3455 C CA . ARG B 1 127 ? 20.797 -11.938 -11.25 1 97.56 127 ARG B CA 1
ATOM 3456 C C . ARG B 1 127 ? 20.328 -13.211 -10.562 1 97.56 127 ARG B C 1
ATOM 3458 O O . ARG B 1 127 ? 19.141 -13.375 -10.289 1 97.56 127 ARG B O 1
ATOM 3465 N N . PHE B 1 128 ? 21.25 -14.148 -10.391 1 97.88 128 PHE B N 1
ATOM 3466 C CA . PHE B 1 128 ? 20.953 -15.273 -9.5 1 97.88 128 PHE B CA 1
ATOM 3467 C C . PHE B 1 128 ? 21.312 -14.93 -8.062 1 97.88 128 PHE B C 1
ATOM 3469 O O . PHE B 1 128 ? 22.344 -14.305 -7.805 1 97.88 128 PHE B O 1
ATOM 3476 N N . ILE B 1 129 ? 20.453 -15.188 -7.16 1 98.31 129 ILE B N 1
ATOM 3477 C CA . ILE B 1 129 ? 20.531 -14.766 -5.766 1 98.31 129 ILE B CA 1
ATOM 3478 C C . ILE B 1 129 ? 20.516 -15.992 -4.852 1 98.31 129 ILE B C 1
ATOM 3480 O O . ILE B 1 129 ? 19.578 -16.797 -4.918 1 98.31 129 ILE B O 1
ATOM 3484 N N . ASN B 1 130 ? 21.531 -16.109 -4.004 1 98 130 ASN B N 1
ATOM 3485 C CA . ASN B 1 130 ? 21.562 -17.188 -3.025 1 98 130 ASN B CA 1
ATOM 3486 C C . ASN B 1 130 ? 20.531 -16.969 -1.915 1 98 130 ASN B C 1
ATOM 3488 O O . ASN B 1 130 ? 20.359 -15.836 -1.446 1 98 130 ASN B O 1
ATOM 3492 N N . LEU B 1 131 ? 19.859 -18.016 -1.588 1 98.56 131 LEU B N 1
ATOM 3493 C CA . LEU B 1 131 ? 18.891 -18 -0.49 1 98.56 131 LEU B CA 1
ATOM 3494 C C . LEU B 1 131 ? 19.438 -18.75 0.717 1 98.56 131 LEU B C 1
ATOM 3496 O O . LEU B 1 131 ? 19.766 -19.938 0.615 1 98.56 131 LEU B O 1
ATOM 3500 N N . ASP B 1 132 ? 19.578 -18.125 1.82 1 98.31 132 ASP B N 1
ATOM 3501 C CA . ASP B 1 132 ? 19.891 -18.797 3.08 1 98.31 132 ASP B CA 1
ATOM 3502 C C . ASP B 1 132 ? 18.625 -19.328 3.744 1 98.31 132 ASP B C 1
ATOM 3504 O O . ASP B 1 132 ? 17.984 -18.641 4.547 1 98.31 132 ASP B O 1
ATOM 3508 N N . LEU B 1 133 ? 18.359 -20.578 3.488 1 98.12 133 LEU B N 1
ATOM 3509 C CA . LEU B 1 133 ? 17.094 -21.156 3.938 1 98.12 133 LEU B CA 1
ATOM 3510 C C . LEU B 1 133 ? 17.125 -21.422 5.438 1 98.12 133 LEU B C 1
ATOM 3512 O O . LEU B 1 133 ? 16.078 -21.531 6.078 1 98.12 133 LEU B O 1
ATOM 3516 N N . THR B 1 134 ? 18.344 -21.562 5.98 1 98 134 THR B N 1
ATOM 3517 C CA . THR B 1 134 ? 18.469 -21.75 7.422 1 98 134 THR B CA 1
ATOM 3518 C C . THR B 1 134 ? 18.141 -20.469 8.172 1 98 134 THR B C 1
ATOM 3520 O O . THR B 1 134 ? 17.391 -20.5 9.148 1 98 134 THR B O 1
ATOM 3523 N N . ARG B 1 135 ? 18.688 -19.328 7.734 1 97.5 135 ARG B N 1
ATOM 3524 C CA . ARG B 1 135 ? 18.453 -18.031 8.375 1 97.5 135 ARG B CA 1
ATOM 3525 C C . ARG B 1 135 ? 17.219 -17.359 7.785 1 97.5 135 ARG B C 1
ATOM 3527 O O . ARG B 1 135 ? 16.781 -16.312 8.289 1 97.5 135 ARG B O 1
ATOM 3534 N N . ASN B 1 136 ? 16.625 -17.922 6.73 1 98.44 136 ASN B N 1
ATOM 3535 C CA . ASN B 1 136 ? 15.438 -17.422 6.055 1 98.44 136 ASN B CA 1
ATOM 3536 C C . ASN B 1 136 ? 15.641 -16 5.527 1 98.44 136 ASN B C 1
ATOM 3538 O O . ASN B 1 136 ? 14.82 -15.117 5.773 1 98.44 136 ASN B O 1
ATOM 3542 N N . LEU B 1 137 ? 16.719 -15.758 4.863 1 98.25 137 LEU B N 1
ATOM 3543 C CA . LEU B 1 137 ? 17.031 -14.445 4.297 1 98.25 137 LEU B CA 1
ATOM 3544 C C . LEU B 1 137 ? 17.828 -14.586 3.006 1 98.25 137 LEU B C 1
ATOM 3546 O O . LEU B 1 137 ? 18.391 -15.648 2.729 1 98.25 137 LEU B O 1
ATOM 3550 N N . ALA B 1 138 ? 17.828 -13.578 2.223 1 98.69 138 ALA B N 1
ATOM 3551 C CA . ALA B 1 138 ? 18.703 -13.375 1.077 1 98.69 138 ALA B CA 1
ATOM 3552 C C . ALA B 1 138 ? 19.453 -12.047 1.183 1 98.69 138 ALA B C 1
ATOM 3554 O O . ALA B 1 138 ? 18.875 -11.039 1.596 1 98.69 138 ALA B O 1
ATOM 3555 N N . GLU B 1 139 ? 20.719 -12.102 0.886 1 98.19 139 GLU B N 1
ATOM 3556 C CA . GLU B 1 139 ? 21.484 -10.859 0.831 1 98.19 139 GLU B CA 1
ATOM 3557 C C . GLU B 1 139 ? 21.562 -10.32 -0.597 1 98.19 139 GLU B C 1
ATOM 3559 O O . GLU B 1 139 ? 21.984 -11.047 -1.51 1 98.19 139 GLU B O 1
ATOM 3564 N N . PHE B 1 140 ? 21.188 -9.125 -0.76 1 97.81 140 PHE B N 1
ATOM 3565 C CA . PHE B 1 140 ? 21.328 -8.477 -2.061 1 97.81 140 PHE B CA 1
ATOM 3566 C C . PHE B 1 140 ? 21.516 -6.973 -1.899 1 97.81 140 PHE B C 1
ATOM 3568 O O . PHE B 1 140 ? 20.797 -6.328 -1.131 1 97.81 140 PHE B O 1
ATOM 3575 N N . PRO B 1 141 ? 22.422 -6.301 -2.623 1 97.12 141 PRO B N 1
ATOM 3576 C CA . PRO B 1 141 ? 23.469 -6.969 -3.406 1 97.12 141 PRO B CA 1
ATOM 3577 C C . PRO B 1 141 ? 24.422 -7.785 -2.543 1 97.12 141 PRO B C 1
ATOM 3579 O O . PRO B 1 141 ? 24.469 -7.602 -1.323 1 97.12 141 PRO B O 1
ATOM 3582 N N . PRO B 1 142 ? 25.141 -8.703 -3.209 1 95.75 142 PRO B N 1
ATOM 3583 C CA . PRO B 1 142 ? 26.094 -9.484 -2.414 1 95.75 142 PRO B CA 1
ATOM 3584 C C . PRO B 1 142 ? 27.109 -8.602 -1.668 1 95.75 142 PRO B C 1
ATOM 3586 O O . PRO B 1 142 ? 27.562 -7.598 -2.209 1 95.75 142 PRO B O 1
ATOM 3589 N N . GLN B 1 143 ? 27.297 -8.914 -0.388 1 93.75 143 GLN B N 1
ATOM 3590 C CA . GLN B 1 143 ? 28.297 -8.273 0.454 1 93.75 143 GLN B CA 1
ATOM 3591 C C . GLN B 1 143 ? 27.906 -6.848 0.814 1 93.75 143 GLN B C 1
ATOM 3593 O O . GLN B 1 143 ? 28.75 -6.043 1.214 1 93.75 143 GLN B O 1
ATOM 3598 N N . SER B 1 144 ? 26.641 -6.473 0.623 1 94.19 144 SER B N 1
ATOM 3599 C CA . SER B 1 144 ? 26.156 -5.137 0.956 1 94.19 144 SER B CA 1
ATOM 3600 C C . SER B 1 144 ? 25.734 -5.051 2.418 1 94.19 144 SER B C 1
ATOM 3602 O O . SER B 1 144 ? 25.594 -3.957 2.969 1 94.19 144 SER B O 1
ATOM 3604 N N . GLY B 1 145 ? 25.453 -6.18 3.033 1 96 145 GLY B N 1
ATOM 3605 C CA . GLY B 1 145 ? 24.906 -6.199 4.379 1 96 145 GLY B CA 1
ATOM 3606 C C . GLY B 1 145 ? 23.391 -6.062 4.402 1 96 145 GLY B C 1
ATOM 3607 O O . GLY B 1 145 ? 22.766 -6.172 5.465 1 96 145 GLY B O 1
ATOM 3608 N N . VAL B 1 146 ? 22.766 -5.848 3.268 1 97.94 146 VAL B N 1
ATOM 3609 C CA . VAL B 1 146 ? 21.312 -5.789 3.184 1 97.94 146 VAL B CA 1
ATOM 3610 C C . VAL B 1 146 ? 20.734 -7.199 3.234 1 97.94 146 VAL B C 1
ATOM 3612 O O . VAL B 1 146 ? 21.125 -8.062 2.445 1 97.94 146 VAL B O 1
ATOM 3615 N N . LYS B 1 147 ? 19.844 -7.457 4.176 1 98.06 147 LYS B N 1
ATOM 3616 C CA . LYS B 1 147 ? 19.25 -8.773 4.379 1 98.06 147 LYS B CA 1
ATOM 3617 C C . LYS B 1 147 ? 17.734 -8.734 4.156 1 98.06 147 LYS B C 1
ATOM 3619 O O . LYS B 1 147 ? 17 -8.148 4.953 1 98.06 147 LYS B O 1
ATOM 3624 N N . ILE B 1 148 ? 17.328 -9.391 3.131 1 98.62 148 ILE B N 1
ATOM 3625 C CA . ILE B 1 148 ? 15.914 -9.445 2.758 1 98.62 148 ILE B CA 1
ATOM 3626 C C . ILE B 1 148 ? 15.273 -10.703 3.334 1 98.62 148 ILE B C 1
ATOM 3628 O O . ILE B 1 148 ? 15.648 -11.82 2.969 1 98.62 148 ILE B O 1
ATOM 3632 N N . PRO B 1 149 ? 14.344 -10.555 4.266 1 98.62 149 PRO B N 1
ATOM 3633 C CA . PRO B 1 149 ? 13.672 -11.758 4.762 1 98.62 149 PRO B CA 1
ATOM 3634 C C . PRO B 1 149 ? 12.914 -12.508 3.668 1 98.62 149 PRO B C 1
ATOM 3636 O O . PRO B 1 149 ? 12.289 -11.883 2.807 1 98.62 149 PRO B O 1
ATOM 3639 N N . LEU B 1 150 ? 13.039 -13.836 3.66 1 98.81 150 LEU B N 1
ATOM 3640 C CA . LEU B 1 150 ? 12.234 -14.641 2.754 1 98.81 150 LEU B CA 1
ATOM 3641 C C . LEU B 1 150 ? 10.797 -14.734 3.246 1 98.81 150 LEU B C 1
ATOM 3643 O O . LEU B 1 150 ? 10.555 -14.977 4.43 1 98.81 150 LEU B O 1
ATOM 3647 N N . ARG B 1 151 ? 9.852 -14.461 2.393 1 98.62 151 ARG B N 1
ATOM 3648 C CA . ARG B 1 151 ? 8.414 -14.562 2.6 1 98.62 151 ARG B CA 1
ATOM 3649 C C . ARG B 1 151 ? 7.734 -15.242 1.415 1 98.62 151 ARG B C 1
ATOM 3651 O O . ARG B 1 151 ? 6.988 -14.602 0.669 1 98.62 151 ARG B O 1
ATOM 3658 N N . PRO B 1 152 ? 7.887 -16.484 1.316 1 98.88 152 PRO B N 1
ATOM 3659 C CA . PRO B 1 152 ? 7.566 -17.203 0.082 1 98.88 152 PRO B CA 1
ATOM 3660 C C . PRO B 1 152 ? 6.066 -17.234 -0.208 1 98.88 152 PRO B C 1
ATOM 3662 O O . PRO B 1 152 ? 5.258 -17.359 0.716 1 98.88 152 PRO B O 1
ATOM 3665 N N . PHE B 1 153 ? 5.699 -17.156 -1.448 1 98.88 153 PHE B N 1
ATOM 3666 C CA . PHE B 1 153 ? 4.332 -17.328 -1.93 1 98.88 153 PHE B CA 1
ATOM 3667 C C . PHE B 1 153 ? 4.32 -17.688 -3.41 1 98.88 153 PHE B C 1
ATOM 3669 O O . PHE B 1 153 ? 5.344 -17.578 -4.09 1 98.88 153 PHE B O 1
ATOM 3676 N N . PHE B 1 154 ? 3.215 -18.203 -3.902 1 98.94 154 PHE B N 1
ATOM 3677 C CA . PHE B 1 154 ? 3.027 -18.438 -5.328 1 98.94 154 PHE B CA 1
ATOM 3678 C C . PHE B 1 154 ? 2.533 -17.188 -6.027 1 98.94 154 PHE B C 1
ATOM 3680 O O . PHE B 1 154 ? 1.455 -16.672 -5.715 1 98.94 154 PHE B O 1
ATOM 3687 N N . GLY B 1 155 ? 3.268 -16.688 -6.98 1 98.75 155 GLY B N 1
ATOM 3688 C CA . GLY B 1 155 ? 2.855 -15.508 -7.719 1 98.75 155 GLY B CA 1
ATOM 3689 C C . GLY B 1 155 ? 1.636 -15.742 -8.594 1 98.75 155 GLY B C 1
ATOM 3690 O O . GLY B 1 155 ? 0.887 -14.805 -8.883 1 98.75 155 GLY B O 1
ATOM 3691 N N . ILE B 1 156 ? 1.514 -17.016 -9.016 1 98.88 156 ILE B N 1
ATOM 3692 C CA . ILE B 1 156 ? 0.413 -17.344 -9.914 1 98.88 156 ILE B CA 1
ATOM 3693 C C . ILE B 1 156 ? -0.497 -18.375 -9.258 1 98.88 156 ILE B C 1
ATOM 3695 O O . ILE B 1 156 ? -0.038 -19.453 -8.859 1 98.88 156 ILE B O 1
ATOM 3699 N N . LEU B 1 157 ? -1.678 -18.094 -9.055 1 98.88 157 LEU B N 1
ATOM 3700 C CA . LEU B 1 157 ? -2.83 -18.906 -8.688 1 98.88 157 LEU B CA 1
ATOM 3701 C C . LEU B 1 157 ? -4.008 -18.625 -9.617 1 98.88 157 LEU B C 1
ATOM 3703 O O . LEU B 1 157 ? -4.582 -17.547 -9.594 1 98.88 157 LEU B O 1
ATOM 3707 N N . GLY B 1 158 ? -4.328 -19.594 -10.453 1 98.69 158 GLY B N 1
ATOM 3708 C CA . GLY B 1 158 ? -5.348 -19.234 -11.422 1 98.69 158 GLY B CA 1
ATOM 3709 C C . GLY B 1 158 ? -6.09 -20.438 -11.984 1 98.69 158 GLY B C 1
ATOM 3710 O O . GLY B 1 158 ? -5.621 -21.578 -11.867 1 98.69 158 GLY B O 1
ATOM 3711 N N . VAL B 1 159 ? -7.234 -20.188 -12.555 1 98.69 159 VAL B N 1
ATOM 3712 C CA . VAL B 1 159 ? -8.07 -21.188 -13.203 1 98.69 159 VAL B CA 1
ATOM 3713 C C . VAL B 1 159 ? -8.094 -20.938 -14.711 1 98.69 159 VAL B C 1
ATOM 3715 O O . VAL B 1 159 ? -7.699 -19.875 -15.172 1 98.69 159 VAL B O 1
ATOM 3718 N N . ALA B 1 160 ? -8.516 -21.969 -15.422 1 98.5 160 ALA B N 1
ATOM 3719 C CA . ALA B 1 160 ? -8.695 -21.781 -16.859 1 98.5 160 ALA B CA 1
ATOM 3720 C C . ALA B 1 160 ? -10.016 -21.094 -17.172 1 98.5 160 ALA B C 1
ATOM 3722 O O . ALA B 1 160 ? -10.93 -21.094 -16.328 1 98.5 160 ALA B O 1
ATOM 3723 N N . SER B 1 161 ? -10.07 -20.484 -18.281 1 97.06 161 SER B N 1
ATOM 3724 C CA . SER B 1 161 ? -11.289 -19.891 -18.828 1 97.06 161 SER B CA 1
ATOM 3725 C C . SER B 1 161 ? -11.625 -20.5 -20.188 1 97.06 161 SER B C 1
ATOM 3727 O O . SER B 1 161 ? -10.93 -21.391 -20.672 1 97.06 161 SER B O 1
ATOM 3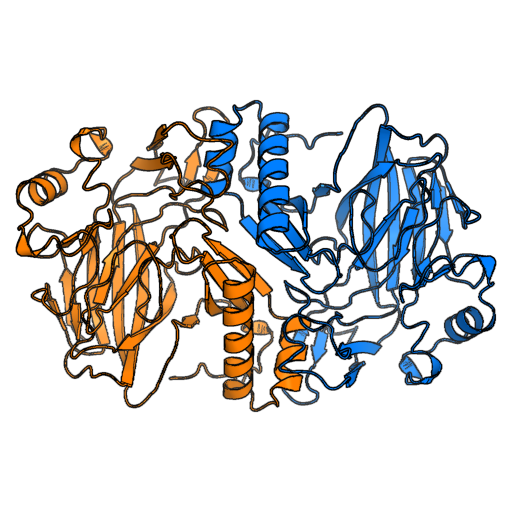729 N N . GLU B 1 162 ? -12.711 -20.031 -20.734 1 96.69 162 GLU B N 1
ATOM 3730 C CA . GLU B 1 162 ? -13.172 -20.594 -22 1 96.69 162 GLU B CA 1
ATOM 3731 C C . GLU B 1 162 ? -12.133 -20.406 -23.109 1 96.69 162 GLU B C 1
ATOM 3733 O O . GLU B 1 162 ? -12.008 -21.25 -24 1 96.69 162 GLU B O 1
ATOM 3738 N N . THR B 1 163 ? -11.477 -19.266 -23.031 1 95.81 163 THR B N 1
ATOM 3739 C CA . THR B 1 163 ? -10.391 -19 -23.969 1 95.81 163 THR B CA 1
ATOM 3740 C C . THR B 1 163 ? -9.047 -19.016 -23.25 1 95.81 163 THR B C 1
ATOM 3742 O O . THR B 1 163 ? -8.953 -18.672 -22.078 1 95.81 163 THR B O 1
ATOM 3745 N N . SER B 1 164 ? -8.039 -19.484 -24 1 95.81 164 SER B N 1
ATOM 3746 C CA . SER B 1 164 ? -6.695 -19.5 -23.438 1 95.81 164 SER B CA 1
ATOM 3747 C C . SER B 1 164 ? -6.246 -18.094 -23.031 1 95.81 164 SER B C 1
ATOM 3749 O O . SER B 1 164 ? -6.535 -17.125 -23.734 1 95.81 164 SER B O 1
ATOM 3751 N N . GLN B 1 165 ? -5.59 -18.062 -21.906 1 96.06 165 GLN B N 1
ATOM 3752 C CA . GLN B 1 165 ? -5.066 -16.797 -21.375 1 96.06 165 GLN B CA 1
ATOM 3753 C C . GLN B 1 165 ? -3.559 -16.891 -21.172 1 96.06 165 GLN B C 1
ATOM 3755 O O . GLN B 1 165 ? -3.041 -17.922 -20.75 1 96.06 165 GLN B O 1
ATOM 3760 N N . SER B 1 166 ? -2.842 -15.773 -21.516 1 97.81 166 SER B N 1
ATOM 3761 C CA . SER B 1 166 ? -1.428 -15.656 -21.172 1 97.81 166 SER B CA 1
ATOM 3762 C C . SER B 1 166 ? -1.217 -15.727 -19.672 1 97.81 166 SER B C 1
ATOM 3764 O O . SER B 1 166 ? -2.08 -15.305 -18.891 1 97.81 166 SER B O 1
ATOM 3766 N N . SER B 1 167 ? -0.092 -16.266 -19.25 1 97.94 167 SER B N 1
ATOM 3767 C CA . SER B 1 167 ? 0.228 -16.312 -17.828 1 97.94 167 SER B CA 1
ATOM 3768 C C . SER B 1 167 ? 0.711 -14.953 -17.328 1 97.94 167 SER B C 1
ATOM 3770 O O . SER B 1 167 ? 0.983 -14.789 -16.141 1 97.94 167 SER B O 1
ATOM 3772 N N . ILE B 1 168 ? 0.805 -13.922 -18.172 1 98.19 168 ILE B N 1
ATOM 3773 C CA . ILE B 1 168 ? 1.412 -12.648 -17.781 1 98.19 168 ILE B CA 1
ATOM 3774 C C . ILE B 1 168 ? 0.402 -11.812 -17 1 98.19 168 ILE B C 1
ATOM 3776 O O . ILE B 1 168 ? 0.634 -11.469 -15.844 1 98.19 168 ILE B O 1
ATOM 3780 N N . PRO B 1 169 ? -0.691 -11.477 -17.578 1 98.06 169 PRO B N 1
ATOM 3781 C CA . PRO B 1 169 ? -1.578 -10.602 -16.812 1 98.06 169 PRO B CA 1
ATOM 3782 C C . PRO B 1 169 ? -2.48 -11.383 -15.852 1 98.06 169 PRO B C 1
ATOM 3784 O O . PRO B 1 169 ? -2.896 -12.5 -16.156 1 98.06 169 PRO B O 1
ATOM 3787 N N . PRO B 1 170 ? -2.811 -10.836 -14.727 1 97.88 170 PRO B N 1
ATOM 3788 C CA . PRO B 1 170 ? -3.906 -11.344 -13.906 1 97.88 170 PRO B CA 1
ATOM 3789 C C . PRO B 1 170 ? -5.281 -10.914 -14.414 1 97.88 170 PRO B C 1
ATOM 3791 O O . PRO B 1 170 ? -5.375 -10.023 -15.266 1 97.88 170 PRO B O 1
ATOM 3794 N N . GLY B 1 171 ? -6.25 -11.492 -13.922 1 96.25 171 GLY B N 1
ATOM 3795 C CA . GLY B 1 171 ? -7.629 -11.172 -14.25 1 96.25 171 GLY B CA 1
ATOM 3796 C C . GLY B 1 171 ? -8.633 -11.875 -13.359 1 96.25 171 GLY B C 1
ATOM 3797 O O . GLY B 1 171 ? -8.297 -12.305 -12.25 1 96.25 171 GLY B O 1
ATOM 3798 N N . VAL B 1 172 ? -9.828 -11.992 -13.844 1 94.94 172 VAL B N 1
ATOM 3799 C CA . VAL B 1 172 ? -10.906 -12.625 -13.102 1 94.94 172 VAL B CA 1
ATOM 3800 C C . VAL B 1 172 ? -10.539 -14.07 -12.781 1 94.94 172 VAL B C 1
ATOM 3802 O O . VAL B 1 172 ? -10.938 -14.609 -11.742 1 94.94 172 VAL B O 1
ATOM 3805 N N . TYR B 1 173 ? -9.656 -14.68 -13.539 1 97.12 173 TYR B N 1
ATOM 3806 C CA . TYR B 1 173 ? -9.25 -16.078 -13.391 1 97.12 173 TYR B CA 1
ATOM 3807 C C . TYR B 1 173 ? -8.102 -16.203 -12.398 1 97.12 173 TYR B C 1
ATOM 3809 O O . TYR B 1 173 ? -7.578 -17.312 -12.188 1 97.12 173 TYR B O 1
ATOM 3817 N N . GLY B 1 174 ? -7.75 -15.133 -11.734 1 98 174 GLY B N 1
ATOM 3818 C CA . GLY B 1 174 ? -6.539 -15.086 -10.93 1 98 174 GLY B CA 1
ATOM 3819 C C . GLY B 1 174 ? -5.281 -14.883 -11.75 1 98 174 GLY B C 1
ATOM 3820 O O . GLY B 1 174 ? -5.066 -13.797 -12.305 1 98 174 GLY B O 1
ATOM 3821 N N . GLY B 1 175 ? -4.629 -15.938 -11.906 1 98.19 175 GLY B N 1
ATOM 3822 C CA . GLY B 1 175 ? -3.424 -15.852 -12.711 1 98.19 175 GLY B CA 1
ATOM 3823 C C . GLY B 1 175 ? -2.26 -15.203 -11.977 1 98.19 175 GLY B C 1
ATOM 3824 O O . GLY B 1 175 ? -1.962 -15.562 -10.836 1 98.19 175 GLY B O 1
ATOM 3825 N N . ASN B 1 176 ? -1.508 -14.367 -12.688 1 98.56 176 ASN B N 1
ATOM 3826 C CA . ASN B 1 176 ? -0.292 -13.711 -12.219 1 98.56 176 ASN B CA 1
ATOM 3827 C C . ASN B 1 176 ? -0.608 -12.531 -11.297 1 98.56 176 ASN B C 1
ATOM 3829 O O . ASN B 1 176 ? -0.293 -11.391 -11.625 1 98.56 176 ASN B O 1
ATOM 3833 N N . ILE B 1 177 ? -1.08 -12.922 -10.117 1 98.5 177 ILE B N 1
ATOM 3834 C CA . ILE B 1 177 ? -1.555 -11.922 -9.164 1 98.5 177 ILE B CA 1
ATOM 3835 C C . ILE B 1 177 ? -0.364 -11.25 -8.484 1 98.5 177 ILE B C 1
ATOM 3837 O O . ILE B 1 177 ? -0.4 -10.047 -8.195 1 98.5 177 ILE B O 1
ATOM 3841 N N . ASP B 1 178 ? 0.645 -12.008 -8.141 1 98.81 178 ASP B N 1
ATOM 3842 C CA . ASP B 1 178 ? 1.871 -11.516 -7.523 1 98.81 178 ASP B CA 1
ATOM 3843 C C . ASP B 1 178 ? 1.564 -10.695 -6.273 1 98.81 178 ASP B C 1
ATOM 3845 O O . ASP B 1 178 ? 2.105 -9.602 -6.09 1 98.81 178 ASP B O 1
ATOM 3849 N N . ASN B 1 179 ? 0.644 -11.227 -5.477 1 98.69 179 ASN B N 1
ATOM 3850 C CA . ASN B 1 179 ? 0.302 -10.586 -4.211 1 98.69 179 ASN B CA 1
ATOM 3851 C C . ASN B 1 179 ? 1.062 -11.203 -3.043 1 98.69 179 ASN B C 1
ATOM 3853 O O . ASN B 1 179 ? 0.763 -12.328 -2.629 1 98.69 179 ASN B O 1
ATOM 3857 N N . PRO B 1 180 ? 1.983 -10.469 -2.457 1 98.31 180 PRO B N 1
ATOM 3858 C CA . PRO B 1 180 ? 2.852 -11.039 -1.428 1 98.31 180 PRO B CA 1
ATOM 3859 C C . PRO B 1 180 ? 2.098 -11.398 -0.15 1 98.31 180 PRO B C 1
ATOM 3861 O O . PRO B 1 180 ? 2.648 -12.062 0.733 1 98.31 180 PRO B O 1
ATOM 3864 N N . GLU B 1 181 ? 0.837 -11.016 -0.01 1 98 181 GLU B N 1
ATOM 3865 C CA . GLU B 1 181 ? 0.033 -11.352 1.16 1 98 181 GLU B CA 1
ATOM 3866 C C . GLU B 1 181 ? -0.363 -12.828 1.15 1 98 181 GLU B C 1
ATOM 3868 O O . GLU B 1 181 ? -0.743 -13.383 2.184 1 98 181 GLU B O 1
ATOM 3873 N N . LEU B 1 182 ? -0.278 -13.438 0.014 1 98.5 182 LEU B N 1
ATOM 3874 C CA . LEU B 1 182 ? -0.81 -14.789 -0.138 1 98.5 182 LEU B CA 1
ATOM 3875 C C . LEU B 1 182 ? 0.231 -15.836 0.258 1 98.5 182 LEU B C 1
ATOM 3877 O O . LEU B 1 182 ? 0.568 -16.719 -0.538 1 98.5 182 LEU B O 1
ATOM 3881 N N . GLN B 1 183 ? 0.601 -15.766 1.515 1 98.69 183 GLN B N 1
ATOM 3882 C CA . GLN B 1 183 ? 1.566 -16.688 2.107 1 98.69 183 GLN B CA 1
ATOM 3883 C C . GLN B 1 183 ? 0.865 -17.859 2.77 1 98.69 183 GLN B C 1
ATOM 3885 O O . GLN B 1 183 ? -0.366 -17.938 2.773 1 98.69 183 GLN B O 1
ATOM 3890 N N . ALA B 1 184 ? 1.751 -18.812 3.25 1 98.81 184 ALA B N 1
ATOM 3891 C CA . ALA B 1 184 ? 1.193 -19.922 4.012 1 98.81 184 ALA B CA 1
ATOM 3892 C C . ALA B 1 184 ? 0.287 -19.422 5.133 1 98.81 184 ALA B C 1
ATOM 3894 O O . ALA B 1 184 ? 0.614 -18.453 5.816 1 98.81 184 ALA B O 1
ATOM 3895 N N . GLY B 1 185 ? -0.866 -20.047 5.262 1 98.62 185 GLY B N 1
ATOM 3896 C CA . GLY B 1 185 ? -1.857 -19.656 6.246 1 98.62 185 GLY B CA 1
ATOM 3897 C C . GLY B 1 185 ? -2.994 -18.844 5.652 1 98.62 185 GLY B C 1
ATOM 3898 O O . GLY B 1 185 ? -4.035 -18.656 6.289 1 98.62 185 GLY B O 1
ATOM 3899 N N . SER B 1 186 ? -2.848 -18.406 4.449 1 98.38 186 SER B N 1
ATOM 3900 C CA . SER B 1 186 ? -3.893 -17.641 3.768 1 98.38 186 SER B CA 1
ATOM 3901 C C . SER B 1 186 ? -4.73 -18.547 2.869 1 98.38 186 SER B C 1
ATOM 3903 O O . SER B 1 186 ? -4.422 -19.734 2.705 1 98.38 186 SER B O 1
ATOM 3905 N N . ARG B 1 187 ? -5.816 -18.047 2.406 1 98 187 ARG B N 1
ATOM 3906 C CA . ARG B 1 187 ? -6.629 -18.719 1.391 1 98 187 ARG B CA 1
ATOM 3907 C C . ARG B 1 187 ? -7.105 -17.719 0.338 1 98 187 ARG B C 1
ATOM 3909 O O . ARG B 1 187 ? -7.281 -16.531 0.629 1 98 187 ARG B O 1
ATOM 3916 N N . ILE B 1 188 ? -7.246 -18.219 -0.858 1 98.44 188 ILE B N 1
ATOM 3917 C CA . ILE B 1 188 ? -7.742 -17.406 -1.966 1 98.44 188 ILE B CA 1
ATOM 3918 C C . ILE B 1 188 ? -9 -18.062 -2.547 1 98.44 188 ILE B C 1
ATOM 3920 O O . ILE B 1 188 ? -9.148 -19.281 -2.521 1 98.44 188 ILE B O 1
ATOM 3924 N N . PHE B 1 189 ? -9.891 -17.219 -3.004 1 97.81 189 PHE B N 1
ATOM 3925 C CA . PHE B 1 189 ? -11.141 -17.625 -3.635 1 97.81 189 PHE B CA 1
ATOM 3926 C C . PHE B 1 189 ? -11.164 -17.219 -5.102 1 97.81 189 PHE B C 1
ATOM 3928 O O . PHE B 1 189 ? -10.984 -16.047 -5.43 1 97.81 189 PHE B O 1
ATOM 3935 N N . LEU B 1 190 ? -11.391 -18.172 -5.941 1 97.62 190 LEU B N 1
ATOM 3936 C CA . LEU B 1 190 ? -11.414 -17.953 -7.387 1 97.62 190 LEU B CA 1
ATOM 3937 C C . LEU B 1 190 ? -12.727 -18.453 -7.988 1 97.62 190 LEU B C 1
ATOM 3939 O O . LEU B 1 190 ? -13.266 -19.469 -7.555 1 97.62 190 LEU B O 1
ATOM 3943 N N . PRO B 1 191 ? -13.188 -17.781 -8.969 1 96.25 191 PRO B N 1
ATOM 3944 C CA . PRO B 1 191 ? -14.383 -18.281 -9.656 1 96.25 191 PRO B CA 1
ATOM 3945 C C . PRO B 1 191 ? -14.086 -19.5 -10.539 1 96.25 191 PRO B C 1
ATOM 3947 O O . PRO B 1 191 ? -12.992 -19.609 -11.086 1 96.25 191 PRO B O 1
ATOM 3950 N N . VAL B 1 192 ? -15.047 -20.344 -10.617 1 96.81 192 VAL B N 1
ATOM 3951 C CA . VAL B 1 192 ? -14.961 -21.406 -11.625 1 96.81 192 VAL B CA 1
ATOM 3952 C C . VAL B 1 192 ? -15.484 -20.891 -12.961 1 96.81 192 VAL B C 1
ATOM 3954 O O . VAL B 1 192 ? -16.625 -20.438 -13.055 1 96.81 192 VAL B O 1
ATOM 3957 N N . LEU B 1 193 ? -14.641 -20.969 -14 1 96.75 193 LEU B N 1
ATOM 3958 C CA . LEU B 1 193 ? -15.008 -20.359 -15.273 1 96.75 193 LEU B CA 1
ATOM 3959 C C . LEU B 1 193 ? -15.281 -21.438 -16.328 1 96.75 193 LEU B C 1
ATOM 3961 O O . LEU B 1 193 ? -15.93 -21.156 -17.344 1 96.75 193 LEU B O 1
ATOM 3965 N N . VAL B 1 194 ? -14.742 -22.641 -16.156 1 98.06 194 VAL B N 1
ATOM 3966 C CA . VAL B 1 194 ? -15.008 -23.812 -16.984 1 98.06 194 VAL B CA 1
ATOM 3967 C C . VAL B 1 194 ? -15.219 -25.031 -16.094 1 98.06 194 VAL B C 1
ATOM 3969 O O . VAL B 1 194 ? -14.781 -25.062 -14.938 1 98.06 194 VAL B O 1
ATOM 3972 N N . PRO B 1 195 ? -15.875 -26.078 -16.594 1 98.12 195 PRO B N 1
ATOM 3973 C CA . PRO B 1 195 ? -16.062 -27.281 -15.773 1 98.12 195 PRO B CA 1
ATOM 3974 C C . PRO B 1 195 ? -14.742 -27.812 -15.211 1 98.12 195 PRO B C 1
ATOM 3976 O O . PRO B 1 195 ? -13.75 -27.906 -15.93 1 98.12 195 PRO B O 1
ATOM 3979 N N . GLY B 1 196 ? -14.758 -28.047 -13.906 1 98.44 196 GLY B N 1
ATOM 3980 C CA . GLY B 1 196 ? -13.594 -28.578 -13.227 1 98.44 196 GLY B CA 1
ATOM 3981 C C . GLY B 1 196 ? -12.656 -27.5 -12.719 1 98.44 196 GLY B C 1
ATOM 3982 O O . GLY B 1 196 ? -11.781 -27.781 -11.883 1 98.44 196 GLY B O 1
ATOM 3983 N N . GLY B 1 197 ? -12.773 -26.266 -13.234 1 98.31 197 GLY B N 1
ATOM 3984 C CA . GLY B 1 197 ? -11.992 -25.125 -12.773 1 98.31 197 GLY B CA 1
ATOM 3985 C C . GLY B 1 197 ? -10.602 -25.078 -13.383 1 98.31 197 GLY B C 1
ATOM 3986 O O . GLY B 1 197 ? -10.109 -24 -13.719 1 98.31 197 GLY B O 1
ATOM 3987 N N . LEU B 1 198 ? -10 -26.344 -13.438 1 98.88 198 LEU B N 1
ATOM 3988 C CA . LEU B 1 198 ? -8.672 -26.469 -14.023 1 98.88 198 LEU B CA 1
ATOM 3989 C C . LEU B 1 198 ? -7.699 -25.469 -13.398 1 98.88 198 LEU B C 1
ATOM 3991 O O . LEU B 1 198 ? -7.113 -24.656 -14.109 1 98.88 198 LEU B O 1
ATOM 3995 N N . PHE B 1 199 ? -7.449 -25.656 -12.156 1 98.94 199 PHE B N 1
ATOM 3996 C CA . PHE B 1 199 ? -6.605 -24.766 -11.359 1 98.94 199 PHE B CA 1
ATOM 3997 C C . PHE B 1 199 ? -5.129 -25.094 -11.57 1 98.94 199 PHE B C 1
ATOM 3999 O O . PHE B 1 199 ? -4.75 -26.266 -11.617 1 98.94 199 PHE B O 1
ATOM 4006 N N . SER B 1 200 ? -4.277 -24.094 -11.758 1 98.94 200 SER B N 1
ATOM 4007 C CA . SER B 1 200 ? -2.826 -24.219 -11.828 1 98.94 200 SER B CA 1
ATOM 4008 C C . SER B 1 200 ? -2.139 -23.188 -10.945 1 98.94 200 SER B C 1
ATOM 4010 O O . SER B 1 200 ? -2.717 -22.141 -10.641 1 98.94 200 SER B O 1
ATOM 4012 N N . LEU B 1 201 ? -0.959 -23.5 -10.492 1 98.88 201 LEU B N 1
ATOM 4013 C CA . LEU B 1 201 ? -0.192 -22.578 -9.672 1 98.88 201 LEU B CA 1
ATOM 4014 C C . LEU B 1 201 ? 1.299 -22.688 -9.977 1 98.88 201 LEU B C 1
ATOM 4016 O O . LEU B 1 201 ? 1.752 -23.688 -10.531 1 98.88 201 LEU B O 1
ATOM 4020 N N . GLY B 1 202 ? 2.043 -21.703 -9.648 1 98.75 202 GLY B N 1
ATOM 4021 C CA . GLY B 1 202 ? 3.488 -21.656 -9.805 1 98.75 202 GLY B CA 1
ATOM 4022 C C . GLY B 1 202 ? 4.059 -20.266 -9.656 1 98.75 202 GLY B C 1
ATOM 4023 O O . GLY B 1 202 ? 3.59 -19.484 -8.82 1 98.75 202 GLY B O 1
ATOM 4024 N N . ASP B 1 203 ? 5.223 -20.078 -10.344 1 98.56 203 ASP B N 1
ATOM 4025 C CA . ASP B 1 203 ? 5.914 -18.797 -10.281 1 98.56 203 ASP B CA 1
ATOM 4026 C C . ASP B 1 203 ? 6.25 -18.422 -8.836 1 98.56 203 ASP B C 1
ATOM 4028 O O . ASP B 1 203 ? 5.84 -17.375 -8.344 1 98.56 203 ASP B O 1
ATOM 4032 N N . GLY B 1 204 ? 7.031 -19.25 -8.211 1 98.81 204 GLY B N 1
ATOM 4033 C CA . GLY B 1 204 ? 7.375 -19.078 -6.812 1 98.81 204 GLY B CA 1
ATOM 4034 C C . GLY B 1 204 ? 8.203 -17.828 -6.555 1 98.81 204 GLY B C 1
ATOM 4035 O O . GLY B 1 204 ? 9.242 -17.625 -7.188 1 98.81 204 GLY B O 1
ATOM 4036 N N . HIS B 1 205 ? 7.727 -16.984 -5.621 1 98.94 205 HIS B N 1
ATOM 4037 C CA . HIS B 1 205 ? 8.43 -15.797 -5.148 1 98.94 205 HIS B CA 1
ATOM 4038 C C . HIS B 1 205 ? 8.992 -16.016 -3.748 1 98.94 205 HIS B C 1
ATOM 4040 O O . HIS B 1 205 ? 8.234 -16.125 -2.781 1 98.94 205 HIS B O 1
ATOM 4046 N N . ALA B 1 206 ? 10.344 -16.016 -3.682 1 98.88 206 ALA B N 1
ATOM 4047 C CA . ALA B 1 206 ? 10.945 -16.125 -2.355 1 98.88 206 ALA B CA 1
ATOM 4048 C C . ALA B 1 206 ? 10.812 -14.828 -1.571 1 98.88 206 ALA B C 1
ATOM 4050 O O . ALA B 1 206 ? 10.656 -14.844 -0.348 1 98.88 206 ALA B O 1
ATOM 4051 N N . ALA B 1 207 ? 10.906 -13.773 -2.238 1 98.81 207 ALA B N 1
ATOM 4052 C CA . ALA B 1 207 ? 10.711 -12.438 -1.682 1 98.81 207 ALA B CA 1
ATOM 4053 C C . ALA B 1 207 ? 10.273 -11.453 -2.762 1 98.81 207 ALA B C 1
ATOM 4055 O O . ALA B 1 207 ? 10.727 -11.531 -3.904 1 98.81 207 ALA B O 1
ATOM 4056 N N . GLN B 1 208 ? 9.43 -10.602 -2.4 1 98.81 208 GLN B N 1
ATOM 4057 C CA . GLN B 1 208 ? 8.922 -9.578 -3.305 1 98.81 208 GLN B CA 1
ATOM 4058 C C . GLN B 1 208 ? 8.555 -8.305 -2.541 1 98.81 208 GLN B C 1
ATOM 4060 O O . GLN B 1 208 ? 7.934 -8.375 -1.477 1 98.81 208 GLN B O 1
ATOM 4065 N N . GLY B 1 209 ? 9.023 -7.207 -2.963 1 98.12 209 GLY B N 1
ATOM 4066 C CA . GLY B 1 209 ? 8.508 -5.938 -2.477 1 98.12 209 GLY B CA 1
ATOM 4067 C C . GLY B 1 209 ? 7.145 -5.59 -3.037 1 98.12 209 GLY B C 1
ATOM 4068 O O . GLY B 1 209 ? 6.719 -6.16 -4.043 1 98.12 209 GLY B O 1
ATOM 4069 N N . GLY B 1 210 ? 6.426 -4.625 -2.336 1 96.12 210 GLY B N 1
ATOM 4070 C CA . GLY B 1 210 ? 5.168 -4.117 -2.867 1 96.12 210 GLY B CA 1
ATOM 4071 C C . GLY B 1 210 ? 5.336 -3.346 -4.16 1 96.12 210 GLY B C 1
ATOM 4072 O O . GLY B 1 210 ? 5.949 -2.273 -4.176 1 96.12 210 GLY B O 1
ATOM 4073 N N . GLY B 1 211 ? 4.773 -3.861 -5.227 1 97.38 211 GLY B N 1
ATOM 4074 C CA . GLY B 1 211 ? 4.906 -3.248 -6.539 1 97.38 211 GLY B CA 1
ATOM 4075 C C . GLY B 1 211 ? 5.605 -4.141 -7.547 1 97.38 211 GLY B C 1
ATOM 4076 O O . GLY B 1 211 ? 5.324 -4.066 -8.742 1 97.38 211 GLY B O 1
ATOM 4077 N N . GLU B 1 212 ? 6.617 -5.012 -7.074 1 98.62 212 GLU B N 1
ATOM 4078 C CA . GLU B 1 212 ? 7.438 -5.82 -7.969 1 98.62 212 GLU B CA 1
ATOM 4079 C C . GLU B 1 212 ? 7.938 -4.996 -9.156 1 98.62 212 GLU B C 1
ATOM 4081 O O . GLU B 1 212 ? 7.645 -5.316 -10.305 1 98.62 212 GLU B O 1
ATOM 4086 N N . VAL B 1 213 ? 8.805 -4.156 -8.93 1 98.81 213 VAL B N 1
ATOM 4087 C CA . VAL B 1 213 ? 8.891 -2.971 -9.773 1 98.81 213 VAL B CA 1
ATOM 4088 C C . VAL B 1 213 ? 9.812 -3.256 -10.961 1 98.81 213 VAL B C 1
ATOM 4090 O O . VAL B 1 213 ? 9.695 -2.613 -12.008 1 98.81 213 VAL B O 1
ATOM 4093 N N . ASN B 1 214 ? 10.742 -4.191 -10.828 1 98.5 214 ASN B N 1
ATOM 4094 C CA . ASN B 1 214 ? 11.695 -4.367 -11.922 1 98.5 214 ASN B CA 1
ATOM 4095 C C . ASN B 1 214 ? 11.383 -5.625 -12.727 1 98.5 214 ASN B C 1
ATOM 4097 O O . ASN B 1 214 ? 12.273 -6.191 -13.367 1 98.5 214 ASN B O 1
ATOM 4101 N N . THR B 1 215 ? 10.195 -6.215 -12.578 1 97.69 215 THR B N 1
ATOM 4102 C CA . THR B 1 215 ? 9.648 -7.277 -13.406 1 97.69 215 THR B CA 1
ATOM 4103 C C . THR B 1 215 ? 9.523 -8.578 -12.617 1 97.69 215 THR B C 1
ATOM 4105 O O . THR B 1 215 ? 8.547 -9.312 -12.766 1 97.69 215 THR B O 1
ATOM 4108 N N . THR B 1 216 ? 10.477 -8.914 -11.836 1 98.44 216 THR B N 1
ATOM 4109 C CA . THR B 1 216 ? 10.367 -10.172 -11.102 1 98.44 216 THR B CA 1
ATOM 4110 C C . THR B 1 216 ? 10.688 -9.961 -9.625 1 98.44 216 THR B C 1
ATOM 4112 O O . THR B 1 216 ? 11.352 -8.992 -9.258 1 98.44 216 THR B O 1
ATOM 4115 N N . ALA B 1 217 ? 10.188 -10.914 -8.836 1 98.75 217 ALA B N 1
ATOM 4116 C CA . ALA B 1 217 ? 10.625 -11.133 -7.457 1 98.75 217 ALA B CA 1
ATOM 4117 C C . ALA B 1 217 ? 11.93 -11.922 -7.41 1 98.75 217 ALA B C 1
ATOM 4119 O O . ALA B 1 217 ? 12.695 -11.922 -8.375 1 98.75 217 ALA B O 1
ATOM 4120 N N . ILE B 1 218 ? 12.305 -12.398 -6.227 1 98.88 218 ILE B N 1
ATOM 4121 C CA . ILE B 1 218 ? 13.227 -13.531 -6.238 1 98.88 218 ILE B CA 1
ATOM 4122 C C . ILE B 1 218 ? 12.469 -14.812 -6.602 1 98.88 218 ILE B C 1
ATOM 4124 O O . ILE B 1 218 ? 11.852 -15.438 -5.738 1 98.88 218 ILE B O 1
ATOM 4128 N N . GLU B 1 219 ? 12.578 -15.141 -7.871 1 98.69 219 GLU B N 1
ATOM 4129 C CA . GLU B 1 219 ? 11.852 -16.312 -8.367 1 98.69 219 GLU B CA 1
ATOM 4130 C C . GLU B 1 219 ? 12.633 -17.594 -8.094 1 98.69 219 GLU B C 1
ATOM 4132 O O . GLU B 1 219 ? 13.844 -17.641 -8.297 1 98.69 219 GLU B O 1
ATOM 4137 N N . THR B 1 220 ? 11.938 -18.562 -7.621 1 98.62 220 THR B N 1
ATOM 4138 C CA . THR B 1 220 ? 12.586 -19.844 -7.41 1 98.62 220 THR B CA 1
ATOM 4139 C C . THR B 1 220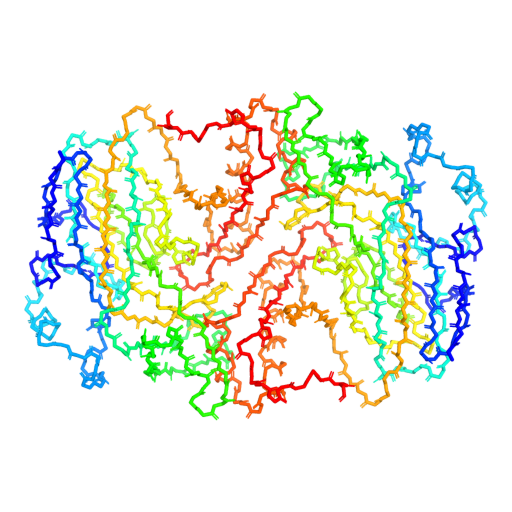 ? 11.547 -20.969 -7.406 1 98.62 220 THR B C 1
ATOM 4141 O O . THR B 1 220 ? 10.344 -20.719 -7.41 1 98.62 220 THR B O 1
ATOM 4144 N N . SER B 1 221 ? 12.031 -22.188 -7.57 1 98.44 221 SER B N 1
ATOM 4145 C CA . SER B 1 221 ? 11.172 -23.359 -7.457 1 98.44 221 SER B CA 1
ATOM 4146 C C . SER B 1 221 ? 10.656 -23.531 -6.031 1 98.44 221 SER B C 1
ATOM 4148 O O . SER B 1 221 ? 11.375 -23.281 -5.066 1 98.44 221 SER B O 1
ATOM 4150 N N . MET B 1 222 ? 9.367 -23.953 -5.938 1 98.44 222 MET B N 1
ATOM 4151 C CA . MET B 1 222 ? 8.711 -23.984 -4.637 1 98.44 222 MET B CA 1
ATOM 4152 C C . MET B 1 222 ? 8.008 -25.312 -4.41 1 98.44 222 MET B C 1
ATOM 4154 O O . MET B 1 222 ? 7.578 -25.969 -5.363 1 98.44 222 MET B O 1
ATOM 4158 N N . ASN B 1 223 ? 7.957 -25.688 -3.193 1 98.62 223 ASN B N 1
ATOM 4159 C CA . ASN B 1 223 ? 7.039 -26.719 -2.703 1 98.62 223 ASN B CA 1
ATOM 4160 C C . ASN B 1 223 ? 5.918 -26.109 -1.864 1 98.62 223 ASN B C 1
ATOM 4162 O O . ASN B 1 223 ? 6.066 -25.016 -1.321 1 98.62 223 ASN B O 1
ATOM 4166 N N . GLY B 1 224 ? 4.832 -26.766 -1.877 1 98.62 224 GLY B N 1
ATOM 4167 C CA . GLY B 1 224 ? 3.734 -26.312 -1.034 1 98.62 224 GLY B CA 1
ATOM 4168 C C . GLY B 1 224 ? 2.703 -27.406 -0.769 1 98.62 224 GLY B C 1
ATOM 4169 O O . GLY B 1 224 ? 2.773 -28.484 -1.347 1 98.62 224 GLY B O 1
ATOM 4170 N N . THR B 1 225 ? 1.876 -27.141 0.161 1 98.88 225 THR B N 1
ATOM 4171 C CA . THR B 1 225 ? 0.672 -27.922 0.412 1 98.88 225 THR B CA 1
ATOM 4172 C C . THR B 1 225 ? -0.573 -27.047 0.33 1 98.88 225 THR B C 1
ATOM 4174 O O . THR B 1 225 ? -0.629 -25.984 0.949 1 98.88 225 THR B O 1
ATOM 4177 N N . ILE B 1 226 ? -1.54 -27.531 -0.417 1 98.88 226 ILE B N 1
ATOM 4178 C CA . ILE B 1 226 ? -2.779 -26.781 -0.556 1 98.88 226 ILE B CA 1
ATOM 4179 C C . ILE B 1 226 ? -3.975 -27.703 -0.316 1 98.88 226 ILE B C 1
ATOM 4181 O O . ILE B 1 226 ? -3.861 -28.922 -0.443 1 98.88 226 ILE B O 1
ATOM 4185 N N . LYS B 1 227 ? -4.996 -27.141 0.114 1 98.81 227 LYS B N 1
ATOM 4186 C CA . LYS B 1 227 ? -6.316 -27.766 0.186 1 98.81 227 LYS B CA 1
ATOM 4187 C C . LYS B 1 227 ? -7.336 -26.984 -0.643 1 98.81 227 LYS B C 1
ATOM 4189 O O . LYS B 1 227 ? -7.352 -25.75 -0.621 1 98.81 227 LYS B O 1
ATOM 4194 N N . ILE B 1 228 ? -8.195 -27.703 -1.39 1 98.75 228 ILE B N 1
ATOM 4195 C CA . ILE B 1 228 ? -9.148 -27.031 -2.26 1 98.75 228 ILE B CA 1
ATOM 4196 C C . ILE B 1 228 ? -10.57 -27.391 -1.845 1 98.75 228 ILE B C 1
ATOM 4198 O O . ILE B 1 228 ? -10.914 -28.578 -1.756 1 98.75 228 ILE B O 1
ATOM 4202 N N . ILE B 1 229 ? -11.359 -26.422 -1.567 1 97.94 229 ILE B N 1
ATOM 4203 C CA . ILE B 1 229 ? -12.766 -26.578 -1.22 1 97.94 229 ILE B CA 1
ATOM 4204 C C . ILE B 1 229 ? -13.641 -25.953 -2.301 1 97.94 229 ILE B C 1
ATOM 4206 O O . ILE B 1 229 ? -13.406 -24.828 -2.727 1 97.94 229 ILE B O 1
ATOM 4210 N N . LEU B 1 230 ? -14.602 -26.703 -2.752 1 97.25 230 LEU B N 1
ATOM 4211 C CA . LEU B 1 230 ? -15.562 -26.234 -3.736 1 97.25 230 LEU B CA 1
ATOM 4212 C C . LEU B 1 230 ? -16.812 -25.672 -3.055 1 97.25 230 LEU B C 1
ATOM 4214 O O . LEU B 1 230 ? -17.438 -26.359 -2.246 1 97.25 230 LEU B O 1
ATOM 4218 N N . HIS B 1 231 ? -17.078 -24.391 -3.289 1 96.06 231 HIS B N 1
ATOM 4219 C CA . HIS B 1 231 ? -18.328 -23.766 -2.838 1 96.06 231 HIS B CA 1
ATOM 4220 C C . HIS B 1 231 ? -19.328 -23.656 -3.977 1 96.06 231 HIS B C 1
ATOM 4222 O O . HIS B 1 231 ? -19.031 -23.062 -5.016 1 96.06 231 HIS B O 1
ATOM 4228 N N . LYS B 1 232 ? -20.547 -24.062 -3.693 1 93.56 232 LYS B N 1
ATOM 4229 C CA . LYS B 1 232 ? -21.578 -24.078 -4.727 1 93.56 232 LYS B CA 1
ATOM 4230 C C . LYS B 1 232 ? -22.453 -22.828 -4.641 1 93.56 232 LYS B C 1
ATOM 4232 O O . LYS B 1 232 ? -22.625 -22.266 -3.562 1 93.56 232 LYS B O 1
ATOM 4237 N N . ASN B 1 233 ? -23.047 -22.391 -5.766 1 80.12 233 ASN B N 1
ATOM 4238 C CA . ASN B 1 233 ? -24.062 -21.359 -5.922 1 80.12 233 ASN B CA 1
ATOM 4239 C C . ASN B 1 233 ? -23.641 -20.047 -5.289 1 80.12 233 ASN B C 1
ATOM 4241 O O . ASN B 1 233 ? -24.422 -19.422 -4.566 1 80.12 233 ASN B O 1
ATOM 4245 N N . CYS B 1 234 ? -22.438 -19.719 -5.414 1 77.12 234 CYS B N 1
ATOM 4246 C CA . CYS B 1 234 ? -21.891 -18.422 -5.004 1 77.12 234 CYS B CA 1
ATOM 4247 C C . CYS B 1 234 ? -21.078 -17.797 -6.129 1 77.12 234 CYS B C 1
ATOM 4249 O O . CYS B 1 234 ? -20.469 -18.5 -6.922 1 77.12 234 CYS B O 1
ATOM 4251 N N . SER B 1 235 ? -21.344 -16.516 -6.316 1 75.19 235 SER B N 1
ATOM 4252 C CA . SER B 1 235 ? -20.625 -15.883 -7.418 1 75.19 235 SER B CA 1
ATOM 4253 C C . SER B 1 235 ? -19.562 -14.914 -6.91 1 75.19 235 SER B C 1
ATOM 4255 O O . SER B 1 235 ? -19.703 -14.352 -5.82 1 75.19 235 SER B O 1
ATOM 4257 N N . LEU B 1 236 ? -18.438 -14.977 -7.574 1 84.69 236 LEU B N 1
ATOM 4258 C CA . LEU B 1 236 ? -17.312 -14.078 -7.332 1 84.69 236 LEU B CA 1
ATOM 4259 C C . LEU B 1 236 ? -16.781 -13.5 -8.641 1 84.69 236 LEU B C 1
ATOM 4261 O O . LEU B 1 236 ? -16.5 -14.242 -9.586 1 84.69 236 LEU B O 1
ATOM 4265 N N . ASP B 1 237 ? -16.703 -12.18 -8.719 1 80.44 237 ASP B N 1
ATOM 4266 C CA . ASP B 1 237 ? -16.297 -11.531 -9.969 1 80.44 237 ASP B CA 1
ATOM 4267 C C . ASP B 1 237 ? -14.789 -11.375 -10.039 1 80.44 237 ASP B C 1
ATOM 4269 O O . ASP B 1 237 ? -14.227 -11.234 -11.125 1 80.44 237 ASP B O 1
ATOM 4273 N N . VAL B 1 238 ? -14.188 -11.273 -8.961 1 84.69 238 VAL B N 1
ATOM 4274 C CA . VAL B 1 238 ? -12.734 -11.125 -8.906 1 84.69 238 VAL B CA 1
ATOM 4275 C C . VAL B 1 238 ? -12.188 -11.867 -7.691 1 84.69 238 VAL B C 1
ATOM 4277 O O . VAL B 1 238 ? -12.906 -12.109 -6.723 1 84.69 238 VAL B O 1
ATOM 4280 N N . PRO B 1 239 ? -10.906 -12.289 -7.793 1 95.19 239 PRO B N 1
ATOM 4281 C CA . PRO B 1 239 ? -10.32 -13.031 -6.676 1 95.19 239 PRO B CA 1
ATOM 4282 C C . PRO B 1 239 ? -10.453 -12.297 -5.344 1 95.19 239 PRO B C 1
ATOM 4284 O O . PRO B 1 239 ? -10.398 -11.062 -5.305 1 95.19 239 PRO B O 1
ATOM 4287 N N . LEU B 1 240 ? -10.742 -12.984 -4.344 1 96.81 240 LEU B N 1
ATOM 4288 C CA . LEU B 1 240 ? -10.805 -12.57 -2.945 1 96.81 240 LEU B CA 1
ATOM 4289 C C . LEU B 1 240 ? -9.875 -13.422 -2.088 1 96.81 240 LEU B C 1
ATOM 4291 O O . LEU B 1 240 ? -9.617 -14.586 -2.412 1 96.81 240 LEU B O 1
ATOM 4295 N N . ALA B 1 241 ? -9.281 -12.859 -1.097 1 97.75 241 ALA B N 1
ATOM 4296 C CA . ALA B 1 241 ? -8.398 -13.656 -0.244 1 97.75 241 ALA B CA 1
ATOM 4297 C C . ALA B 1 241 ? -8.586 -13.297 1.226 1 97.75 241 ALA B C 1
ATOM 4299 O O . ALA B 1 241 ? -9.273 -12.32 1.55 1 97.75 241 ALA B O 1
ATOM 4300 N N . GLU B 1 242 ? -8.117 -14.141 2.031 1 97.19 242 GLU B N 1
ATOM 4301 C CA . GLU B 1 242 ? -8.141 -13.969 3.48 1 97.19 242 GLU B CA 1
ATOM 4302 C C . GLU B 1 242 ? -6.832 -14.43 4.113 1 97.19 242 GLU B C 1
ATOM 4304 O O . GLU B 1 242 ? -6.332 -15.516 3.797 1 97.19 242 GLU B O 1
ATOM 4309 N N . THR B 1 243 ? -6.227 -13.57 4.859 1 97.44 243 THR B N 1
ATOM 4310 C CA . THR B 1 243 ? -5.066 -13.914 5.676 1 97.44 243 THR B CA 1
ATOM 4311 C C . THR B 1 243 ? -5.465 -14.047 7.145 1 97.44 243 THR B C 1
ATOM 4313 O O . THR B 1 243 ? -6.645 -13.945 7.488 1 97.44 243 THR B O 1
ATOM 4316 N N . ALA B 1 244 ? -4.465 -14.305 8 1 96.06 244 ALA B N 1
ATOM 4317 C CA . ALA B 1 244 ? -4.746 -14.406 9.438 1 96.06 244 ALA B CA 1
ATOM 4318 C C . ALA B 1 244 ? -5.277 -13.086 9.984 1 96.06 244 ALA B C 1
ATOM 4320 O O . ALA B 1 244 ? -6.109 -13.078 10.898 1 96.06 244 ALA B O 1
ATOM 4321 N N . THR B 1 245 ? -4.945 -11.992 9.312 1 96.88 245 THR B N 1
ATOM 4322 C CA . THR B 1 245 ? -5.238 -10.703 9.93 1 96.88 245 THR B CA 1
ATOM 4323 C C . THR B 1 245 ? -6.188 -9.891 9.062 1 96.88 245 THR B C 1
ATOM 4325 O O . THR B 1 245 ? -6.836 -8.961 9.547 1 96.88 245 THR B O 1
ATOM 4328 N N . ASP B 1 246 ? -6.301 -10.266 7.805 1 97.69 246 ASP B N 1
ATOM 4329 C CA . ASP B 1 246 ? -7.012 -9.352 6.918 1 97.69 246 ASP B CA 1
ATOM 4330 C C . ASP B 1 246 ? -7.875 -10.117 5.918 1 97.69 246 ASP B C 1
ATOM 4332 O O . ASP B 1 246 ? -7.578 -11.266 5.582 1 97.69 246 ASP B O 1
ATOM 4336 N N . ILE B 1 247 ? -8.938 -9.469 5.492 1 97.44 247 ILE B N 1
ATOM 4337 C CA . ILE B 1 247 ? -9.578 -9.789 4.219 1 97.44 247 ILE B CA 1
ATOM 4338 C C . ILE B 1 247 ? -8.93 -8.977 3.1 1 97.44 247 ILE B C 1
ATOM 4340 O O . ILE B 1 247 ? -8.734 -7.766 3.234 1 97.44 247 ILE B O 1
ATOM 4344 N N . ILE B 1 248 ? -8.609 -9.664 2.045 1 98.19 248 ILE B N 1
ATOM 4345 C CA . ILE B 1 248 ? -7.875 -9.031 0.958 1 98.19 248 ILE B CA 1
ATOM 4346 C C . ILE B 1 248 ? -8.758 -8.961 -0.288 1 98.19 248 ILE B C 1
ATOM 4348 O O . ILE B 1 248 ? -9.125 -9.992 -0.854 1 98.19 248 ILE B O 1
ATOM 4352 N N . THR B 1 249 ? -9.086 -7.742 -0.717 1 97.62 249 THR B N 1
ATOM 4353 C CA . THR B 1 249 ? -9.727 -7.531 -2.012 1 97.62 249 THR B CA 1
ATOM 4354 C C . THR B 1 249 ? -8.688 -7.156 -3.068 1 97.62 249 THR B C 1
ATOM 4356 O O . THR B 1 249 ? -7.652 -6.574 -2.75 1 97.62 249 THR B O 1
ATOM 4359 N N . MET B 1 250 ? -8.938 -7.52 -4.301 1 97.81 250 MET B N 1
ATOM 4360 C CA . MET B 1 250 ? -7.965 -7.281 -5.363 1 97.81 250 MET B CA 1
ATOM 4361 C C . MET B 1 250 ? -8.641 -6.668 -6.586 1 97.81 250 MET B C 1
ATOM 4363 O O . MET B 1 250 ? -9.789 -6.988 -6.895 1 97.81 250 MET B O 1
ATOM 4367 N N . GLY B 1 251 ? -7.934 -5.824 -7.23 1 97.88 251 GLY B N 1
ATOM 4368 C CA . GLY B 1 251 ? -8.344 -5.223 -8.492 1 97.88 251 GLY B CA 1
ATOM 4369 C C . GLY B 1 251 ? -7.195 -5.051 -9.469 1 97.88 251 GLY B C 1
ATOM 4370 O O . GLY B 1 251 ? -6.035 -4.965 -9.062 1 97.88 251 GLY B O 1
ATOM 4371 N N . PHE B 1 252 ? -7.527 -5.066 -10.734 1 98.12 252 PHE B N 1
ATOM 4372 C CA . PHE B 1 252 ? -6.566 -4.98 -11.828 1 98.12 252 PHE B CA 1
ATOM 4373 C C . PHE B 1 252 ? -6.988 -3.924 -12.836 1 98.12 252 PHE B C 1
ATOM 4375 O O . PHE B 1 252 ? -8.18 -3.633 -12.984 1 98.12 252 PHE B O 1
ATOM 4382 N N . GLY B 1 253 ? -6.039 -3.33 -13.461 1 98.31 253 GLY B N 1
ATOM 4383 C CA . GLY B 1 253 ? -6.285 -2.342 -14.5 1 98.31 253 GLY B CA 1
ATOM 4384 C C . GLY B 1 253 ? -5.035 -1.971 -15.273 1 98.31 253 GLY B C 1
ATOM 4385 O O . GLY B 1 253 ? -3.92 -2.285 -14.852 1 98.31 253 GLY B O 1
ATOM 4386 N N . HIS B 1 254 ? -5.254 -1.287 -16.422 1 98.38 254 HIS B N 1
ATOM 4387 C CA . HIS B 1 254 ? -4.137 -0.893 -17.266 1 98.38 254 HIS B CA 1
ATOM 4388 C C . HIS B 1 254 ? -3.295 0.191 -16.609 1 98.38 254 HIS B C 1
ATOM 4390 O O . HIS B 1 254 ? -2.117 0.354 -16.938 1 98.38 254 HIS B O 1
ATOM 4396 N N . THR B 1 255 ? -3.92 0.948 -15.68 1 98.69 255 THR B N 1
ATOM 4397 C CA . THR B 1 255 ? -3.24 1.948 -14.867 1 98.69 255 THR B CA 1
ATOM 4398 C C . THR B 1 255 ? -3.443 1.663 -13.383 1 98.69 255 THR B C 1
ATOM 4400 O O . THR B 1 255 ? -4.352 0.92 -13 1 98.69 255 THR B O 1
ATOM 4403 N N . LEU B 1 256 ? -2.596 2.232 -12.586 1 98.81 256 LEU B N 1
ATOM 4404 C CA . LEU B 1 256 ? -2.797 2.104 -11.148 1 98.81 256 LEU B CA 1
ATOM 4405 C C . LEU B 1 256 ? -4.109 2.754 -10.719 1 98.81 256 LEU B C 1
ATOM 4407 O O . LEU B 1 256 ? -4.77 2.279 -9.797 1 98.81 256 LEU B O 1
ATOM 4411 N N . ASP B 1 257 ? -4.492 3.85 -11.398 1 98.75 257 ASP B N 1
ATOM 4412 C CA . ASP B 1 257 ? -5.77 4.484 -11.094 1 98.75 257 ASP B CA 1
ATOM 4413 C C . ASP B 1 257 ? -6.93 3.525 -11.352 1 98.75 257 ASP B C 1
ATOM 4415 O O . ASP B 1 257 ? -7.836 3.402 -10.523 1 98.75 257 ASP B O 1
ATOM 4419 N N . ASP B 1 258 ? -6.871 2.85 -12.5 1 98.56 258 ASP B N 1
ATOM 4420 C CA . ASP B 1 258 ? -7.934 1.902 -12.828 1 98.56 258 ASP B CA 1
ATOM 4421 C C . ASP B 1 258 ? -7.953 0.735 -11.844 1 98.56 258 ASP B C 1
ATOM 4423 O O . ASP B 1 258 ? -9.023 0.304 -11.406 1 98.56 258 ASP B O 1
ATOM 4427 N N . ALA B 1 259 ? -6.797 0.176 -11.586 1 98.56 259 ALA B N 1
ATOM 4428 C CA . ALA B 1 259 ? -6.691 -0.935 -10.641 1 98.56 259 ALA B CA 1
ATOM 4429 C C . ALA B 1 259 ? -7.215 -0.537 -9.266 1 98.56 259 ALA B C 1
ATOM 4431 O O . ALA B 1 259 ? -7.934 -1.307 -8.625 1 98.56 259 ALA B O 1
ATOM 4432 N N . PHE B 1 260 ? -6.848 0.663 -8.828 1 98.81 260 PHE B N 1
ATOM 4433 C CA . PHE B 1 260 ? -7.285 1.188 -7.539 1 98.81 260 PHE B CA 1
ATOM 4434 C C . PHE B 1 260 ? -8.805 1.334 -7.5 1 98.81 260 PHE B C 1
ATOM 4436 O O . PHE B 1 260 ? -9.445 0.89 -6.551 1 98.81 260 PHE B O 1
ATOM 4443 N N . GLN B 1 261 ? -9.352 1.945 -8.492 1 98.5 261 GLN B N 1
ATOM 4444 C CA . GLN B 1 261 ? -10.797 2.145 -8.531 1 98.5 261 GLN B CA 1
ATOM 4445 C C . GLN B 1 261 ? -11.531 0.811 -8.516 1 98.5 261 GLN B C 1
ATOM 4447 O O . GLN B 1 261 ? -12.539 0.66 -7.816 1 98.5 261 GLN B O 1
ATOM 4452 N N . SER B 1 262 ? -11.023 -0.12 -9.273 1 97.69 262 SER B N 1
ATOM 4453 C CA . SER B 1 262 ? -11.609 -1.456 -9.297 1 97.69 262 SER B CA 1
ATOM 4454 C C . SER B 1 262 ? -11.578 -2.096 -7.91 1 97.69 262 SER B C 1
ATOM 4456 O O . SER B 1 262 ? -12.578 -2.662 -7.461 1 97.69 262 SER B O 1
ATOM 4458 N N . THR B 1 263 ? -10.461 -2.021 -7.258 1 98.31 263 THR B N 1
ATOM 4459 C CA . THR B 1 263 ? -10.312 -2.584 -5.922 1 98.31 263 THR B CA 1
ATOM 4460 C C . THR B 1 263 ? -11.258 -1.908 -4.938 1 98.31 263 THR B C 1
ATOM 4462 O O . THR B 1 263 ? -11.898 -2.578 -4.125 1 98.31 263 THR B O 1
ATOM 4465 N N . LEU B 1 264 ? -11.297 -0.602 -5.016 1 98.69 264 LEU B N 1
ATOM 4466 C CA . LEU B 1 264 ? -12.148 0.165 -4.109 1 98.69 264 LEU B CA 1
ATOM 4467 C C . LEU B 1 264 ? -13.617 -0.221 -4.285 1 98.69 264 LEU B C 1
ATOM 4469 O O . LEU B 1 264 ? -14.32 -0.447 -3.299 1 98.69 264 LEU B O 1
ATOM 4473 N N . GLU B 1 265 ? -14.078 -0.288 -5.508 1 98.06 265 GLU B N 1
ATOM 4474 C CA . GLU B 1 265 ? -15.461 -0.687 -5.777 1 98.06 265 GLU B CA 1
ATOM 4475 C C . GLU B 1 265 ? -15.758 -2.066 -5.199 1 98.06 265 GLU B C 1
ATOM 4477 O O . GLU B 1 265 ? -16.797 -2.273 -4.574 1 98.06 265 GLU B O 1
ATOM 4482 N N . ARG B 1 266 ? -14.828 -2.922 -5.34 1 96.69 266 ARG B N 1
ATOM 4483 C CA . ARG B 1 266 ? -15 -4.273 -4.82 1 96.69 266 ARG B CA 1
ATOM 4484 C C . ARG B 1 266 ? -15.016 -4.281 -3.297 1 96.69 266 ARG B C 1
ATOM 4486 O O . ARG B 1 266 ? -15.781 -5.035 -2.684 1 96.69 266 ARG B O 1
ATOM 4493 N N . THR B 1 267 ? -14.172 -3.531 -2.723 1 97.88 267 THR B N 1
ATOM 4494 C CA . THR B 1 267 ? -14.109 -3.438 -1.268 1 97.88 267 THR B CA 1
ATOM 4495 C C . THR B 1 267 ? -15.414 -2.9 -0.698 1 97.88 267 THR B C 1
ATOM 4497 O O . THR B 1 267 ? -15.953 -3.451 0.268 1 97.88 267 THR B O 1
ATOM 4500 N N . ILE B 1 268 ? -15.922 -1.867 -1.331 1 98.19 268 ILE B N 1
ATOM 4501 C CA . ILE B 1 268 ? -17.188 -1.292 -0.91 1 98.19 268 ILE B CA 1
ATOM 4502 C C . ILE B 1 268 ? -18.297 -2.35 -0.996 1 98.19 268 ILE B C 1
ATOM 4504 O O . ILE B 1 268 ? -19.047 -2.555 -0.038 1 98.19 268 ILE B O 1
ATOM 4508 N N . ASN B 1 269 ? -18.344 -3.027 -2.129 1 95.94 269 ASN B N 1
ATOM 4509 C CA . ASN B 1 269 ? -19.375 -4.039 -2.322 1 95.94 269 ASN B CA 1
ATOM 4510 C C . ASN B 1 269 ? -19.266 -5.16 -1.294 1 95.94 269 ASN B C 1
ATOM 4512 O O . ASN B 1 269 ? -20.281 -5.656 -0.794 1 95.94 269 ASN B O 1
ATOM 4516 N N . LEU B 1 270 ? -18.078 -5.582 -0.993 1 95 270 LEU B N 1
ATOM 4517 C CA . LEU B 1 270 ? -17.875 -6.625 0.004 1 95 270 LEU B CA 1
ATOM 4518 C C . LEU B 1 270 ? -18.344 -6.164 1.38 1 95 270 LEU B C 1
ATOM 4520 O O . LEU B 1 270 ? -19 -6.914 2.1 1 95 270 LEU B O 1
ATOM 4524 N N . LEU B 1 271 ? -17.969 -4.961 1.767 1 95.94 271 LEU B N 1
ATOM 4525 C CA . LEU B 1 271 ? -18.344 -4.43 3.072 1 95.94 271 LEU B CA 1
ATOM 4526 C C . LEU B 1 271 ? -19.859 -4.328 3.195 1 95.94 271 LEU B C 1
ATOM 4528 O O . LEU B 1 271 ? -20.422 -4.613 4.258 1 95.94 271 LEU B O 1
ATOM 4532 N N . VAL B 1 272 ? -20.5 -3.863 2.125 1 95.44 272 VAL B N 1
ATOM 4533 C CA . VAL B 1 272 ? -21.969 -3.818 2.109 1 95.44 272 VAL B CA 1
ATOM 4534 C C . VAL B 1 272 ? -22.531 -5.215 2.373 1 95.44 272 VAL B C 1
ATOM 4536 O O . VAL B 1 272 ? -23.453 -5.379 3.178 1 95.44 272 VAL B O 1
ATOM 4539 N N . GLN B 1 273 ? -21.953 -6.172 1.753 1 91.38 273 GLN B N 1
ATOM 4540 C CA . GLN B 1 273 ? -22.438 -7.547 1.852 1 91.38 273 GLN B CA 1
ATOM 4541 C C . GLN B 1 273 ? -22.219 -8.102 3.256 1 91.38 273 GLN B C 1
ATOM 4543 O O . GLN B 1 273 ? -23.109 -8.734 3.824 1 91.38 273 GLN B O 1
ATOM 4548 N N . ILE B 1 274 ? -21.109 -7.871 3.875 1 91.31 274 ILE B N 1
ATOM 4549 C CA . ILE B 1 274 ? -20.766 -8.586 5.102 1 91.31 274 ILE B CA 1
ATOM 4550 C C . ILE B 1 274 ? -21.297 -7.816 6.309 1 91.31 274 ILE B C 1
ATOM 4552 O O . ILE B 1 274 ? -21.562 -8.406 7.363 1 91.31 274 ILE B O 1
ATOM 4556 N N . LEU B 1 275 ? -21.469 -6.52 6.152 1 93.94 275 LEU B N 1
ATOM 4557 C CA . LEU B 1 275 ? -21.875 -5.723 7.312 1 93.94 275 LEU B CA 1
ATOM 4558 C C . LEU B 1 275 ? -23.328 -5.309 7.211 1 93.94 275 LEU B C 1
ATOM 4560 O O . LEU B 1 275 ? -23.922 -4.863 8.195 1 93.94 275 LEU B O 1
ATOM 4564 N N . GLY B 1 276 ? -23.891 -5.344 6.012 1 93.56 276 GLY B N 1
ATOM 4565 C CA . GLY B 1 276 ? -25.266 -4.914 5.805 1 93.56 276 GLY B CA 1
ATOM 4566 C C . GLY B 1 276 ? -25.438 -3.406 5.887 1 93.56 276 GLY B C 1
ATOM 4567 O O . GLY B 1 276 ? -26.484 -2.918 6.305 1 93.56 276 GLY B O 1
ATOM 4568 N N . ILE B 1 277 ? -24.422 -2.668 5.562 1 96.44 277 ILE B N 1
ATOM 4569 C CA . ILE B 1 277 ? -24.469 -1.21 5.613 1 96.44 277 ILE B CA 1
ATOM 4570 C C . ILE B 1 277 ? -24.672 -0.649 4.211 1 96.44 277 ILE B C 1
ATOM 4572 O O . ILE B 1 277 ? -24.609 -1.389 3.225 1 96.44 277 ILE B O 1
ATOM 4576 N N . SER B 1 278 ? -25.016 0.658 4.102 1 97.81 278 SER B N 1
ATOM 4577 C CA . SER B 1 278 ? -25.203 1.271 2.791 1 97.81 278 SER B CA 1
ATOM 4578 C C . SER B 1 278 ? -23.875 1.426 2.053 1 97.81 278 SER B C 1
ATOM 4580 O O . SER B 1 278 ? -22.812 1.448 2.674 1 97.81 278 SER B O 1
ATOM 4582 N N . PRO B 1 279 ? -23.906 1.521 0.718 1 98.19 279 PRO B N 1
ATOM 4583 C CA . PRO B 1 279 ? -22.688 1.775 -0.044 1 98.19 279 PRO B CA 1
ATOM 4584 C C . PRO B 1 279 ? -21.969 3.043 0.407 1 98.19 279 PRO B C 1
ATOM 4586 O O . PRO B 1 279 ? -20.734 3.08 0.431 1 98.19 279 PRO B O 1
ATOM 4589 N N . GLU B 1 280 ? -22.734 4.023 0.742 1 98.25 280 GLU B N 1
ATOM 4590 C CA . GLU B 1 280 ? -22.141 5.281 1.191 1 98.25 280 GLU B CA 1
ATOM 4591 C C . GLU B 1 280 ? -21.375 5.098 2.496 1 98.25 280 GLU B C 1
ATOM 4593 O O . GLU B 1 280 ? -20.25 5.594 2.639 1 98.25 280 GLU B O 1
ATOM 4598 N N . GLU B 1 281 ? -21.984 4.406 3.439 1 98.31 281 GLU B N 1
ATOM 4599 C CA . GLU B 1 281 ? -21.312 4.121 4.699 1 98.31 281 GLU B CA 1
ATOM 4600 C C . GLU B 1 281 ? -20.062 3.266 4.48 1 98.31 281 GLU B C 1
ATOM 4602 O O . GLU B 1 281 ? -19.047 3.469 5.133 1 98.31 281 GLU B O 1
ATOM 4607 N N . ALA B 1 282 ? -20.141 2.322 3.562 1 98.5 282 ALA B N 1
ATOM 4608 C CA . ALA B 1 282 ? -19 1.49 3.223 1 98.5 282 ALA B CA 1
ATOM 4609 C C . ALA B 1 282 ? -17.875 2.326 2.617 1 98.5 282 ALA B C 1
ATOM 4611 O O . ALA B 1 282 ? -16.688 2.098 2.904 1 98.5 282 ALA B O 1
ATOM 4612 N N . TYR B 1 283 ? -18.234 3.283 1.735 1 98.81 283 TYR B N 1
ATOM 4613 C CA . TYR B 1 283 ? -17.281 4.199 1.122 1 98.81 283 TYR B CA 1
ATOM 4614 C C . TYR B 1 283 ? -16.562 5.023 2.182 1 98.81 283 TYR B C 1
ATOM 4616 O O . TYR B 1 283 ? -15.336 5.148 2.152 1 98.81 283 TYR B O 1
ATOM 4624 N N . ILE B 1 284 ? -17.297 5.523 3.184 1 98.81 284 ILE B N 1
ATOM 4625 C CA . ILE B 1 284 ? -16.719 6.273 4.293 1 98.81 284 ILE B CA 1
ATOM 4626 C C . ILE B 1 284 ? -15.812 5.367 5.117 1 98.81 284 ILE B C 1
ATOM 4628 O O . ILE B 1 284 ? -14.688 5.746 5.453 1 98.81 284 ILE B O 1
ATOM 4632 N N . LEU B 1 285 ? -16.297 4.176 5.379 1 98.75 285 LEU B N 1
ATOM 4633 C CA . LEU B 1 285 ? -15.508 3.229 6.156 1 98.75 285 LEU B CA 1
ATOM 4634 C C . LEU B 1 285 ? -14.18 2.938 5.469 1 98.75 285 LEU B C 1
ATOM 4636 O O . LEU B 1 285 ? -13.148 2.803 6.133 1 98.75 285 LEU B O 1
ATOM 4640 N N . CYS B 1 286 ? -14.164 2.818 4.137 1 98.81 286 CYS B N 1
ATOM 4641 C CA . CYS B 1 286 ? -12.922 2.621 3.396 1 98.81 286 CYS B CA 1
ATOM 4642 C C . CYS B 1 286 ? -11.945 3.77 3.641 1 98.81 286 CYS B C 1
ATOM 4644 O O . CYS B 1 286 ? -10.75 3.547 3.82 1 98.81 286 CYS B O 1
ATOM 4646 N N . SER B 1 287 ? -12.43 4.98 3.684 1 98.88 287 SER B N 1
ATOM 4647 C CA . SER B 1 287 ? -11.609 6.168 3.877 1 98.88 287 SER B CA 1
ATOM 4648 C C . SER B 1 287 ? -11.016 6.207 5.281 1 98.88 287 SER B C 1
ATOM 4650 O O . SER B 1 287 ? -9.945 6.785 5.492 1 98.88 287 SER B O 1
ATOM 4652 N N . LEU B 1 288 ? -11.68 5.539 6.227 1 98.81 288 LEU B N 1
ATOM 4653 C CA . LEU B 1 288 ? -11.328 5.664 7.637 1 98.81 288 LEU B CA 1
ATOM 4654 C C . LEU B 1 288 ? -10.445 4.5 8.086 1 98.81 288 LEU B C 1
ATOM 4656 O O . LEU B 1 288 ? -9.648 4.645 9.008 1 98.81 288 LEU B O 1
ATOM 4660 N N . GLY B 1 289 ? -10.633 3.359 7.348 1 98.31 289 GLY B N 1
ATOM 4661 C CA . GLY B 1 289 ? -10.016 2.24 8.047 1 98.31 289 GLY B CA 1
ATOM 4662 C C . GLY B 1 289 ? -9.555 1.141 7.105 1 98.31 289 GLY B C 1
ATOM 4663 O O . GLY B 1 289 ? -9.094 0.087 7.555 1 98.31 289 GLY B O 1
ATOM 4664 N N . VAL B 1 290 ? -9.656 1.271 5.832 1 98.62 290 VAL B N 1
ATOM 4665 C CA . VAL B 1 290 ? -9.188 0.251 4.898 1 98.62 290 VAL B CA 1
ATOM 4666 C C . VAL B 1 290 ? -7.922 0.735 4.199 1 98.62 290 VAL B C 1
ATOM 4668 O O . VAL B 1 290 ? -7.84 1.892 3.779 1 98.62 290 VAL B O 1
ATOM 4671 N N . ASP B 1 291 ? -6.969 -0.158 4.105 1 98.31 291 ASP B N 1
ATOM 4672 C CA . ASP B 1 291 ? -5.707 0.211 3.469 1 98.31 291 ASP B CA 1
ATOM 4673 C C . ASP B 1 291 ? -5.633 -0.328 2.041 1 98.31 291 ASP B C 1
ATOM 4675 O O . ASP B 1 291 ? -5.941 -1.497 1.797 1 98.31 291 ASP B O 1
ATOM 4679 N N . PHE B 1 292 ? -5.242 0.505 1.115 1 98.56 292 PHE B N 1
ATOM 4680 C CA . PHE B 1 292 ? -5.023 0.104 -0.27 1 98.56 292 PHE B CA 1
ATOM 4681 C C . PHE B 1 292 ? -3.541 0.152 -0.619 1 98.56 292 PHE B C 1
ATOM 4683 O O . PHE B 1 292 ? -2.854 1.123 -0.296 1 98.56 292 PHE B O 1
ATOM 4690 N N . ARG B 1 293 ? -3.049 -0.899 -1.239 1 98.25 293 ARG B N 1
ATOM 4691 C CA . ARG B 1 293 ? -1.622 -1.066 -1.5 1 98.25 293 ARG B CA 1
ATOM 4692 C C . ARG B 1 293 ? -1.373 -1.447 -2.955 1 98.25 293 ARG B C 1
ATOM 4694 O O . ARG B 1 293 ? -2.238 -2.039 -3.605 1 98.25 293 ARG B O 1
ATOM 4701 N N . ILE B 1 294 ? -0.206 -1.081 -3.416 1 98.81 294 ILE B N 1
ATOM 4702 C CA . ILE B 1 294 ? 0.186 -1.463 -4.77 1 98.81 294 ILE B CA 1
ATOM 4703 C C . ILE B 1 294 ? 0.716 -2.895 -4.77 1 98.81 294 ILE B C 1
ATOM 4705 O O . ILE B 1 294 ? 1.702 -3.199 -4.094 1 98.81 294 ILE B O 1
ATOM 4709 N N . THR B 1 295 ? 0.104 -3.758 -5.52 1 98.69 295 THR B N 1
ATOM 4710 C CA . THR B 1 295 ? 0.443 -5.176 -5.543 1 98.69 295 THR B CA 1
ATOM 4711 C C . THR B 1 295 ? 1.606 -5.438 -6.492 1 98.69 295 THR B C 1
ATOM 4713 O O . THR B 1 295 ? 2.621 -6.016 -6.098 1 98.69 295 THR B O 1
ATOM 4716 N N . GLN B 1 296 ? 1.463 -5.074 -7.719 1 98.81 296 GLN B N 1
ATOM 4717 C CA . GLN B 1 296 ? 2.471 -5.188 -8.766 1 98.81 296 GLN B CA 1
ATOM 4718 C C . GLN B 1 296 ? 2.193 -4.215 -9.906 1 98.81 296 GLN B C 1
ATOM 4720 O O . GLN B 1 296 ? 1.04 -3.852 -10.148 1 98.81 296 GLN B O 1
ATOM 4725 N N . VAL B 1 297 ? 3.238 -3.838 -10.617 1 98.75 297 VAL B N 1
ATOM 4726 C CA . VAL B 1 297 ? 3.059 -2.859 -11.688 1 98.75 297 VAL B CA 1
ATOM 4727 C C . VAL B 1 297 ? 3.672 -3.389 -12.984 1 98.75 297 VAL B C 1
ATOM 4729 O O . VAL B 1 297 ? 3.93 -2.623 -13.914 1 98.75 297 VAL B O 1
ATOM 4732 N N . VAL B 1 298 ? 3.932 -4.723 -13.055 1 98 298 VAL B N 1
ATOM 4733 C CA . VAL B 1 298 ? 4.805 -5.152 -14.141 1 98 298 VAL B CA 1
ATOM 4734 C C . VAL B 1 298 ? 4.102 -6.215 -14.977 1 98 298 VAL B C 1
ATOM 4736 O O . VAL B 1 298 ? 4.668 -6.723 -15.953 1 98 298 VAL B O 1
ATOM 4739 N N . ASN B 1 299 ? 2.9 -6.668 -14.594 1 97.81 299 ASN B N 1
ATOM 4740 C CA . ASN B 1 299 ? 2.217 -7.742 -15.305 1 97.81 299 ASN B CA 1
ATOM 4741 C C . ASN B 1 299 ? 1.34 -7.199 -16.438 1 97.81 299 ASN B C 1
ATOM 4743 O O . ASN B 1 299 ? 0.119 -7.363 -16.406 1 97.81 299 ASN B O 1
ATOM 4747 N N . SER B 1 300 ? 1.93 -6.707 -17.453 1 95.5 300 SER B N 1
ATOM 4748 C CA . SER B 1 300 ? 1.27 -6.027 -18.562 1 95.5 300 SER B CA 1
ATOM 4749 C C . SER B 1 300 ? 0.254 -6.941 -19.234 1 95.5 300 SER B C 1
ATOM 4751 O O . SER B 1 300 ? 0.511 -8.133 -19.422 1 95.5 300 SER B O 1
ATOM 4753 N N . PRO B 1 301 ? -0.841 -6.383 -19.578 1 97.25 301 PRO B N 1
ATOM 4754 C CA . PRO B 1 301 ? -1.185 -4.961 -19.484 1 97.25 301 PRO B CA 1
ATOM 4755 C C . PRO B 1 301 ? -1.852 -4.602 -18.156 1 97.25 301 PRO B C 1
ATOM 4757 O O . PRO B 1 301 ? -2.346 -3.482 -18 1 97.25 301 PRO B O 1
ATOM 4760 N N . GLN B 1 302 ? -1.925 -5.543 -17.203 1 97.94 302 GLN B N 1
ATOM 4761 C CA . GLN B 1 302 ? -2.676 -5.305 -15.969 1 97.94 302 GLN B CA 1
ATOM 4762 C C . GLN B 1 302 ? -1.741 -4.98 -14.805 1 97.94 302 GLN B C 1
ATOM 4764 O O . GLN B 1 302 ? -0.832 -5.758 -14.5 1 97.94 302 GLN B O 1
ATOM 4769 N N . LYS B 1 303 ? -1.979 -3.834 -14.211 1 98.56 303 LYS B N 1
ATOM 4770 C CA . LYS B 1 303 ? -1.425 -3.58 -12.883 1 98.56 303 LYS B CA 1
ATOM 4771 C C . LYS B 1 303 ? -2.393 -4.023 -11.789 1 98.56 303 LYS B C 1
ATOM 4773 O O . LYS B 1 303 ? -3.561 -4.305 -12.062 1 98.56 303 LYS B O 1
ATOM 4778 N N . GLY B 1 304 ? -1.82 -4.18 -10.586 1 98.5 304 GLY B N 1
ATOM 4779 C CA . GLY B 1 304 ? -2.648 -4.672 -9.5 1 98.5 304 GLY B CA 1
ATOM 4780 C C . GLY B 1 304 ? -2.578 -3.807 -8.258 1 98.5 304 GLY B C 1
ATOM 4781 O O . GLY B 1 304 ? -1.511 -3.301 -7.902 1 98.5 304 GLY B O 1
ATOM 4782 N N . VAL B 1 305 ? -3.738 -3.605 -7.617 1 98.75 305 VAL B N 1
ATOM 4783 C CA . VAL B 1 305 ? -3.91 -3.018 -6.293 1 98.75 305 VAL B CA 1
ATOM 4784 C C . VAL B 1 305 ? -4.734 -3.955 -5.414 1 98.75 305 VAL B C 1
ATOM 4786 O O . VAL B 1 305 ? -5.59 -4.691 -5.91 1 98.75 305 VAL B O 1
ATOM 4789 N N . HIS B 1 306 ? -4.402 -3.994 -4.113 1 98.75 306 HIS B N 1
ATOM 4790 C CA . HIS B 1 306 ? -5.262 -4.762 -3.221 1 98.75 306 HIS B CA 1
ATOM 4791 C C . HIS B 1 306 ? -5.664 -3.941 -2 1 98.75 306 HIS B C 1
ATOM 4793 O O . HIS B 1 306 ? -4.945 -3.021 -1.603 1 98.75 306 HIS B O 1
ATOM 4799 N N . GLY B 1 307 ? -6.863 -4.172 -1.576 1 98.5 307 GLY B N 1
ATOM 4800 C CA . GLY B 1 307 ? -7.348 -3.633 -0.316 1 98.5 307 GLY B CA 1
ATOM 4801 C C . GLY B 1 307 ? -7.199 -4.598 0.844 1 98.5 307 GLY B C 1
ATOM 4802 O O . GLY B 1 307 ? -7.391 -5.805 0.683 1 98.5 307 GLY B O 1
ATOM 4803 N N . ALA B 1 308 ? -6.82 -4.109 1.987 1 98.56 308 ALA B N 1
ATOM 4804 C CA . ALA B 1 308 ? -6.688 -4.898 3.209 1 98.56 308 ALA B CA 1
ATOM 4805 C C . ALA B 1 308 ? -7.66 -4.422 4.281 1 98.56 308 ALA B C 1
ATOM 4807 O O . ALA B 1 308 ? -7.527 -3.312 4.801 1 98.56 308 ALA B O 1
ATOM 4808 N N . ILE B 1 309 ? -8.641 -5.172 4.555 1 98.06 309 ILE B N 1
ATOM 4809 C CA . ILE B 1 309 ? -9.586 -4.938 5.645 1 98.06 309 ILE B CA 1
ATOM 4810 C C . ILE B 1 309 ? -9.148 -5.719 6.879 1 98.06 309 ILE B C 1
ATOM 4812 O O . ILE B 1 309 ? -9.281 -6.945 6.926 1 98.06 309 ILE B O 1
ATOM 4816 N N . ALA B 1 310 ? -8.664 -5.035 7.871 1 98 310 ALA B N 1
ATOM 4817 C CA . ALA B 1 310 ? -8.273 -5.723 9.102 1 98 310 ALA B CA 1
ATOM 4818 C C . ALA B 1 310 ? -9.469 -6.402 9.758 1 98 310 ALA B C 1
ATOM 4820 O O . ALA B 1 310 ? -10.5 -5.77 9.992 1 98 310 ALA B O 1
ATOM 4821 N N . LYS B 1 311 ? -9.289 -7.652 10.078 1 96.12 311 LYS B N 1
ATOM 4822 C CA . LYS B 1 311 ? -10.359 -8.383 10.742 1 96.12 311 LYS B CA 1
ATOM 4823 C C . LYS B 1 311 ? -10.648 -7.801 12.125 1 96.12 311 LYS B C 1
ATOM 4825 O O . LYS B 1 311 ? -11.781 -7.855 12.602 1 96.12 311 LYS B O 1
ATOM 4830 N N . SER B 1 312 ? -9.695 -7.18 12.727 1 96.62 312 SER B N 1
ATOM 4831 C CA . SER B 1 312 ? -9.812 -6.625 14.07 1 96.62 312 SER B CA 1
ATOM 4832 C C . SER B 1 312 ? -10.812 -5.477 14.117 1 96.62 312 SER B C 1
ATOM 4834 O O . SER B 1 312 ? -11.32 -5.133 15.188 1 96.62 312 SER B O 1
ATOM 4836 N N . ILE B 1 313 ? -11.102 -4.816 12.961 1 97.69 313 ILE B N 1
ATOM 4837 C CA . ILE B 1 313 ? -12.023 -3.689 13.016 1 97.69 313 ILE B CA 1
ATOM 4838 C C . ILE B 1 313 ? -13.453 -4.188 12.812 1 97.69 313 ILE B C 1
ATOM 4840 O O . ILE B 1 313 ? -14.414 -3.445 13.039 1 97.69 313 ILE B O 1
ATOM 4844 N N . LEU B 1 314 ? -13.625 -5.367 12.352 1 97.12 314 LEU B N 1
ATOM 4845 C CA . LEU B 1 314 ? -14.938 -5.922 12.055 1 97.12 314 LEU B CA 1
ATOM 4846 C C . LEU B 1 314 ? -15.617 -6.414 13.32 1 97.12 314 LEU B C 1
ATOM 4848 O O . LEU B 1 314 ? -14.953 -6.695 14.32 1 97.12 314 LEU B O 1
ATOM 4852 N N . PRO B 1 315 ? -16.969 -6.52 13.242 1 95.5 315 PRO B N 1
ATOM 4853 C CA . PRO B 1 315 ? -17.688 -7.031 14.414 1 95.5 315 PRO B CA 1
ATOM 4854 C C . PRO B 1 315 ? -17.234 -8.438 14.812 1 95.5 315 PRO B C 1
ATOM 4856 O O . PRO B 1 315 ? -16.906 -9.25 13.938 1 95.5 315 PRO B O 1
ATOM 4859 N N . GLU B 1 316 ? -17.281 -8.68 16.047 1 87.44 316 GLU B N 1
ATOM 4860 C CA . GLU B 1 316 ? -16.891 -9.992 16.547 1 87.44 316 GLU B CA 1
ATOM 4861 C C . GLU B 1 316 ? -17.75 -11.102 15.93 1 87.44 316 GLU B C 1
ATOM 4863 O O . GLU B 1 316 ? -17.297 -12.242 15.797 1 87.44 316 GLU B O 1
ATOM 4868 N N . THR B 1 317 ? -18.906 -10.719 15.5 1 82.25 317 THR B N 1
ATOM 4869 C CA . THR B 1 317 ? -19.859 -11.695 14.969 1 82.25 317 THR B CA 1
ATOM 4870 C C . THR B 1 317 ? -19.641 -11.898 13.469 1 82.25 317 THR B C 1
ATOM 4872 O O . THR B 1 317 ? -20.297 -12.727 12.844 1 82.25 317 THR B O 1
ATOM 4875 N N . PHE B 1 318 ? -18.609 -11.141 13 1 82.5 318 PHE B N 1
ATOM 4876 C CA . PHE B 1 318 ? -18.391 -11.211 11.562 1 82.5 318 PHE B CA 1
ATOM 4877 C C . PHE B 1 318 ? -17.969 -12.617 11.141 1 82.5 318 PHE B C 1
ATOM 4879 O O . PHE B 1 318 ? -17.172 -13.258 11.82 1 82.5 318 PHE B O 1
ATOM 4886 N N . GLN B 1 319 ? -18.656 -13.07 10.07 1 77.06 319 GLN B N 1
ATOM 4887 C CA . GLN B 1 319 ? -18.25 -14.297 9.398 1 77.06 319 GLN B CA 1
ATOM 4888 C C . GLN B 1 319 ? -17.938 -14.047 7.926 1 77.06 319 GLN B C 1
ATOM 4890 O O . GLN B 1 319 ? -18.672 -13.336 7.242 1 77.06 319 GLN B O 1
ATOM 4895 N N . PHE B 1 320 ? -16.766 -14.531 7.461 1 75.19 320 PHE B N 1
ATOM 4896 C CA . PHE B 1 320 ? -16.391 -14.383 6.059 1 75.19 320 PHE B CA 1
ATOM 4897 C C . PHE B 1 320 ? -17.469 -14.977 5.148 1 75.19 320 PHE B C 1
ATOM 4899 O O . PHE B 1 320 ? -18.016 -16.031 5.449 1 75.19 320 PHE B O 1
ATOM 4906 N N . PRO B 1 321 ? -17.609 -14.141 3.99 1 66.88 321 PRO B N 1
ATOM 4907 C CA . PRO B 1 321 ? -18.656 -14.664 3.105 1 66.88 321 PRO B CA 1
ATOM 4908 C C . PRO B 1 321 ? -18.297 -16.031 2.512 1 66.88 321 PRO B C 1
ATOM 4910 O O . PRO B 1 321 ? -17.125 -16.312 2.283 1 66.88 321 PRO B O 1
ATOM 4913 N N . LEU B 1 322 ? -19 -17.031 2.682 1 67.75 322 LEU B N 1
ATOM 4914 C CA . LEU B 1 322 ? -18.891 -18.375 2.135 1 67.75 322 LEU B CA 1
ATOM 4915 C C . LEU B 1 322 ? -18.688 -19.406 3.25 1 67.75 322 LEU B C 1
ATOM 4917 O O . LEU B 1 322 ? -18.656 -20.609 2.992 1 67.75 322 LEU B O 1
ATOM 4921 N N . ASN B 1 323 ? -18.281 -18.797 4.586 1 60.5 323 ASN B N 1
ATOM 4922 C CA . ASN B 1 323 ? -18.266 -19.766 5.676 1 60.5 323 ASN B CA 1
ATOM 4923 C C . ASN B 1 323 ? -19.672 -20.188 6.082 1 60.5 323 ASN B C 1
ATOM 4925 O O . ASN B 1 323 ? -20.609 -19.406 5.98 1 60.5 323 ASN B O 1
#

Nearest PDB structures (foldseek):
  3b9t-assembly2_D  TM=9.112E-01  e=4.369E-32  Methylobacillus flagellatus KT
  3tkk-assembly2_D  TM=9.064E-01  e=7.495E-30  Caldanaerobacter subterraneus subsp. tengcongensis
  2f4l-assembly1_A  TM=9.392E-01  e=2.860E-28  Thermotoga maritima MSB8
  2ii1-assembly2_B  TM=9.112E-01  e=9.001E-29  Halalkalibacterium halodurans
  5ubu-assembly1_A  TM=8.568E-01  e=3.819E-28  Yersinia enterocolitica subsp. palearctica Y11

Secondary structure (DSSP, 8-state):
--EEEE---TTTEEESEE-TTSPPSEEE-TT-EEEEEE---TTTGGGS-GGG--HHHHHHHHH--GGGB-SS---EEEEEEEETT--TT-EEEEEEEEEEESSSEEEEEE-TT-SS-TTTS-S-EEEEEEEETTTTEEESSTTS--EEE---EEEEEE---SS-EESSS-BTTEEE---TT--TT-EEEEE--STT--EEEEEEES---TB-TTS--SB--EEEEEEEEEEPS---SS-EEE-SSEEEEEEEESSHHHHHHHHHHHHHHHHHHHH---HHHHHHHHHHH-EEEEEES-STT-EEEEEEEEGGGS-TT---TT-/--EEEE---TTTEEESEE-TTSPPSEEE-TT-EEEEEE---TTTGGGS-GGG--HHHHHHHHH--GGGB-SS---EEEEEEEETT--TT-EEEEEEEEEEESSSEEEEEE-TT-SS-TTTS-S-EEEEEEEETTTTEEESSTTS--EEE---EEEEEE---SS-EESSS-BTTEEE---TT--TT-EEEEE--STT--EEEEEEES---TB-TTS--SB--EEEEEEEEEEPS---SS-EEE-SSEEEEEEEESSHHHHHHHHHHHHHHHHHHHH---HHHHHHHHHHH-EEEEEES-STT-EEEEEEEEGGGS-TT---TT-

Radius of gyration: 25.92 Å; Cα contacts (8 Å, |Δi|>4): 1959; chains: 2; bounding box: 54×76×54 Å

Foldseek 3Di:
DEEEEFEDALLFKAFWFFAPPRDWSEEDEFFYKYWYWAWFCLVNQVVDDPQQDDPRSVRNSVRRDPVRYQHDAGGMKGGQYFYPPAAFQKKKKKAFAAKDFPTQKFKDKFAAPFFQCNPVVRDIDIDIWGHDRVVQWTDPPPPPPDTHHWQKDWQAKFFHANHIDGQQDAALRGHRQQFSQHGRQKMKMHGQHHHRRRIIIHQMARDADQANGRAHHRTGIMITMMHMHMFPNHDDRHMWMDHPWWTKFKAKDQDPVRRVVRQLVVQLVQCCVQVVDDSVVSNVCCVVAKDKTFRHDGRPSMGMIMITHTPVVDDPPTDHPRD/DEEEEFEDALLFKAFWFFAPPRDWSEEDEFFYKYWYWAWFCLVNQVVDDPQQDDPRSVRNSVRRDPVRYQHDAGGMKGGQYFYPPAAFQKKKKKAFAAKDFPTQKFKDKFDAPFFQCNPVVRDIDIDIWGHDVVVQWTDPPPPPPDTHHWQKDWQAKFFHANHIDTQQDAALRGHRQQFSQHGRQKMKMHGQHHHRRRIIIHQMARDADQANGRAHHRTGIMITMIHMHMFPNHDDRHMWMDHPWWTKFKAKDQDPVRRVVRQLVVQLVQCCVQVVDDSVVSNVCCVVAKDKTFRHDGRPSIGMIMITGTPVVDDPPTDHPRD

Solvent-accessible surface area (backbone atoms only — not comparable to full-atom values): 30269 Å² total; per-residue (Å²): 122,52,80,45,76,44,66,54,37,36,78,18,30,30,30,2,36,33,43,68,79,56,69,61,47,43,78,44,54,64,53,23,32,34,39,37,33,31,49,50,50,67,90,40,59,90,76,49,56,69,74,66,54,44,73,61,54,53,49,22,68,75,55,48,46,73,81,34,52,58,43,85,25,75,47,30,27,25,30,26,35,26,33,61,90,40,36,60,48,16,30,39,35,41,34,30,64,37,50,41,69,70,45,52,31,27,32,36,40,38,43,59,76,38,30,68,51,25,84,81,50,47,66,63,43,80,43,79,39,59,38,40,76,88,80,39,28,30,56,55,60,81,93,61,57,20,41,40,64,55,54,30,28,54,24,23,48,24,31,16,30,87,57,65,35,52,38,42,29,41,53,51,42,26,26,33,52,42,46,74,75,53,21,55,65,14,34,40,36,35,39,20,54,30,75,24,23,34,35,32,36,19,44,21,24,38,20,53,13,35,20,22,36,32,52,36,30,31,34,24,26,26,34,33,30,36,32,38,36,71,42,75,88,38,83,56,80,47,37,37,35,38,44,92,56,28,40,34,34,49,18,59,18,78,39,51,53,48,1,40,49,43,13,49,54,50,44,25,52,48,43,21,68,71,68,70,50,52,61,67,58,27,42,49,45,40,4,35,55,23,34,32,36,36,27,26,54,38,27,62,68,29,17,32,18,30,31,39,39,48,52,82,29,44,31,91,82,62,66,63,93,91,113,124,52,79,44,77,44,67,53,37,38,80,18,30,30,29,2,37,32,45,68,79,55,70,61,48,43,78,44,54,64,54,23,32,35,39,37,34,32,50,49,51,67,87,41,58,90,76,49,56,71,75,66,56,45,74,60,54,53,49,22,68,74,54,48,47,72,83,34,53,56,43,85,25,74,46,30,28,24,29,26,34,26,33,61,89,39,37,59,49,17,30,39,36,42,35,32,65,38,49,41,69,71,45,52,32,27,32,35,40,38,43,60,75,39,30,68,49,24,84,82,49,48,66,63,44,81,43,78,39,60,39,40,75,88,80,40,29,28,54,55,59,82,90,59,58,21,39,39,64,56,54,31,28,53,23,24,49,24,32,16,32,87,56,66,36,51,38,41,30,42,52,51,44,26,26,33,52,43,46,76,76,53,24,56,65,14,34,40,37,35,36,20,55,30,75,23,24,35,35,31,36,20,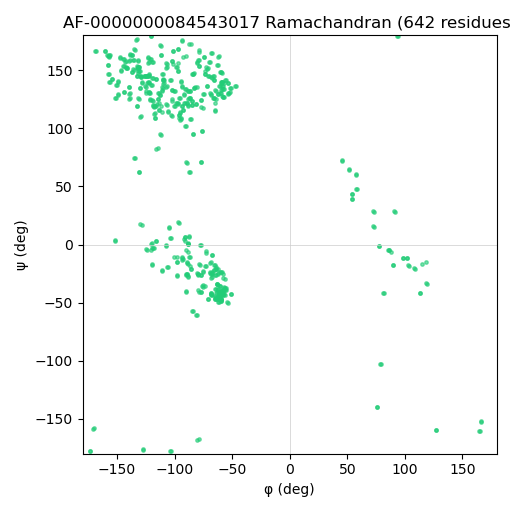44,20,24,39,20,53,12,35,21,21,36,32,53,34,30,30,34,24,26,26,34,32,31,37,33,37,38,70,42,76,88,38,83,57,80,48,36,35,34,36,42,92,56,29,40,34,34,48,19,58,18,78,39,52,54,49,1,41,50,44,13,49,54,49,44,24,53,48,44,21,67,70,67,69,47,53,62,68,57,25,42,48,43,39,4,35,54,23,34,33,33,37,27,24,56,40,28,62,68,27,17,32,17,30,33,40,39,50,52,82,31,44,32,90,83,64,64,64,91,88,114

InterPro domains:
  IPR004304 Acetamidase/Formamidase [PF03069] (75-162)
  IPR004304 Acetamidase/Formamidase [PF03069] (163-303)
  IPR004304 Acetamidase/Formamidase [PTHR31891] (6-316)

pLDDT: mean 96.57, std 4.78, range [59.62, 98.94]

Organism: NCBI:txid376219

Sequence (646 aa):
MVNYTLKATANTTHVGGFSPELEPALVIASGDRIQVETYTGYYLYNQAPEGFLTPEFIELCRRLSPERIVGPGPHLLTGPIYIENAQPGDILEIQLESIYPRLNVGFNAIRTGWGALPQRFSQPKLRFINLDLTRNLAEFPPQSGVKIPLRPFFGILGVASETSQSSIPPGVYGGNIDNPELQAGSRIFLPVLVPGGLFSLGDGHAAQGGGEVNTTAIETSMNGTIKIILHKNCSLDVPLAETATDIITMGFGHTLDDAFQSTLERTINLLVQILGISPEEAYILCSLGVDFRITQVVNSPQKGVHGAIAKSILPETFQFPLNMVNYTLKATANTTHVGGFSPELEPALVIASGDRIQVETYTGYYLYNQAPEGFLTPEFIELCRRLSPERIVGPGPHLLTGPIYIENAQPGDILEIQLESIYPRLNVGFNAIRTGWGALPQRFSQPKLRFINLDLTRNLAEFPPQSGVKIPLRPFFGILGVASETSQSSIPPGVYGGNIDNPELQAGSRIFLPVLVPGGLFSLGDGHAAQGGGEVNTTAIETSMNGTIKIILHKNCSLDVPLAETATDIITMGFGHTLDDAFQSTLERTINLLVQILGISPEEAYILCSLGVDFRITQVVNSPQKGVHGAIAKSILPETFQFPLN